Protein AF-0000000079284065 (afdb_homodimer)

Sequence (430 aa):
MDVKPVLFLLLVAVALSQAQKKCCFPDQYEAMDGLITATVQSGQGMAQTLGVQFAFDYTNRRVGEFFQLSGSMYQYVLDYNKGIMYVINLTMKSCQKSPLPIKQMQHCVPSNATYGGSFYAGDHKLTADTFSYPVNEGQVAGNVTLSVTKDNCIPFSLSFIGSMGGNSMLSVSGYVNYSPGIQDPSKYFTIPNYCPTFFTPEPKEGHAFIMPFLLMDVKPVLFLLLVAVALSQAQKKCCFPDQYEAMDGLITATVQSGQGMAQTLGVQFAFDYTNRRVGEFFQLSGSMYQYVLDYNKGIMYVINLTMKSCQKSPLPIKQMQHCVPSNATYGGSFYAGDHKLTADTFSYPVNEGQVAGNVTLSVTKDNCIPFSLSFIGSMGGNSMLSVSGYVNYSPGIQDPSKYFTIPNYCPTFFTPEPKEGHAFIMPFLL

Secondary structure (DSSP, 8-state):
-----------------------B--SEEEEEEEEEEEEEETTEEEEEEEEEEEEEETTTTEEEEEEEETTEEEEEEEETTTTEEEEEETTTTEEEEEE-SS-SPP-B--TTPEEEEEEEETTTTEEEEEEEEEEEETTEEEEEEEEEETTT--EEEEEEEEEETTEEEEEEEEEEEEEES-S-HHHHHPPPTTS-SSPPP--SS-------S--/-----------------------B--SEEEEEEEEEEEEEETTEEEEEEEEEEEEEETTTTEEEEEEEETTEEEEEEEETTTTEEEEEETTTTEEEEEE-SS-SPP-B--TTPEEEEEEEETTTTEEEEEEEEEEEETTEEEEEEEEEETTT--EEEEEEEEEETTEEEEEEEEEEEEEES-S-THHHHPPPTTS-SSPPP--SS-------S--

pLDDT: mean 85.34, std 18.95, range [27.08, 98.44]

Foldseek 3Di:
DPPPPPPPPPPPPPPPPVPLDWDFAAQKKKWKKFKKKWWADPNDIDIDTWIKIKIHHNVQQKIWIWTDDPRWIWIWIAHLVVQKIWIATPRVGDIAIAGHQDNDDGGIDDPQWDWDDKDAPDPNPFIKTKTKDWDDTHQDTFMKIWIATSPRRHTAKMWTFQTGPRITMIMIIGIHDMDGHDPDVCVGHPDDPPYDPDGDDDPPDPPPPSDPPPD/DPPPPPPPPPPPPPPPPVPLDWDFAAQKKKWKKFKKKWWADPNDIDIDTWIKIKIHHNVQQKIWIWTDDPRWIWIWIAHLVVQKIWIATPVVGDIAIAGHQDNDDGGIDDPQWDWDDKDAPDPNPFIKTKTKDWDDGHQDTFMKIWIATSPRRHTAKMWTFQTGPRITMIMIIGIGDMDPHDPDVCVGHPDDPPYDPDGDDDPPDPPPPSDPSVD

Solvent-accessible surface area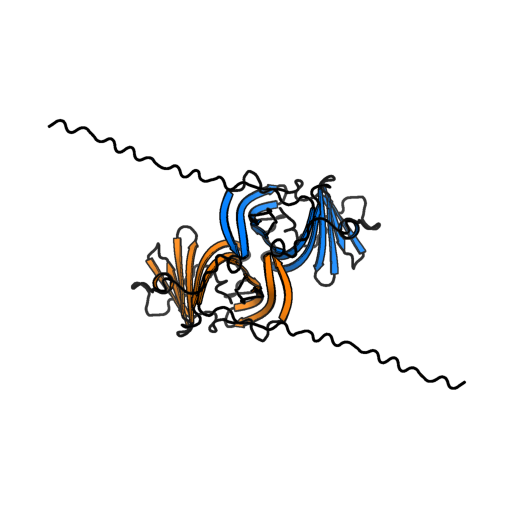 (backbone atoms only — not comparable to full-atom values): 23585 Å² total; per-residue (Å²): 136,85,78,71,79,79,76,78,75,76,75,74,74,71,68,71,70,70,70,79,75,73,48,49,41,69,51,36,25,29,32,31,31,48,32,36,40,34,36,41,55,98,50,40,74,48,71,52,77,38,61,32,42,35,37,45,29,55,86,77,34,33,38,16,36,37,35,64,55,95,91,31,41,35,35,36,34,38,34,47,81,78,36,32,29,36,46,30,34,67,69,77,71,43,49,41,26,38,71,43,70,63,60,67,81,58,55,45,57,58,89,79,41,41,80,71,50,74,50,25,34,59,87,75,47,38,50,31,35,35,32,36,35,76,45,80,44,86,54,35,38,37,40,36,40,39,28,25,28,65,89,64,28,43,68,38,35,36,35,37,49,35,32,47,78,84,26,46,33,36,30,39,34,39,37,26,52,54,40,83,39,67,94,57,59,64,82,40,65,64,74,62,86,78,45,59,93,52,76,46,78,74,66,85,64,75,70,64,76,81,66,74,91,66,104,135,83,78,70,81,78,78,77,76,77,75,73,73,70,70,71,70,69,70,78,76,72,46,52,40,69,52,37,25,28,33,32,32,48,33,37,41,34,37,40,53,98,50,39,74,47,73,51,76,38,61,34,41,35,37,45,30,55,85,76,34,33,39,17,36,36,35,64,53,97,91,33,41,35,36,36,34,37,32,46,82,77,37,34,29,37,46,31,34,66,69,79,71,44,48,41,26,38,71,42,70,62,61,71,81,54,55,45,57,58,88,80,42,41,80,71,48,74,50,26,33,58,87,74,48,38,49,31,36,35,32,36,35,76,46,80,45,87,52,35,39,36,41,35,41,40,27,24,29,66,89,64,28,44,68,39,36,38,36,36,47,35,31,47,78,85,27,45,33,37,30,38,30,39,37,26,53,51,40,85,39,64,94,57,58,64,82,41,64,64,74,63,85,80,44,60,94,53,73,46,77,74,67,84,64,74,72,64,76,84,69,82,80,71,108

Radius of gyration: 25.02 Å; Cα contacts (8 Å, |Δi|>4): 1005; chains: 2; bounding box: 61×96×84 Å

Nearest PDB structures (foldseek):
  6jld-assembly2_C  TM=7.685E-01  e=2.086E-10  Homo sapiens
  6jl9-assembly1_A  TM=7.819E-01  e=7.300E-10  Xenopus tropicalis
  6e7o-assembly1_B  TM=7.850E-01  e=5.985E-09  Homo sapiens
  8i34-assembly4_H  TM=7.493E-01  e=1.802E-08  Haliclona sp.
  8i34-assembly4_G  TM=7.342E-01  e=2.319E-07  Haliclona sp.

InterPro domains:
  IPR001299 Ependymin [PF00811] (73-195)
  IPR001299 Ependymin [PTHR10697] (6-200)

Structure (mmCIF, N/CA/C/O backbone):
data_AF-0000000079284065-model_v1
#
loop_
_entity.id
_entity.type
_entity.pdbx_description
1 polymer Ependymin
#
loop_
_atom_site.group_PDB
_atom_site.id
_atom_site.type_symbol
_atom_site.label_atom_id
_atom_site.label_alt_id
_atom_site.label_comp_id
_atom_site.label_asym_id
_atom_site.label_entity_id
_atom_site.label_seq_id
_atom_site.pdbx_PDB_ins_code
_atom_site.Cartn_x
_atom_site.Cartn_y
_atom_site.Cartn_z
_atom_site.occupancy
_atom_site.B_iso_or_equiv
_atom_site.auth_seq_id
_atom_site.auth_comp_id
_atom_site.auth_asym_id
_atom_site.auth_atom_id
_atom_site.pdbx_PDB_model_num
ATOM 1 N N . MET A 1 1 ? 37.594 -45.281 38 1 27.23 1 MET A N 1
ATOM 2 C CA . MET A 1 1 ? 37.531 -44.344 36.875 1 27.23 1 MET A CA 1
ATOM 3 C C . MET A 1 1 ? 36.5 -43.25 37.156 1 27.23 1 MET A C 1
ATOM 5 O O . MET A 1 1 ? 35.344 -43.531 37.375 1 27.23 1 MET A O 1
ATOM 9 N N . ASP A 1 2 ? 36.938 -42.156 37.781 1 35.03 2 ASP A N 1
ATOM 10 C CA . ASP A 1 2 ? 36.25 -40.938 38.219 1 35.03 2 ASP A CA 1
ATOM 11 C C . ASP A 1 2 ? 35.719 -40.156 37.031 1 35.03 2 ASP A C 1
ATOM 13 O O . ASP A 1 2 ? 36.469 -39.688 36.188 1 35.03 2 ASP A O 1
ATOM 17 N N . VAL A 1 3 ? 34.531 -40.562 36.562 1 39.97 3 VAL A N 1
ATOM 18 C CA . VAL A 1 3 ? 33.875 -39.875 35.438 1 39.97 3 VAL A CA 1
ATOM 19 C C . VAL A 1 3 ? 33.562 -38.438 35.844 1 39.97 3 VAL A C 1
ATOM 21 O O . VAL A 1 3 ? 32.812 -38.188 36.781 1 39.97 3 VAL A O 1
ATOM 24 N N . LYS A 1 4 ? 34.531 -37.531 35.656 1 37.94 4 LYS A N 1
ATOM 25 C CA . LYS A 1 4 ? 34.25 -36.125 35.875 1 37.94 4 LYS A CA 1
ATOM 26 C C . LYS A 1 4 ? 33.094 -35.656 35 1 37.94 4 LYS A C 1
ATOM 28 O O . LYS A 1 4 ? 33.062 -35.906 33.812 1 37.94 4 LYS A O 1
ATOM 33 N N . PRO A 1 5 ? 31.953 -35.344 35.625 1 37.28 5 PRO A N 1
ATOM 34 C CA . PRO A 1 5 ? 30.844 -34.812 34.844 1 37.28 5 PRO A CA 1
ATOM 35 C C . PRO A 1 5 ? 31.203 -33.562 34.062 1 37.28 5 PRO A C 1
ATOM 37 O O . PRO A 1 5 ? 31.781 -32.625 34.625 1 37.28 5 PRO A O 1
ATOM 40 N N . VAL A 1 6 ? 31.609 -33.656 32.781 1 36.16 6 VAL A N 1
ATOM 41 C CA . VAL A 1 6 ? 31.781 -32.5 31.938 1 36.16 6 VAL A CA 1
ATOM 42 C C . VAL A 1 6 ? 30.469 -31.703 31.859 1 36.16 6 VAL A C 1
ATOM 44 O O . VAL A 1 6 ? 29.453 -32.25 31.422 1 36.16 6 VAL A O 1
ATOM 47 N N . LEU A 1 7 ? 30.312 -30.766 32.781 1 31.31 7 LEU A N 1
ATOM 48 C CA . LEU A 1 7 ? 29.25 -29.75 32.688 1 31.31 7 LEU A CA 1
ATOM 49 C C . LEU A 1 7 ? 29.344 -28.984 31.375 1 31.31 7 LEU A C 1
ATOM 51 O O . LEU A 1 7 ? 30.328 -28.297 31.141 1 31.31 7 LEU A O 1
ATOM 55 N N . PHE A 1 8 ? 28.828 -29.547 30.297 1 30.56 8 PHE A N 1
ATOM 56 C CA . PHE A 1 8 ? 28.656 -28.75 29.078 1 30.56 8 PHE A CA 1
ATOM 57 C C . PHE A 1 8 ? 27.844 -27.5 29.359 1 30.56 8 PHE A C 1
ATOM 59 O O . PHE A 1 8 ? 26.656 -27.594 29.672 1 30.56 8 PHE A O 1
ATOM 66 N N . LEU A 1 9 ? 28.484 -26.422 29.844 1 31.17 9 LEU A N 1
ATOM 67 C CA . LEU A 1 9 ? 27.859 -25.109 29.875 1 31.17 9 LEU A CA 1
ATOM 68 C C . LEU A 1 9 ? 27.375 -24.719 28.484 1 31.17 9 LEU A C 1
ATOM 70 O O . LEU A 1 9 ? 28.172 -24.516 27.578 1 31.17 9 LEU A O 1
ATOM 74 N N . LEU A 1 10 ? 26.188 -25.156 28.141 1 31.3 10 LEU A N 1
ATOM 75 C CA . LEU A 1 10 ? 25.516 -24.562 26.984 1 31.3 10 LEU A CA 1
ATOM 76 C C . LEU A 1 10 ? 25.5 -23.047 27.094 1 31.3 10 LEU A C 1
ATOM 78 O O . LEU A 1 10 ? 24.828 -22.484 27.969 1 31.3 10 LEU A O 1
ATOM 82 N N . LEU A 1 11 ? 26.578 -22.375 26.734 1 34.53 11 LEU A N 1
ATOM 83 C CA . LEU A 1 11 ? 26.531 -20.922 26.516 1 34.53 11 LEU A CA 1
ATOM 84 C C . LEU A 1 11 ? 25.406 -20.562 25.547 1 34.53 11 LEU A C 1
ATOM 86 O O . LEU A 1 11 ? 25.484 -20.891 24.359 1 34.53 11 LEU A O 1
ATOM 90 N N . VAL A 1 12 ? 24.172 -20.516 26.047 1 35.84 12 VAL A N 1
ATOM 91 C CA . VAL A 1 12 ? 23.141 -19.812 25.297 1 35.84 12 VAL A CA 1
ATOM 92 C C . VAL A 1 12 ? 23.656 -18.438 24.859 1 35.84 12 VAL A C 1
ATOM 94 O O . VAL A 1 12 ? 23.859 -17.562 25.688 1 35.84 12 VAL A O 1
ATOM 97 N N . ALA A 1 13 ? 24.375 -18.359 23.812 1 37.19 13 ALA A N 1
ATOM 98 C CA . ALA A 1 13 ? 24.516 -17.047 23.188 1 37.19 13 ALA A CA 1
ATOM 99 C C . ALA A 1 13 ? 23.172 -16.312 23.125 1 37.19 13 ALA A C 1
ATOM 101 O O . ALA A 1 13 ? 22.266 -16.734 22.422 1 37.19 13 ALA A O 1
ATOM 102 N N . VAL A 1 14 ? 22.75 -15.727 24.219 1 36.44 14 VAL A N 1
ATOM 103 C CA . VAL A 1 14 ? 21.766 -14.664 24.047 1 36.44 14 VAL A CA 1
ATOM 104 C C . VAL A 1 14 ? 22.172 -13.766 22.891 1 36.44 14 VAL A C 1
ATOM 106 O O . VAL A 1 14 ? 23.109 -12.969 23.016 1 36.44 14 VAL A O 1
ATOM 109 N N . ALA A 1 15 ? 22.094 -14.195 21.656 1 39.69 15 ALA A N 1
ATOM 110 C CA . ALA A 1 15 ? 22.094 -13.133 20.672 1 39.69 15 ALA A CA 1
ATOM 111 C C . ALA A 1 15 ? 21.375 -11.891 21.188 1 39.69 15 ALA A C 1
ATOM 113 O O . ALA A 1 15 ? 20.203 -11.961 21.594 1 39.69 15 ALA A O 1
ATOM 114 N N . LEU A 1 16 ? 21.938 -10.961 21.844 1 37.94 16 LEU A N 1
ATOM 115 C CA . LEU A 1 16 ? 21.406 -9.609 22 1 37.94 16 LEU A CA 1
ATOM 116 C C . LEU A 1 16 ? 20.531 -9.227 20.812 1 37.94 16 LEU A C 1
ATOM 118 O O . LEU A 1 16 ? 21 -9.18 19.672 1 37.94 16 LEU A O 1
ATOM 122 N N . SER A 1 17 ? 19.344 -9.711 20.75 1 43 17 SER A N 1
ATOM 123 C CA . SER A 1 17 ? 18.406 -9.008 19.875 1 43 17 SER A CA 1
ATOM 124 C C . SER A 1 17 ? 18.766 -7.535 19.75 1 43 17 SER A C 1
ATOM 126 O O . SER A 1 17 ? 18.734 -6.797 20.75 1 43 17 SER A O 1
ATOM 128 N N . GLN A 1 18 ? 19.875 -7.113 19.297 1 44.84 18 GLN A N 1
ATOM 129 C CA . GLN A 1 18 ? 19.984 -5.684 19.031 1 44.84 18 GLN A CA 1
ATOM 130 C C . GLN A 1 18 ? 18.625 -5.035 18.859 1 44.84 18 GLN A C 1
ATOM 132 O O . GLN A 1 18 ? 17.859 -5.398 17.953 1 44.84 18 GLN A O 1
ATOM 137 N N . ALA A 1 19 ? 17.891 -4.727 19.859 1 49.75 19 ALA A N 1
ATOM 138 C CA . ALA A 1 19 ? 16.688 -3.891 19.875 1 49.75 19 ALA A CA 1
ATOM 139 C C . ALA A 1 19 ? 16.703 -2.881 18.734 1 49.75 19 ALA A C 1
ATOM 141 O O . ALA A 1 19 ? 17.562 -1.988 18.688 1 49.75 19 ALA A O 1
ATOM 142 N N . GLN A 1 20 ? 16.531 -3.338 17.5 1 61.5 20 GLN A N 1
ATOM 143 C CA . GLN A 1 20 ? 16.516 -2.387 16.391 1 61.5 20 GLN A CA 1
ATOM 144 C C . GLN A 1 20 ? 15.938 -1.045 16.828 1 61.5 20 GLN A C 1
ATOM 146 O O . GLN A 1 20 ? 14.883 -0.997 17.469 1 61.5 20 GLN A O 1
ATOM 151 N N . LYS A 1 21 ? 16.828 0.005 16.969 1 70.81 21 LYS A N 1
ATOM 152 C CA . LYS A 1 21 ? 16.688 1.354 17.516 1 70.81 21 LYS A CA 1
ATOM 153 C C . LYS A 1 21 ? 15.555 2.107 16.812 1 70.81 21 LYS A C 1
ATOM 155 O O . LYS A 1 21 ? 15.578 2.291 15.594 1 70.81 21 LYS A O 1
ATOM 160 N N . LYS A 1 22 ? 14.5 2.23 17.547 1 88.44 22 LYS A N 1
ATOM 161 C CA . LYS A 1 22 ? 13.484 3.215 17.172 1 88.44 22 LYS A CA 1
ATOM 162 C C . LYS A 1 22 ? 14.125 4.574 16.906 1 88.44 22 LYS A C 1
ATOM 164 O O . LYS A 1 22 ? 15.102 4.949 17.547 1 88.44 22 LYS A O 1
ATOM 169 N N . CYS A 1 23 ? 13.75 5.125 15.859 1 95.88 23 CYS A N 1
ATOM 170 C CA . CYS A 1 23 ? 14.344 6.367 15.383 1 95.88 23 CYS A CA 1
ATOM 171 C C . CYS A 1 23 ? 13.273 7.434 15.164 1 95.88 23 CYS A C 1
ATOM 173 O O . CYS A 1 23 ? 12.086 7.164 15.312 1 95.88 23 CYS A O 1
ATOM 175 N N . CYS A 1 24 ? 13.758 8.688 14.953 1 96.38 24 CYS A N 1
ATOM 176 C CA . CYS A 1 24 ? 12.852 9.789 14.641 1 96.38 24 CYS A CA 1
ATOM 177 C C . CYS A 1 24 ? 13.008 10.227 13.188 1 96.38 24 CYS A C 1
ATOM 179 O O . CYS A 1 24 ? 14.109 10.18 12.641 1 96.38 24 CYS A O 1
ATOM 181 N N . PHE A 1 25 ? 11.93 10.648 12.617 1 96.44 25 PHE A N 1
ATOM 182 C CA . PHE A 1 25 ? 11.938 11.195 11.258 1 96.44 25 PHE A CA 1
ATOM 183 C C . PHE A 1 25 ? 12.75 12.484 11.203 1 96.44 25 PHE A C 1
ATOM 185 O O . PHE A 1 25 ? 12.984 13.125 12.234 1 96.44 25 PHE A O 1
ATOM 192 N N . PRO A 1 26 ? 13.148 12.891 10.016 1 97.19 26 PRO A N 1
ATOM 193 C CA . PRO A 1 26 ? 13.68 14.25 9.914 1 97.19 26 PRO A CA 1
ATOM 194 C C . PRO A 1 26 ? 12.68 15.312 10.375 1 97.19 26 PRO A C 1
ATOM 196 O O . PRO A 1 26 ? 11.477 15.172 10.141 1 97.19 26 PRO A O 1
ATOM 199 N N . ASP A 1 27 ? 13.109 16.375 10.961 1 97.75 27 ASP A N 1
ATOM 200 C CA . ASP A 1 27 ? 12.25 17.359 11.602 1 97.75 27 ASP A CA 1
ATOM 201 C C . ASP A 1 27 ? 11.398 18.094 10.57 1 97.75 27 ASP A C 1
ATOM 203 O O . ASP A 1 27 ? 10.273 18.516 10.867 1 97.75 27 ASP A O 1
ATOM 207 N N . GLN A 1 28 ? 12.016 18.359 9.406 1 98.12 28 GLN A N 1
ATOM 208 C CA . GLN A 1 28 ? 11.32 19.062 8.328 1 98.12 28 GLN A CA 1
ATOM 209 C C . GLN A 1 28 ? 11.625 18.438 6.973 1 98.12 28 GLN A C 1
ATOM 211 O O . GLN A 1 28 ? 12.781 18.219 6.621 1 98.12 28 GLN A O 1
ATOM 216 N N . TYR A 1 29 ? 10.57 18.188 6.223 1 97.94 29 TYR A N 1
ATOM 217 C CA . TYR A 1 29 ? 10.758 17.656 4.875 1 97.94 29 TYR A CA 1
ATOM 218 C C . TYR A 1 29 ? 9.484 17.797 4.051 1 97.94 29 TYR A C 1
ATOM 220 O O . TYR A 1 29 ? 8.414 18.047 4.598 1 97.94 29 TYR A O 1
ATOM 228 N N . GLU A 1 30 ? 9.594 17.734 2.764 1 97.75 30 GLU A N 1
ATOM 229 C CA . GLU A 1 30 ? 8.508 17.578 1.803 1 97.75 30 GLU A CA 1
ATOM 230 C C . GLU A 1 30 ? 8.523 16.203 1.153 1 97.75 30 GLU A C 1
ATOM 232 O O . GLU A 1 30 ? 9.586 15.594 1.009 1 97.75 30 GLU A O 1
ATOM 237 N N . ALA A 1 31 ? 7.352 15.719 0.793 1 97.12 31 ALA A N 1
ATOM 238 C CA . ALA A 1 31 ? 7.246 14.438 0.096 1 97.12 31 ALA A CA 1
ATOM 239 C C . ALA A 1 31 ? 5.895 14.305 -0.597 1 97.12 31 ALA A C 1
ATOM 241 O O . ALA A 1 31 ? 5.082 15.227 -0.575 1 97.12 31 ALA A O 1
ATOM 242 N N . MET A 1 32 ? 5.812 13.305 -1.339 1 96.56 32 MET A N 1
ATOM 243 C CA . MET A 1 32 ? 4.543 12.898 -1.938 1 96.56 32 MET A CA 1
ATOM 244 C C . MET A 1 32 ? 4.043 11.602 -1.319 1 96.56 32 MET A C 1
ATOM 246 O O . MET A 1 32 ? 4.828 10.688 -1.06 1 96.56 32 MET A O 1
ATOM 250 N N . ASP A 1 33 ? 2.799 11.594 -1.062 1 95.44 33 ASP A N 1
ATOM 251 C CA . ASP A 1 33 ? 2.145 10.406 -0.523 1 95.44 33 ASP A CA 1
ATOM 252 C C . ASP A 1 33 ? 1.209 9.773 -1.554 1 95.44 33 ASP A C 1
ATOM 254 O O . ASP A 1 33 ? 0.209 10.383 -1.943 1 95.44 33 ASP A O 1
ATOM 258 N N . GLY A 1 34 ? 1.625 8.586 -2.096 1 95.06 34 GLY A N 1
ATOM 259 C CA . GLY A 1 34 ? 0.614 7.773 -2.758 1 95.06 34 GLY A CA 1
ATOM 260 C C . GLY A 1 34 ? -0.329 7.086 -1.791 1 95.06 34 GLY A C 1
ATOM 261 O O . GLY A 1 34 ? 0.055 6.125 -1.12 1 95.06 34 GLY A O 1
ATOM 262 N N . LEU A 1 35 ? -1.542 7.57 -1.765 1 94.69 35 LEU A N 1
ATOM 263 C CA . LEU A 1 35 ? -2.477 7.176 -0.714 1 94.69 35 LEU A CA 1
ATOM 264 C C . LEU A 1 35 ? -3.643 6.383 -1.292 1 94.69 35 LEU A C 1
ATOM 266 O O . LEU A 1 35 ? -4.211 6.766 -2.316 1 94.69 35 LEU A O 1
ATOM 270 N N . ILE A 1 36 ? -3.865 5.273 -0.685 1 94.38 36 ILE A N 1
ATOM 271 C CA . ILE A 1 36 ? -5.094 4.523 -0.933 1 94.38 36 ILE A CA 1
ATOM 272 C C . ILE A 1 36 ? -5.949 4.5 0.331 1 94.38 36 ILE A C 1
ATOM 274 O O . ILE A 1 36 ? -5.461 4.168 1.413 1 94.38 36 ILE A O 1
ATOM 278 N N . THR A 1 37 ? -7.16 4.895 0.219 1 91.81 37 THR A N 1
ATOM 279 C CA . THR A 1 37 ? -8.094 4.852 1.343 1 91.81 37 THR A CA 1
ATOM 280 C C . THR A 1 37 ? -9.336 4.047 0.981 1 91.81 37 THR A C 1
ATOM 282 O O . THR A 1 37 ? -9.805 4.09 -0.159 1 91.81 37 THR A O 1
ATOM 285 N N . ALA A 1 38 ? -9.797 3.328 1.945 1 91.75 38 ALA A N 1
ATOM 286 C CA . ALA A 1 38 ? -11.039 2.58 1.806 1 91.75 38 ALA A CA 1
ATOM 287 C C . ALA A 1 38 ? -11.891 2.688 3.07 1 91.75 38 ALA A C 1
ATOM 289 O O . ALA A 1 38 ? -11.359 2.666 4.184 1 91.75 38 ALA A O 1
ATOM 290 N N . THR A 1 39 ? -13.172 2.877 2.854 1 89.81 39 THR A N 1
ATOM 291 C CA . THR A 1 39 ? -14.109 2.971 3.967 1 89.81 39 THR A CA 1
ATOM 292 C C . THR A 1 39 ? -15.352 2.119 3.703 1 89.81 39 THR A C 1
ATOM 294 O O . THR A 1 39 ? -15.68 1.833 2.551 1 89.81 39 THR A O 1
ATOM 297 N N . VAL A 1 40 ? -15.867 1.596 4.703 1 89.81 40 VAL A N 1
ATOM 298 C CA . VAL A 1 40 ? -17.172 0.957 4.637 1 89.81 40 VAL A CA 1
ATOM 299 C C . VAL A 1 40 ? -18.203 1.794 5.398 1 89.81 40 VAL A C 1
ATOM 301 O O . VAL A 1 40 ? -18.062 2.01 6.605 1 89.81 40 VAL A O 1
ATOM 304 N N . GLN A 1 41 ? -19.109 2.275 4.617 1 82.31 41 GLN A N 1
ATOM 305 C CA . GLN A 1 41 ? -20.219 3.051 5.18 1 82.31 41 GLN A CA 1
ATOM 306 C C . GLN A 1 41 ? -21.562 2.496 4.73 1 82.31 41 GLN A C 1
ATOM 308 O O . GLN A 1 41 ? -21.797 2.295 3.537 1 82.31 41 GLN A O 1
ATOM 313 N N . SER A 1 42 ? -22.484 2.277 5.676 1 83.12 42 SER A N 1
ATOM 314 C CA . SER A 1 42 ? -23.812 1.738 5.398 1 83.12 42 SER A CA 1
ATOM 315 C C . SER A 1 42 ? -23.719 0.486 4.531 1 83.12 42 SER A C 1
ATOM 317 O O . SER A 1 42 ? -24.469 0.345 3.564 1 83.12 42 SER A O 1
ATOM 319 N N . GLY A 1 43 ? -22.719 -0.259 4.703 1 82.12 43 GLY A N 1
ATOM 320 C CA . GLY A 1 43 ? -22.547 -1.538 4.031 1 82.12 43 GLY A CA 1
ATOM 321 C C . GLY A 1 43 ? -21.906 -1.414 2.662 1 82.12 43 GLY A C 1
ATOM 322 O O . GLY A 1 43 ? -21.766 -2.406 1.947 1 82.12 43 GLY A O 1
ATOM 323 N N . GLN A 1 44 ? -21.594 -0.193 2.332 1 85.12 44 GLN A N 1
ATOM 324 C CA . GLN A 1 44 ? -20.984 0.033 1.026 1 85.12 44 GLN A CA 1
ATOM 325 C C . GLN A 1 44 ? -19.5 0.383 1.167 1 85.12 44 GLN A C 1
ATOM 327 O O . GLN A 1 44 ? -19.141 1.249 1.965 1 85.12 44 GLN A O 1
ATOM 332 N N . GLY A 1 45 ? -18.734 -0.369 0.447 1 86.62 45 GLY A N 1
ATOM 333 C CA . GLY A 1 45 ? -17.312 -0.073 0.424 1 86.62 45 GLY A CA 1
ATOM 334 C C . GLY A 1 45 ? -16.938 0.951 -0.629 1 86.62 45 GLY A C 1
ATOM 335 O O . GLY A 1 45 ? -17.484 0.94 -1.736 1 86.62 45 GLY A O 1
ATOM 336 N N . MET A 1 46 ? -16.109 1.925 -0.219 1 88 46 MET A N 1
ATOM 337 C CA . MET A 1 46 ? -15.547 2.906 -1.145 1 88 46 MET A CA 1
ATOM 338 C C . MET A 1 46 ? -14.023 2.969 -1.017 1 88 46 MET A C 1
ATOM 340 O O . MET A 1 46 ? -13.492 2.891 0.089 1 88 46 MET A O 1
ATOM 344 N N . ALA A 1 47 ? -13.43 2.99 -2.186 1 90.44 47 ALA A N 1
ATOM 345 C CA . ALA A 1 47 ? -11.977 3.107 -2.18 1 90.44 47 ALA A CA 1
ATOM 346 C C . ALA A 1 47 ? -11.5 4.141 -3.197 1 90.44 47 ALA A C 1
ATOM 348 O O . ALA A 1 47 ? -12.148 4.352 -4.227 1 90.44 47 ALA A O 1
ATOM 349 N N . GLN A 1 48 ? -10.406 4.84 -2.877 1 87.75 48 GLN A N 1
ATOM 350 C CA . GLN A 1 48 ? -9.859 5.816 -3.814 1 87.75 48 GLN A CA 1
ATOM 351 C C . GLN A 1 48 ? -8.344 5.914 -3.689 1 87.75 48 GLN A C 1
ATOM 353 O O . GLN A 1 48 ? -7.777 5.562 -2.652 1 87.75 48 GLN A O 1
ATOM 358 N N . THR A 1 49 ? -7.734 6.293 -4.707 1 90.94 49 THR A N 1
ATOM 359 C CA . THR A 1 49 ? -6.305 6.578 -4.762 1 90.94 49 THR A CA 1
ATOM 360 C C . THR A 1 49 ? -6.055 8.078 -4.875 1 90.94 49 THR A C 1
ATOM 362 O O . THR A 1 49 ? -6.703 8.766 -5.672 1 90.94 49 THR A O 1
ATOM 365 N N . LEU A 1 50 ? -5.141 8.555 -4.086 1 91.44 50 LEU A N 1
ATOM 366 C CA . LEU A 1 50 ? -4.812 9.977 -4.094 1 91.44 50 LEU A CA 1
ATOM 367 C C . LEU A 1 50 ? -3.305 10.188 -4.141 1 91.44 50 LEU A C 1
ATOM 369 O O . LEU A 1 50 ? -2.547 9.414 -3.547 1 91.44 50 LEU A O 1
ATOM 373 N N . GLY A 1 51 ? -2.902 11.18 -4.914 1 93.75 51 GLY A N 1
ATOM 374 C CA . GLY A 1 51 ? -1.577 11.758 -4.742 1 93.75 51 GLY A CA 1
ATOM 375 C C . GLY A 1 51 ? -1.571 12.992 -3.869 1 93.75 51 GLY A C 1
ATOM 376 O O . GLY A 1 51 ? -2.234 13.984 -4.184 1 93.75 51 GLY A O 1
ATOM 377 N N . VAL A 1 52 ? -0.866 12.922 -2.764 1 94.88 52 VAL A N 1
ATOM 378 C CA . VAL A 1 52 ? -0.876 14.016 -1.799 1 94.88 52 VAL A CA 1
ATOM 379 C C . VAL A 1 52 ? 0.525 14.609 -1.675 1 94.88 52 VAL A C 1
ATOM 381 O O . VAL A 1 52 ? 1.473 13.914 -1.312 1 94.88 52 VAL A O 1
ATOM 384 N N . GLN A 1 53 ? 0.686 15.836 -2.029 1 95.75 53 GLN A N 1
ATOM 385 C CA . GLN A 1 53 ? 1.911 16.562 -1.699 1 95.75 53 GLN A CA 1
ATOM 386 C C . GLN A 1 53 ? 1.854 17.125 -0.282 1 95.75 53 GLN A C 1
ATOM 388 O O . GLN A 1 53 ? 0.856 17.734 0.108 1 95.75 53 GLN A O 1
ATOM 393 N N . PHE A 1 54 ? 2.949 16.875 0.439 1 96 54 PHE A N 1
ATOM 394 C CA . PHE A 1 54 ? 2.822 17.375 1.802 1 96 54 PHE A CA 1
ATOM 395 C C . PHE A 1 54 ? 4.168 17.859 2.324 1 96 54 PHE A C 1
ATOM 397 O O . PHE A 1 54 ? 5.215 17.547 1.757 1 96 54 PHE A O 1
ATOM 404 N N . ALA A 1 55 ? 4.098 18.703 3.342 1 97.25 55 ALA A N 1
ATOM 405 C CA . ALA A 1 55 ? 5.227 19.172 4.141 1 97.25 55 ALA A CA 1
ATOM 406 C C . ALA A 1 55 ? 5.062 18.781 5.605 1 97.25 55 ALA A C 1
ATOM 408 O O . ALA A 1 55 ? 4.008 19.016 6.203 1 97.25 55 ALA A O 1
ATOM 409 N N . PHE A 1 56 ? 6.02 18.094 6.098 1 97.12 56 PHE A N 1
ATOM 410 C CA . PHE A 1 56 ? 6.109 17.734 7.508 1 97.12 56 PHE A CA 1
ATOM 411 C C . PHE A 1 56 ? 7.023 18.688 8.258 1 97.12 56 PHE A C 1
ATOM 413 O O . PHE A 1 56 ? 8.219 18.781 7.965 1 97.12 56 PHE A O 1
ATOM 420 N N . ASP A 1 57 ? 6.48 19.375 9.242 1 97.5 57 ASP A N 1
ATOM 421 C CA . ASP A 1 57 ? 7.207 20.406 9.984 1 97.5 57 ASP A CA 1
ATOM 422 C C . ASP A 1 57 ? 7.098 20.188 11.484 1 97.5 57 ASP A C 1
ATOM 424 O O . ASP A 1 57 ? 6.336 20.875 12.172 1 97.5 57 ASP A O 1
ATOM 428 N N . TYR A 1 58 ? 7.977 19.344 11.961 1 97 58 TYR A N 1
ATOM 429 C CA . TYR A 1 58 ? 7.945 19.047 13.391 1 97 58 TYR A CA 1
ATOM 430 C C . TYR A 1 58 ? 8.461 20.219 14.203 1 97 58 TYR A C 1
ATOM 432 O O . TYR A 1 58 ? 8.008 20.453 15.328 1 97 58 TYR A O 1
ATOM 440 N N . THR A 1 59 ? 9.406 20.938 13.695 1 97.94 59 THR A N 1
ATOM 441 C CA . THR A 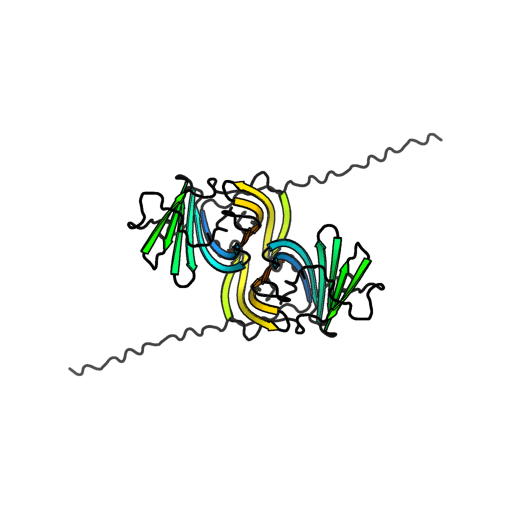1 59 ? 9.945 22.094 14.383 1 97.94 59 THR A CA 1
ATOM 442 C C . THR A 1 59 ? 8.82 23.047 14.805 1 97.94 59 THR A C 1
ATOM 444 O O . THR A 1 59 ? 8.828 23.562 15.922 1 97.94 59 THR A O 1
ATOM 447 N N . ASN A 1 60 ? 7.902 23.266 13.945 1 97.81 60 ASN A N 1
ATOM 448 C CA . ASN A 1 60 ? 6.781 24.156 14.234 1 97.81 60 ASN A CA 1
ATOM 449 C C . ASN A 1 60 ? 5.504 23.375 14.508 1 97.81 60 ASN A C 1
ATOM 451 O O . ASN A 1 60 ? 4.418 23.953 14.578 1 97.81 60 ASN A O 1
ATOM 455 N N . ARG A 1 61 ? 5.566 22.078 14.555 1 96.81 61 ARG A N 1
ATOM 456 C CA . ARG A 1 61 ? 4.508 21.141 14.906 1 96.81 61 ARG A CA 1
ATOM 457 C C . ARG A 1 61 ? 3.287 21.328 14.008 1 96.81 61 ARG A C 1
ATOM 459 O O . ARG A 1 61 ? 2.172 21.516 14.5 1 96.81 61 ARG A O 1
ATOM 466 N N . ARG A 1 62 ? 3.473 21.188 12.688 1 96.75 62 ARG A N 1
ATOM 467 C CA . ARG A 1 62 ? 2.391 21.344 11.727 1 96.75 62 ARG A CA 1
ATOM 468 C C . ARG A 1 62 ? 2.633 20.484 10.484 1 96.75 62 ARG A C 1
ATOM 470 O O . ARG A 1 62 ? 3.766 20.078 10.211 1 96.75 62 ARG A O 1
ATOM 477 N N . VAL A 1 63 ? 1.606 20.203 9.789 1 96.44 63 VAL A N 1
ATOM 478 C CA . VAL A 1 63 ? 1.626 19.453 8.531 1 96.44 63 VAL A CA 1
ATOM 479 C C . VAL A 1 63 ? 0.723 20.141 7.512 1 96.44 63 VAL A C 1
ATOM 481 O O . VAL A 1 63 ? -0.376 20.594 7.848 1 96.44 63 VAL A O 1
ATOM 484 N N . GLY A 1 64 ? 1.214 20.391 6.34 1 95.81 64 GLY A N 1
ATOM 485 C CA . GLY A 1 64 ? 0.434 20.922 5.23 1 95.81 64 GLY A CA 1
ATOM 486 C C . GLY A 1 64 ? 0.354 19.969 4.051 1 95.81 64 GLY A C 1
ATOM 487 O O . GLY A 1 64 ? 1.353 19.344 3.68 1 95.81 64 GLY A O 1
ATOM 488 N N . GLU A 1 65 ? -0.827 19.812 3.422 1 94.69 65 GLU A N 1
ATOM 489 C CA . GLU A 1 65 ? -1.051 18.859 2.33 1 94.69 65 GLU A CA 1
ATOM 490 C C . GLU A 1 65 ? -1.835 19.516 1.192 1 94.69 65 GLU A C 1
ATOM 492 O O . GLU A 1 65 ? -2.691 20.375 1.43 1 94.69 65 GLU A O 1
ATOM 497 N N . PHE A 1 66 ? -1.524 19 0.008 1 93.5 66 PHE A N 1
ATOM 498 C CA . PHE A 1 66 ? -2.264 19.359 -1.198 1 93.5 66 PHE A CA 1
ATOM 499 C C . PHE A 1 66 ? -2.652 18.109 -1.982 1 93.5 66 PHE A C 1
ATOM 501 O O . PHE A 1 66 ? -1.852 17.188 -2.125 1 93.5 66 PHE A O 1
ATOM 508 N N . PHE A 1 67 ? -3.881 18.141 -2.449 1 91.69 67 PHE A N 1
ATOM 509 C CA . PHE A 1 67 ? -4.281 17.031 -3.307 1 91.69 67 PHE A CA 1
ATOM 510 C C . PHE A 1 67 ? -5.516 17.391 -4.117 1 91.69 67 PHE A C 1
ATOM 512 O O . PHE A 1 67 ? -6.203 18.375 -3.814 1 91.69 67 PHE A O 1
ATOM 519 N N . GLN A 1 68 ? -5.656 16.719 -5.133 1 92 68 GLN A N 1
ATOM 520 C CA . GLN A 1 68 ? -6.844 16.859 -5.969 1 92 68 GLN A CA 1
ATOM 521 C C . GLN A 1 68 ? -7.805 15.695 -5.762 1 92 68 GLN A C 1
ATOM 523 O O . GLN A 1 68 ? -7.375 14.547 -5.656 1 92 68 GLN A O 1
ATOM 528 N N . LEU A 1 69 ? -9.031 16.031 -5.605 1 89 69 LEU A N 1
ATOM 529 C CA . LEU A 1 69 ? -10.07 15.023 -5.445 1 89 69 LEU A CA 1
ATOM 530 C C . LEU A 1 69 ? -11.344 15.43 -6.172 1 89 69 LEU A C 1
ATOM 532 O O . LEU A 1 69 ? -11.867 16.531 -5.941 1 89 69 LEU A O 1
ATOM 536 N N . SER A 1 70 ? -11.742 14.531 -7 1 88.19 70 SER A N 1
ATOM 537 C CA . SER A 1 70 ? -12.992 14.719 -7.73 1 88.19 70 SER A CA 1
ATOM 538 C C . SER A 1 70 ? -13.031 16.094 -8.406 1 88.19 70 SER A C 1
ATOM 540 O O . SER A 1 70 ? -14.016 16.812 -8.281 1 88.19 70 SER A O 1
ATOM 542 N N . GLY A 1 71 ? -11.953 16.531 -8.961 1 90 71 GLY A N 1
ATOM 543 C CA . GLY A 1 71 ? -11.883 17.75 -9.758 1 90 71 GLY A CA 1
ATOM 544 C C . GLY A 1 71 ? -11.609 18.984 -8.93 1 90 71 GLY A C 1
ATOM 545 O O . GLY A 1 71 ? -11.438 20.078 -9.477 1 90 71 GLY A O 1
ATOM 546 N N . SER A 1 72 ? -11.531 18.844 -7.648 1 93.25 72 SER A N 1
ATOM 547 C CA . SER A 1 72 ? -11.258 19.984 -6.777 1 93.25 72 SER A CA 1
ATOM 548 C C . SER A 1 72 ? -9.875 19.891 -6.156 1 93.25 72 SER A C 1
ATOM 550 O O . SER A 1 72 ? -9.383 18.781 -5.902 1 93.25 72 SER A O 1
ATOM 552 N N . MET A 1 73 ? -9.289 21.047 -5.973 1 94.75 73 MET A N 1
ATOM 553 C CA . MET A 1 73 ? -8.031 21.125 -5.242 1 94.75 73 MET A CA 1
ATOM 554 C C . MET A 1 73 ? -8.273 21.375 -3.76 1 94.75 73 MET A C 1
ATOM 556 O O . MET A 1 73 ? -9.008 22.297 -3.398 1 94.75 73 MET A O 1
ATOM 560 N N . TYR A 1 74 ? -7.59 20.578 -2.945 1 93.06 74 TYR A N 1
ATOM 561 C CA . TYR A 1 74 ? -7.758 20.703 -1.502 1 93.06 74 TYR A CA 1
ATOM 562 C C . TYR A 1 74 ? -6.422 20.984 -0.821 1 93.06 74 TYR A C 1
ATOM 564 O O . TYR A 1 74 ? -5.371 20.547 -1.301 1 93.06 74 TYR A O 1
ATOM 572 N N . GLN A 1 75 ? -6.594 21.688 0.243 1 94.75 75 GLN A N 1
ATOM 573 C CA . GLN A 1 75 ? -5.469 21.859 1.151 1 94.75 75 GLN A CA 1
ATOM 574 C C . GLN A 1 75 ? -5.871 21.578 2.596 1 94.75 75 GLN A C 1
ATOM 576 O O . GLN A 1 75 ? -6.906 22.062 3.062 1 94.75 75 GLN A O 1
ATOM 581 N N . TYR A 1 76 ? -5.078 20.797 3.236 1 94.06 76 TYR A N 1
ATOM 582 C CA . TYR A 1 76 ? -5.215 20.594 4.672 1 94.06 76 TYR A CA 1
ATOM 583 C C . TYR A 1 76 ? -4.047 21.219 5.426 1 94.06 76 TYR A C 1
ATOM 585 O O . TYR A 1 76 ? -2.898 21.125 4.988 1 94.06 76 TYR A O 1
ATOM 593 N N . VAL A 1 77 ? -4.395 21.891 6.43 1 95.31 77 VAL A N 1
ATOM 594 C CA . VAL A 1 77 ? -3.379 22.422 7.328 1 95.31 77 VAL A CA 1
ATOM 595 C C . VAL A 1 77 ? -3.643 21.938 8.758 1 95.31 77 VAL A C 1
ATOM 597 O O . VAL A 1 77 ? -4.672 22.266 9.344 1 95.31 77 VAL A O 1
ATOM 600 N N . LEU A 1 78 ? -2.715 21.188 9.297 1 94.56 78 LEU A N 1
ATOM 601 C CA . LEU A 1 78 ? -2.791 20.688 10.664 1 94.56 78 LEU A CA 1
ATOM 602 C C . LEU A 1 78 ? -1.837 21.453 11.578 1 94.56 78 LEU A C 1
ATOM 604 O O . LEU A 1 78 ? -0.626 21.469 11.344 1 94.56 78 LEU A O 1
ATOM 608 N N . ASP A 1 79 ? -2.371 22.062 12.539 1 95.38 79 ASP A N 1
ATOM 609 C CA . ASP A 1 79 ? -1.605 22.797 13.539 1 95.38 79 ASP A CA 1
ATOM 610 C C . ASP A 1 79 ? -1.68 22.109 14.898 1 95.38 79 ASP A C 1
ATOM 612 O O . ASP A 1 79 ? -2.664 22.266 15.625 1 95.38 79 ASP A O 1
ATOM 616 N N . TYR A 1 80 ? -0.643 21.5 15.312 1 94.56 80 TYR A N 1
ATOM 617 C CA . TYR A 1 80 ? -0.648 20.688 16.516 1 94.56 80 TYR A CA 1
ATOM 618 C C . TYR A 1 80 ? -0.441 21.547 17.766 1 94.56 80 TYR A C 1
ATOM 620 O O . TYR A 1 80 ? -0.746 21.125 18.875 1 94.56 80 TYR A O 1
ATOM 628 N N . ASN A 1 81 ? 0.132 22.672 17.562 1 96.31 81 ASN A N 1
ATOM 629 C CA . ASN A 1 81 ? 0.236 23.578 18.688 1 96.31 81 ASN A CA 1
ATOM 630 C C . ASN A 1 81 ? -1.138 24.062 19.156 1 96.31 81 ASN A C 1
ATOM 632 O O . ASN A 1 81 ? -1.404 24.125 20.359 1 96.31 81 ASN A O 1
ATOM 636 N N . LYS A 1 82 ? -2.002 24.281 18.219 1 94.62 82 LYS A N 1
ATOM 637 C CA . LYS A 1 82 ? -3.328 24.812 18.531 1 94.62 82 LYS A CA 1
ATOM 638 C C . LYS A 1 82 ? -4.359 23.688 18.594 1 94.62 82 LYS A C 1
ATOM 640 O O . LYS A 1 82 ? -5.496 23.906 19.031 1 94.62 82 LYS A O 1
ATOM 645 N N . GLY A 1 83 ? -3.992 22.531 18.078 1 92.38 83 GLY A N 1
ATOM 646 C CA . GLY A 1 83 ? -4.926 21.422 18.031 1 92.38 83 GLY A CA 1
ATOM 647 C C . GLY A 1 83 ? -6.035 21.609 17.016 1 92.38 83 GLY A C 1
ATOM 648 O O . GLY A 1 83 ? -7.188 21.25 17.266 1 92.38 83 GLY A O 1
ATOM 649 N N . ILE A 1 84 ? -5.656 22.281 15.914 1 92.38 84 ILE A N 1
ATOM 650 C CA . ILE A 1 84 ? -6.672 22.672 14.938 1 92.38 84 ILE A CA 1
ATOM 651 C C . ILE A 1 84 ? -6.293 22.125 13.562 1 92.38 84 ILE A C 1
ATOM 653 O O . ILE A 1 84 ? -5.109 22.062 13.211 1 92.38 84 ILE A O 1
ATOM 657 N N . MET A 1 85 ? -7.297 21.828 12.805 1 92.75 85 MET A N 1
ATOM 658 C CA . MET A 1 85 ? -7.129 21.469 11.398 1 92.75 85 MET A CA 1
ATOM 659 C C . MET A 1 85 ? -8.008 22.328 10.5 1 92.75 85 MET A C 1
ATOM 661 O O . MET A 1 85 ? -9.148 22.641 10.852 1 92.75 85 MET A O 1
ATOM 665 N N . TYR A 1 86 ? -7.477 22.75 9.406 1 93.25 86 TYR A N 1
ATOM 666 C CA . TYR A 1 86 ? -8.219 23.422 8.352 1 93.25 86 TYR A CA 1
ATOM 667 C C . TYR A 1 86 ? -8.383 22.516 7.133 1 93.25 86 TYR A C 1
ATOM 669 O O . TYR A 1 86 ? -7.406 21.938 6.652 1 93.25 86 TYR A O 1
ATOM 677 N N . VAL A 1 87 ? -9.555 22.391 6.684 1 92.44 87 VAL A N 1
ATOM 678 C CA . VAL A 1 87 ? -9.859 21.734 5.418 1 92.44 87 VAL A CA 1
ATOM 679 C C . VAL A 1 87 ? -10.32 22.766 4.398 1 92.44 87 VAL A C 1
ATOM 681 O O . VAL A 1 87 ? -11.43 23.312 4.508 1 92.44 87 VAL A O 1
ATOM 684 N N . ILE A 1 88 ? -9.508 22.953 3.436 1 93.75 88 ILE A N 1
ATOM 685 C CA . ILE A 1 88 ? -9.727 24.062 2.508 1 93.75 88 ILE A CA 1
ATOM 686 C C . ILE A 1 88 ? -9.984 23.516 1.106 1 93.75 88 ILE A C 1
ATOM 688 O O . ILE A 1 88 ? -9.188 22.734 0.583 1 93.75 88 ILE A O 1
ATOM 692 N N . ASN A 1 89 ? -11.094 23.844 0.555 1 93.69 89 ASN A N 1
ATOM 693 C CA . ASN A 1 89 ? -11.328 23.656 -0.873 1 93.69 89 ASN A CA 1
ATOM 694 C C . ASN A 1 89 ? -10.906 24.891 -1.675 1 93.69 89 ASN A C 1
ATOM 696 O O . ASN A 1 89 ? -11.625 25.891 -1.707 1 93.69 89 ASN A O 1
ATOM 700 N N . LEU A 1 90 ? -9.797 24.781 -2.291 1 95.31 90 LEU A N 1
ATOM 701 C CA . LEU A 1 90 ? -9.211 25.922 -2.98 1 95.31 90 LEU A CA 1
ATOM 702 C C . LEU A 1 90 ? -10.023 26.281 -4.223 1 95.31 90 LEU A C 1
ATOM 704 O O . LEU A 1 90 ? -10.078 27.453 -4.621 1 95.31 90 LEU A O 1
ATOM 708 N N . THR A 1 91 ? -10.633 25.281 -4.777 1 95.75 91 THR A N 1
ATOM 709 C CA . THR A 1 91 ? -11.43 25.5 -5.984 1 95.75 91 THR A CA 1
ATOM 710 C C . THR A 1 91 ? -12.727 26.234 -5.656 1 95.75 91 THR A C 1
ATOM 712 O O . THR A 1 91 ? -13.07 27.219 -6.316 1 95.75 91 THR A O 1
ATOM 715 N N . MET A 1 92 ? -13.414 25.75 -4.648 1 95.31 92 MET A N 1
ATOM 716 C CA . MET A 1 92 ? -14.711 26.312 -4.289 1 95.31 92 MET A CA 1
ATOM 717 C C . MET A 1 92 ? -14.547 27.453 -3.295 1 95.31 92 MET A C 1
ATOM 719 O O . MET A 1 92 ? -15.531 28.078 -2.896 1 95.31 92 MET A O 1
ATOM 723 N N . LYS A 1 93 ? -13.359 27.734 -2.863 1 95.75 93 LYS A N 1
ATOM 724 C CA . LYS A 1 93 ? -13.047 28.766 -1.882 1 95.75 93 LYS A CA 1
ATOM 725 C C . LYS A 1 93 ? -13.867 28.594 -0.61 1 95.75 93 LYS A C 1
ATOM 727 O O . LYS A 1 93 ? -14.508 29.531 -0.138 1 95.75 93 LYS A O 1
ATOM 732 N N . SER A 1 94 ? -13.883 27.359 -0.09 1 93.81 94 SER A N 1
ATOM 733 C CA . SER A 1 94 ? -14.5 27.047 1.195 1 93.81 94 SER A CA 1
ATOM 734 C C . SER A 1 94 ? -13.477 26.516 2.186 1 93.81 94 SER A C 1
ATOM 736 O O . SER A 1 94 ? -12.414 26.031 1.787 1 93.81 94 SER A O 1
ATOM 738 N N . CYS A 1 95 ? -13.82 26.719 3.447 1 94.19 95 CYS A N 1
ATOM 739 C CA . CYS A 1 95 ? -12.867 26.375 4.496 1 94.19 95 CYS A CA 1
ATOM 740 C C . CYS A 1 95 ? -13.586 25.891 5.746 1 94.19 95 CYS A C 1
ATOM 742 O O . CYS A 1 95 ? -14.547 26.516 6.203 1 94.19 95 CYS A O 1
ATOM 744 N N . GLN A 1 96 ? -13.109 24.766 6.215 1 92.75 96 GLN A N 1
ATOM 745 C CA . GLN A 1 96 ? -13.602 24.234 7.48 1 92.75 96 GLN A CA 1
ATOM 746 C C . GLN A 1 96 ? -12.508 24.234 8.539 1 92.75 96 GLN A C 1
ATOM 748 O O . GLN A 1 96 ? -11.352 23.922 8.25 1 92.75 96 GLN A O 1
ATOM 753 N N . LYS A 1 97 ? -12.93 24.625 9.664 1 92.94 97 LYS A N 1
ATOM 754 C CA . LYS A 1 97 ? -12.055 24.609 10.836 1 92.94 97 LYS A CA 1
ATOM 755 C C . LYS A 1 97 ? -12.57 23.641 11.898 1 92.94 97 LYS A C 1
ATOM 757 O O . LYS A 1 97 ? -13.727 23.734 12.312 1 92.94 97 LYS A O 1
ATOM 762 N N . SER A 1 98 ? -11.711 22.703 12.359 1 89.69 98 SER A N 1
ATOM 763 C CA . SER A 1 98 ? -12.141 21.719 13.352 1 89.69 98 SER A CA 1
ATOM 764 C C . SER A 1 98 ? -10.977 21.297 14.242 1 89.69 98 SER A C 1
ATOM 766 O O . SER A 1 98 ? -9.812 21.578 13.938 1 89.69 98 SER A O 1
ATOM 768 N N . PRO A 1 99 ? -11.312 20.672 15.406 1 88.94 99 PRO A N 1
ATOM 769 C CA . PRO A 1 99 ? -10.234 20.094 16.219 1 88.94 99 PRO A CA 1
ATOM 770 C C . PRO A 1 99 ? -9.516 18.953 15.508 1 88.94 99 PRO A C 1
ATOM 772 O O . PRO A 1 99 ? -10.125 18.234 14.703 1 88.94 99 PRO A O 1
ATOM 775 N N . LEU A 1 100 ? -8.211 18.781 15.867 1 87.56 100 LEU A N 1
ATOM 776 C CA . LEU A 1 100 ? -7.48 17.641 15.336 1 87.56 100 LEU A CA 1
ATOM 777 C C . LEU A 1 100 ? -8.039 16.328 15.898 1 87.56 100 LEU A C 1
ATOM 779 O O . LEU A 1 100 ? -8.289 16.219 17.094 1 87.56 100 LEU A O 1
ATOM 783 N N . PRO A 1 101 ? -8.172 15.398 15.039 1 81.5 101 PRO A N 1
ATOM 784 C CA . PRO A 1 101 ? -8.617 14.102 15.562 1 81.5 101 PRO A CA 1
ATOM 785 C C . PRO A 1 101 ? -7.559 13.43 16.438 1 81.5 101 PRO A C 1
ATOM 787 O O . PRO A 1 101 ? -7.902 12.727 17.391 1 81.5 101 PRO A O 1
ATOM 790 N N . ILE A 1 102 ? -6.34 13.609 16.125 1 83.12 102 ILE A N 1
ATOM 791 C CA . ILE A 1 102 ? -5.199 13.141 16.906 1 83.12 102 ILE A CA 1
ATOM 792 C C . ILE A 1 102 ? -4.34 14.336 17.328 1 83.12 102 ILE A C 1
ATOM 794 O O . ILE A 1 102 ? -3.785 15.039 16.484 1 83.12 102 ILE A O 1
ATOM 798 N N . LYS A 1 103 ? -4.133 14.43 18.578 1 84.75 103 LYS A N 1
ATOM 799 C CA . LYS A 1 103 ? -3.52 15.648 19.094 1 84.75 103 LYS A CA 1
ATOM 800 C C . LYS A 1 103 ? -1.997 15.562 19.062 1 84.75 103 LYS A C 1
ATOM 802 O O . LYS A 1 103 ? -1.316 16.578 18.922 1 84.75 103 LYS A O 1
ATOM 807 N N . GLN A 1 104 ? -1.543 14.445 19.188 1 87.25 104 GLN A N 1
ATOM 808 C CA . GLN A 1 104 ? -0.093 14.281 19.219 1 87.25 104 GLN A CA 1
ATOM 809 C C . GLN A 1 104 ? 0.477 14.109 17.812 1 87.25 104 GLN A C 1
ATOM 811 O O . GLN A 1 104 ? -0.047 13.328 17.016 1 87.25 104 GLN A O 1
ATOM 816 N N . MET A 1 105 ? 1.477 14.914 17.516 1 90.88 105 MET A N 1
ATOM 817 C CA . MET A 1 105 ? 2.178 14.781 16.234 1 90.88 105 MET A CA 1
ATOM 818 C C . MET A 1 105 ? 3.242 13.695 16.312 1 90.88 105 MET A C 1
ATOM 820 O O . MET A 1 105 ? 4.172 13.781 17.125 1 90.88 105 MET A O 1
ATOM 824 N N . GLN A 1 106 ? 3.123 12.734 15.461 1 89.62 106 GLN A N 1
ATOM 825 C CA . GLN A 1 106 ? 4.086 11.641 15.461 1 89.62 106 GLN A CA 1
ATOM 826 C C . GLN A 1 106 ? 5.371 12.039 14.742 1 89.62 106 GLN A C 1
ATOM 828 O O . GLN A 1 106 ? 5.34 12.422 13.57 1 89.62 106 GLN A O 1
ATOM 833 N N . HIS A 1 107 ? 6.434 11.953 15.445 1 93.56 107 HIS A N 1
ATOM 834 C CA . HIS A 1 107 ? 7.73 12.344 14.898 1 93.56 107 HIS A CA 1
ATOM 835 C C . HIS A 1 107 ? 8.695 11.164 14.859 1 93.56 107 HIS A C 1
ATOM 837 O O . HIS A 1 107 ? 9.641 11.156 14.062 1 93.56 107 HIS A O 1
ATOM 843 N N . CYS A 1 108 ? 8.422 10.227 15.781 1 95.19 108 CYS A N 1
ATOM 844 C CA . CYS A 1 108 ? 9.305 9.078 15.922 1 95.19 108 CYS A CA 1
ATOM 845 C C . CYS A 1 108 ? 8.516 7.773 15.859 1 95.19 108 CYS A C 1
ATOM 847 O O . CYS A 1 108 ? 7.297 7.77 16.031 1 95.19 108 CYS A O 1
ATOM 849 N N . VAL A 1 109 ? 9.242 6.738 15.539 1 95.75 109 VAL A N 1
ATOM 850 C CA . VAL A 1 109 ? 8.656 5.43 15.805 1 95.75 109 VAL A CA 1
ATOM 851 C C . VAL A 1 109 ? 8.242 5.34 17.281 1 95.75 109 VAL A C 1
ATOM 853 O O . VAL A 1 109 ? 9.07 5.531 18.172 1 95.75 109 VAL A O 1
ATOM 856 N N . PRO A 1 110 ? 6.984 5.125 17.469 1 93.31 110 PRO A N 1
ATOM 857 C CA . PRO A 1 110 ? 6.516 5.148 18.844 1 93.31 110 PRO A CA 1
ATOM 858 C C . PRO A 1 110 ? 7.238 4.129 19.734 1 93.31 110 PRO A C 1
ATOM 860 O O . PRO A 1 110 ? 7.676 3.086 19.25 1 93.31 110 PRO A O 1
ATOM 863 N N . SER A 1 111 ? 7.273 4.426 21.031 1 91.88 111 SER A N 1
ATOM 864 C CA . SER A 1 111 ? 7.984 3.576 21.984 1 91.88 111 SER A CA 1
ATOM 865 C C . SER A 1 111 ? 7.312 2.215 22.109 1 91.88 111 SER A C 1
ATOM 867 O O . SER A 1 111 ? 7.98 1.213 22.391 1 91.88 111 SER A O 1
ATOM 869 N N . ASN A 1 112 ? 6.016 2.156 21.891 1 92.06 112 ASN A N 1
ATOM 870 C CA . ASN A 1 112 ? 5.289 0.903 22.062 1 92.06 112 ASN A CA 1
ATOM 871 C C . ASN A 1 112 ? 5.207 0.12 20.766 1 92.06 112 ASN A C 1
ATOM 873 O O . ASN A 1 112 ? 4.504 -0.889 20.672 1 92.06 112 ASN A O 1
ATOM 877 N N . ALA A 1 113 ? 5.891 0.583 19.797 1 95.5 113 ALA A N 1
ATOM 878 C CA . ALA A 1 113 ? 5.852 -0.098 18.5 1 95.5 113 ALA A CA 1
ATOM 879 C C . ALA A 1 113 ? 6.613 -1.419 18.562 1 95.5 113 ALA A C 1
ATOM 881 O O . ALA A 1 113 ? 7.668 -1.51 19.203 1 95.5 113 ALA A O 1
ATOM 882 N N . THR A 1 114 ? 6.117 -2.443 17.906 1 96.38 114 THR A N 1
ATOM 883 C CA . THR A 1 114 ? 6.754 -3.75 17.781 1 96.38 114 THR A CA 1
ATOM 884 C C . THR A 1 114 ? 7.543 -3.844 16.484 1 96.38 114 THR A C 1
ATOM 886 O O . THR A 1 114 ? 7.012 -3.557 15.406 1 96.38 114 THR A O 1
ATOM 889 N N . TYR A 1 115 ? 8.727 -4.219 16.672 1 96.38 115 TYR A N 1
ATOM 890 C CA . TYR A 1 115 ? 9.586 -4.387 15.516 1 96.38 115 TYR A CA 1
ATOM 891 C C . TYR A 1 115 ? 9.164 -5.598 14.695 1 96.38 115 TYR A C 1
ATOM 893 O O . TYR A 1 115 ? 9 -6.695 15.234 1 96.38 115 TYR A O 1
ATOM 901 N N . GLY A 1 116 ? 9.016 -5.422 13.391 1 94.94 116 GLY A N 1
ATOM 902 C CA . GLY A 1 116 ? 8.547 -6.488 12.523 1 94.94 116 GLY A CA 1
ATOM 903 C C . GLY A 1 116 ? 9.641 -7.086 11.664 1 94.94 116 GLY A C 1
ATOM 904 O O . GLY A 1 116 ? 9.453 -8.141 11.055 1 94.94 116 GLY A O 1
ATOM 905 N N . GLY A 1 117 ? 10.742 -6.387 11.492 1 94.81 117 GLY A N 1
ATOM 906 C CA . GLY A 1 117 ? 11.844 -6.883 10.68 1 94.81 117 GLY A CA 1
ATOM 907 C C . GLY A 1 117 ? 12.375 -5.852 9.703 1 94.81 117 GLY A C 1
ATOM 908 O O . GLY A 1 117 ? 11.898 -4.715 9.672 1 94.81 117 GLY A O 1
ATOM 909 N N . SER A 1 118 ? 13.422 -6.305 9.008 1 96 118 SER A N 1
ATOM 910 C CA . SER A 1 118 ? 14.031 -5.465 7.984 1 96 118 SER A CA 1
ATOM 911 C C . SER A 1 118 ? 13.789 -6.031 6.59 1 96 118 SER A C 1
ATOM 913 O O . SER A 1 118 ? 13.555 -7.23 6.434 1 96 118 SER A O 1
ATOM 915 N N . PHE A 1 119 ? 13.773 -5.09 5.66 1 97.12 119 PHE A N 1
ATOM 916 C CA . PHE A 1 119 ? 13.68 -5.504 4.266 1 97.12 119 PHE A CA 1
ATOM 917 C C . PHE A 1 119 ? 14.438 -4.539 3.361 1 97.12 119 PHE A C 1
ATOM 919 O O . PHE A 1 119 ? 14.922 -3.5 3.82 1 97.12 119 PHE A O 1
ATOM 926 N N . TYR A 1 120 ? 14.602 -4.949 2.123 1 97 120 TYR A N 1
ATOM 927 C CA . TYR A 1 120 ? 15.125 -4.023 1.122 1 97 120 TYR A CA 1
ATOM 928 C C . TYR A 1 120 ? 14.234 -3.998 -0.114 1 97 120 TYR A C 1
ATOM 930 O O . TYR A 1 120 ? 13.562 -4.984 -0.42 1 97 120 TYR A O 1
ATOM 938 N N . ALA A 1 121 ? 14.148 -2.891 -0.703 1 95.81 121 ALA A N 1
ATOM 939 C CA . ALA A 1 121 ? 13.398 -2.701 -1.941 1 95.81 121 ALA A CA 1
ATOM 940 C C . ALA A 1 121 ? 14.336 -2.543 -3.133 1 95.81 121 ALA A C 1
ATOM 942 O O . ALA A 1 121 ? 15.461 -2.062 -2.986 1 95.81 121 ALA A O 1
ATOM 943 N N . GLY A 1 122 ? 13.781 -2.949 -4.266 1 92.5 122 GLY A N 1
ATOM 944 C CA . GLY A 1 122 ? 14.641 -2.988 -5.434 1 92.5 122 GLY A CA 1
ATOM 945 C C . GLY A 1 122 ? 15.727 -4.043 -5.336 1 92.5 122 GLY A C 1
ATOM 946 O O . GLY A 1 122 ? 15.539 -5.082 -4.707 1 92.5 122 GLY A O 1
ATOM 947 N N . ASP A 1 123 ? 16.75 -3.998 -6.098 1 92.62 123 ASP A N 1
ATOM 948 C CA . ASP A 1 123 ? 17.906 -4.883 -6.016 1 92.62 123 ASP A CA 1
ATOM 949 C C . ASP A 1 123 ? 18.938 -4.348 -5.027 1 92.62 123 ASP A C 1
ATOM 951 O O . ASP A 1 123 ? 20.031 -3.926 -5.422 1 92.62 123 ASP A O 1
ATOM 955 N N . HIS A 1 124 ? 18.484 -4.332 -3.777 1 92.06 124 HIS A N 1
ATOM 956 C CA . HIS A 1 124 ? 19.297 -3.887 -2.646 1 92.06 124 HIS A CA 1
ATOM 957 C C . HIS A 1 124 ? 19.547 -2.383 -2.707 1 92.06 124 HIS A C 1
ATOM 959 O O . HIS A 1 124 ? 20.609 -1.909 -2.301 1 92.06 124 HIS A O 1
ATOM 965 N N . LYS A 1 125 ? 18.594 -1.613 -3.152 1 92.69 125 LYS A N 1
ATOM 966 C CA . LYS A 1 125 ? 18.797 -0.178 -3.338 1 92.69 125 LYS A CA 1
ATOM 967 C C . LYS A 1 125 ? 18.406 0.597 -2.082 1 92.69 125 LYS A C 1
ATOM 969 O O . LYS A 1 125 ? 19.031 1.604 -1.748 1 92.69 125 LYS A O 1
ATOM 974 N N . LEU A 1 126 ? 17.391 0.166 -1.418 1 95.56 126 LEU A N 1
ATOM 975 C CA . LEU A 1 126 ? 16.859 0.842 -0.244 1 95.56 126 LEU A CA 1
ATOM 976 C C . LEU A 1 126 ? 16.562 -0.156 0.869 1 95.56 126 LEU A C 1
ATOM 978 O O . LEU A 1 126 ? 15.883 -1.165 0.639 1 95.56 126 LEU A O 1
ATOM 982 N N . THR A 1 127 ? 17.062 0.075 2.051 1 96.69 127 THR A N 1
ATOM 983 C CA . THR A 1 127 ? 16.797 -0.775 3.205 1 96.69 127 THR A CA 1
ATOM 984 C C . THR A 1 127 ? 15.883 -0.061 4.199 1 96.69 127 THR A C 1
ATOM 986 O O . THR A 1 127 ? 16.031 1.14 4.434 1 96.69 127 THR A O 1
ATOM 989 N N . ALA A 1 128 ? 14.953 -0.84 4.738 1 96.81 128 ALA A N 1
ATOM 990 C CA . ALA A 1 128 ? 13.977 -0.251 5.652 1 96.81 128 ALA A CA 1
ATOM 991 C C . ALA A 1 128 ? 13.633 -1.218 6.781 1 96.81 128 ALA A C 1
ATOM 993 O O . ALA A 1 128 ? 13.852 -2.426 6.66 1 96.81 128 ALA A O 1
ATOM 994 N N . ASP A 1 129 ? 13.195 -0.638 7.891 1 97.12 129 ASP A N 1
ATOM 995 C CA . ASP A 1 129 ? 12.633 -1.376 9.016 1 97.12 129 ASP A CA 1
ATOM 996 C C . ASP A 1 129 ? 11.125 -1.161 9.109 1 97.12 129 ASP A C 1
ATOM 998 O O . ASP A 1 129 ? 10.617 -0.094 8.75 1 97.12 129 ASP A O 1
ATOM 1002 N N . THR A 1 130 ? 10.461 -2.17 9.57 1 96.88 130 THR A N 1
ATOM 1003 C CA . THR A 1 130 ? 9.016 -2.062 9.734 1 96.88 130 THR A CA 1
ATOM 1004 C C . THR A 1 130 ? 8.625 -2.227 11.195 1 96.88 130 THR A C 1
ATOM 1006 O O . THR A 1 130 ? 9.25 -3 11.93 1 96.88 130 THR A O 1
ATOM 1009 N N . PHE A 1 131 ? 7.602 -1.447 11.617 1 96.44 131 PHE A N 1
ATOM 1010 C CA . PHE A 1 131 ? 7.066 -1.448 12.977 1 96.44 131 PHE A CA 1
ATOM 1011 C C . PHE A 1 131 ? 5.543 -1.495 12.953 1 96.44 131 PHE A C 1
ATOM 1013 O O . PHE A 1 131 ? 4.914 -0.993 12.023 1 96.44 131 PHE A O 1
ATOM 1020 N N . SER A 1 132 ? 4.984 -2.104 13.945 1 96.06 132 SER A N 1
ATOM 1021 C CA . SER A 1 132 ? 3.539 -2.109 14.133 1 96.06 132 SER A CA 1
ATOM 1022 C C . SER A 1 132 ? 3.158 -1.636 15.531 1 96.06 132 SER A C 1
ATOM 1024 O O . SER A 1 132 ? 3.834 -1.964 16.5 1 96.06 132 SER A O 1
ATOM 1026 N N . TYR A 1 133 ? 2.062 -0.861 15.609 1 94.88 133 TYR A N 1
ATOM 1027 C CA . TYR A 1 133 ? 1.602 -0.37 16.906 1 94.88 133 TYR A CA 1
ATOM 1028 C C . TYR A 1 133 ? 0.119 -0.021 16.859 1 94.88 133 TYR A C 1
ATOM 1030 O O . TYR A 1 133 ? -0.404 0.355 15.805 1 94.88 133 TYR A O 1
ATOM 1038 N N . PRO A 1 134 ? -0.573 -0.139 17.953 1 94.81 134 PRO A N 1
ATOM 1039 C CA . PRO A 1 134 ? -1.982 0.253 18.031 1 94.81 134 PRO A CA 1
ATOM 1040 C C . PRO A 1 134 ? -2.168 1.759 18.203 1 94.81 134 PRO A C 1
ATOM 1042 O O . PRO A 1 134 ? -1.282 2.438 18.719 1 94.81 134 PRO A O 1
ATOM 1045 N N . VAL A 1 135 ? -3.201 2.242 17.672 1 91.56 135 VAL A N 1
ATOM 1046 C CA . VAL A 1 135 ? -3.648 3.605 17.938 1 91.56 135 VAL A CA 1
ATOM 1047 C C . VAL A 1 135 ? -5.055 3.584 18.531 1 91.56 135 VAL A C 1
ATOM 1049 O O . VAL A 1 135 ? -5.906 2.805 18.094 1 91.56 135 VAL A O 1
ATOM 1052 N N . ASN A 1 136 ? -5.273 4.293 19.578 1 91.25 136 ASN A N 1
ATOM 1053 C CA . ASN A 1 136 ? -6.566 4.469 20.234 1 91.25 136 ASN A CA 1
ATOM 1054 C C . ASN A 1 136 ? -6.707 5.859 20.844 1 91.25 136 ASN A C 1
ATOM 1056 O O . ASN A 1 136 ? -6.473 6.047 22.031 1 91.25 136 ASN A O 1
ATOM 1060 N N . GLU A 1 137 ? -7.07 6.773 20 1 86.19 137 GLU A N 1
ATOM 1061 C CA . GLU A 1 137 ? -7.227 8.172 20.406 1 86.19 137 GLU A CA 1
ATOM 1062 C C . GLU A 1 137 ? -8.445 8.797 19.734 1 86.19 137 GLU A C 1
ATOM 1064 O O . GLU A 1 137 ? -8.586 8.75 18.516 1 86.19 137 GLU A O 1
ATOM 1069 N N . GLY A 1 138 ? -9.328 9.344 20.609 1 81.62 138 GLY A N 1
ATOM 1070 C CA . GLY A 1 138 ? -10.547 9.93 20.078 1 81.62 138 GLY A CA 1
ATOM 1071 C C . GLY A 1 138 ? -11.43 8.93 19.359 1 81.62 138 GLY A C 1
ATOM 1072 O O . GLY A 1 138 ? -11.781 7.887 19.906 1 81.62 138 GLY A O 1
ATOM 1073 N N . GLN A 1 139 ? -11.641 9.344 18.031 1 83.31 139 GLN A N 1
ATOM 1074 C CA . GLN A 1 139 ? -12.508 8.477 17.25 1 83.31 139 GLN A CA 1
ATOM 1075 C C . GLN A 1 139 ? -11.703 7.617 16.281 1 83.31 139 GLN A C 1
ATOM 1077 O O . GLN A 1 139 ? -12.242 7.117 15.289 1 83.31 139 GLN A O 1
ATOM 1082 N N . VAL A 1 140 ? -10.398 7.535 16.625 1 87.56 140 VAL A N 1
ATOM 1083 C CA . VAL A 1 140 ? -9.516 6.73 15.789 1 87.56 140 VAL A CA 1
ATOM 1084 C C . VAL A 1 140 ? -9.008 5.527 16.578 1 87.56 140 VAL A C 1
ATOM 1086 O O . VAL A 1 140 ? -8.469 5.676 17.672 1 87.56 140 VAL A O 1
ATOM 1089 N N . ALA A 1 141 ? -9.305 4.352 16.094 1 92 141 ALA A N 1
ATOM 1090 C CA . ALA A 1 141 ? -8.82 3.119 16.703 1 92 141 ALA A CA 1
ATOM 1091 C C . ALA A 1 141 ? -8.422 2.094 15.648 1 92 141 ALA A C 1
ATOM 1093 O O . ALA A 1 141 ? -9.125 1.91 14.656 1 92 141 ALA A O 1
ATOM 1094 N N . GLY A 1 142 ? -7.27 1.511 15.898 1 93.12 142 GLY A N 1
ATOM 1095 C CA . GLY A 1 142 ? -6.805 0.513 14.953 1 93.12 142 GLY A CA 1
ATOM 1096 C C . GLY A 1 142 ? -5.332 0.184 15.102 1 93.12 142 GLY A C 1
ATOM 1097 O O . GLY A 1 142 ? -4.766 0.332 16.188 1 93.12 142 GLY A O 1
ATOM 1098 N N . ASN A 1 143 ? -4.797 -0.4 14.031 1 94.94 143 ASN A N 1
ATOM 1099 C CA . ASN A 1 143 ? -3.387 -0.772 14 1 94.94 143 ASN A CA 1
ATOM 1100 C C . ASN A 1 143 ? -2.648 -0.083 12.859 1 94.94 143 ASN A C 1
ATOM 1102 O O . ASN A 1 143 ? -3.174 0.023 11.75 1 94.94 143 ASN A O 1
ATOM 1106 N N . VAL A 1 144 ? -1.446 0.378 13.203 1 94.81 144 VAL A N 1
ATOM 1107 C CA . VAL A 1 144 ? -0.599 1.048 12.219 1 94.81 144 VAL A CA 1
ATOM 1108 C C . VAL A 1 144 ? 0.616 0.178 11.906 1 94.81 144 VAL A C 1
ATOM 1110 O O . VAL A 1 144 ? 1.192 -0.441 12.805 1 94.81 144 VAL A O 1
ATOM 1113 N N . THR A 1 145 ? 0.963 0.017 10.719 1 96.38 145 THR A N 1
ATOM 1114 C CA . THR A 1 145 ? 2.25 -0.514 10.281 1 96.38 145 THR A CA 1
ATOM 1115 C C . THR A 1 145 ? 3.068 0.563 9.578 1 96.38 145 THR A C 1
ATOM 1117 O O . THR A 1 145 ? 2.611 1.152 8.594 1 96.38 145 THR A O 1
ATOM 1120 N N . LEU A 1 146 ? 4.203 0.828 10.125 1 96.31 146 LEU A N 1
ATOM 1121 C CA . LEU A 1 146 ? 5.074 1.894 9.641 1 96.31 146 LEU A CA 1
ATOM 1122 C C . LEU A 1 146 ? 6.43 1.338 9.219 1 96.31 146 LEU A C 1
ATOM 1124 O O . LEU A 1 146 ? 7.027 0.534 9.938 1 96.31 146 LEU A O 1
ATOM 1128 N N . SER A 1 147 ? 6.887 1.762 8.031 1 96.81 147 SER A N 1
ATOM 1129 C CA . SER A 1 147 ? 8.25 1.449 7.621 1 96.81 147 SER A CA 1
ATOM 1130 C C . SER A 1 147 ? 9.078 2.719 7.441 1 96.81 147 SER A C 1
ATOM 1132 O O . SER A 1 147 ? 8.586 3.719 6.918 1 96.81 147 SER A O 1
ATOM 1134 N N . VAL A 1 148 ? 10.266 2.625 7.91 1 97 148 VAL A N 1
ATOM 1135 C CA . VAL A 1 148 ? 11.195 3.746 7.801 1 97 148 VAL A CA 1
ATOM 1136 C C . VAL A 1 148 ? 12.531 3.26 7.25 1 97 148 VAL A C 1
ATOM 1138 O O . VAL A 1 148 ? 12.945 2.125 7.508 1 97 148 VAL A O 1
ATOM 1141 N N . THR A 1 149 ? 13.172 4.121 6.48 1 97 149 THR A N 1
ATOM 1142 C CA . THR A 1 149 ? 14.484 3.75 5.961 1 97 149 THR A CA 1
ATOM 1143 C C . THR A 1 149 ? 15.477 3.551 7.102 1 97 149 THR A C 1
ATOM 1145 O O . THR A 1 149 ? 15.445 4.277 8.094 1 97 149 THR A O 1
ATOM 1148 N N . LYS A 1 150 ? 16.406 2.65 6.934 1 93.69 150 LYS A N 1
ATOM 1149 C CA . LYS A 1 150 ? 17.375 2.322 7.973 1 93.69 150 LYS A CA 1
ATOM 1150 C C . LYS A 1 150 ? 18.391 3.453 8.156 1 93.69 150 LYS A C 1
ATOM 1152 O O . LYS A 1 150 ? 18.812 3.729 9.281 1 93.69 150 LYS A O 1
ATOM 1157 N N . ASP A 1 151 ? 18.781 4.078 7.199 1 90.81 151 ASP A N 1
ATOM 1158 C CA . ASP A 1 151 ? 19.891 5.02 7.258 1 90.81 151 ASP A CA 1
ATOM 1159 C C . ASP A 1 151 ? 19.453 6.352 7.863 1 90.81 151 ASP A C 1
ATOM 1161 O O . ASP A 1 151 ? 20.156 6.93 8.688 1 90.81 151 ASP A O 1
ATOM 1165 N N . ASN A 1 152 ? 18.25 6.879 7.5 1 93.62 152 ASN A N 1
ATOM 1166 C CA . ASN A 1 152 ? 17.891 8.234 7.891 1 93.62 152 ASN A CA 1
ATOM 1167 C C . ASN A 1 152 ? 16.484 8.297 8.469 1 93.62 152 ASN A C 1
ATOM 1169 O O . ASN A 1 152 ? 15.945 9.383 8.703 1 93.62 152 ASN A O 1
ATOM 1173 N N . CYS A 1 153 ? 15.906 7.23 8.641 1 96.38 153 CYS A N 1
ATOM 1174 C CA . CYS A 1 153 ? 14.586 7.117 9.258 1 96.38 153 CYS A CA 1
ATOM 1175 C C . CYS A 1 153 ? 13.555 7.922 8.484 1 96.38 153 CYS A C 1
ATOM 1177 O O . CYS A 1 153 ? 12.695 8.578 9.086 1 96.38 153 CYS A O 1
ATOM 1179 N N . ILE A 1 154 ? 13.672 7.969 7.203 1 96.75 154 ILE A N 1
ATOM 1180 C CA . ILE A 1 154 ? 12.68 8.578 6.324 1 96.75 154 ILE A CA 1
ATOM 1181 C C . ILE A 1 154 ? 11.477 7.656 6.191 1 96.75 154 ILE A C 1
ATOM 1183 O O . ILE A 1 154 ? 11.625 6.469 5.898 1 96.75 154 ILE A O 1
ATOM 1187 N N . PRO A 1 155 ? 10.289 8.18 6.488 1 96.12 155 PRO A N 1
ATOM 1188 C CA . PRO A 1 155 ? 9.125 7.32 6.297 1 96.12 155 PRO A CA 1
ATOM 1189 C C . PRO A 1 155 ? 9.039 6.746 4.883 1 96.12 155 PRO A C 1
ATOM 1191 O O . PRO A 1 155 ? 9.289 7.461 3.908 1 96.12 155 PRO A O 1
ATOM 1194 N N . PHE A 1 156 ? 8.758 5.535 4.867 1 96.31 156 PHE A N 1
ATOM 1195 C CA . PHE A 1 156 ? 8.719 4.805 3.604 1 96.31 156 PHE A CA 1
ATOM 1196 C C . PHE A 1 156 ? 7.293 4.371 3.275 1 96.31 156 PHE A C 1
ATOM 1198 O O . PHE A 1 156 ? 6.82 4.574 2.154 1 96.31 156 PHE A O 1
ATOM 1205 N N . SER A 1 157 ? 6.617 3.816 4.191 1 96.88 157 SER A N 1
ATOM 1206 C CA . SER A 1 157 ? 5.234 3.383 4.02 1 96.88 157 SER A CA 1
ATOM 1207 C C . SER A 1 157 ? 4.488 3.369 5.352 1 96.88 157 SER A C 1
ATOM 1209 O O . SER A 1 157 ? 5.109 3.293 6.414 1 96.88 157 SER A O 1
ATOM 1211 N N . LEU A 1 158 ? 3.207 3.49 5.258 1 96.56 158 LEU A N 1
ATOM 1212 C CA . LEU A 1 158 ? 2.328 3.43 6.422 1 96.56 158 LEU A CA 1
ATOM 1213 C C . LEU A 1 158 ? 0.973 2.84 6.047 1 96.56 158 LEU A C 1
ATOM 1215 O O . LEU A 1 158 ? 0.418 3.164 4.996 1 96.56 158 LEU A O 1
ATOM 1219 N N . SER A 1 159 ? 0.483 1.932 6.852 1 96.06 159 SER A N 1
ATOM 1220 C CA . SER A 1 159 ? -0.885 1.445 6.703 1 96.06 159 SER A CA 1
ATOM 1221 C C . SER A 1 159 ? -1.649 1.531 8.023 1 96.06 159 SER A C 1
ATOM 1223 O O . SER A 1 159 ? -1.059 1.412 9.094 1 96.06 159 SER A O 1
ATOM 1225 N N . PHE A 1 160 ? -2.873 1.772 7.879 1 94.19 160 PHE A N 1
ATOM 1226 C CA . PHE A 1 160 ? -3.807 1.812 9 1 94.19 160 PHE A CA 1
ATOM 1227 C C . PHE A 1 160 ? -5.035 0.957 8.711 1 94.19 160 PHE A C 1
ATOM 1229 O O . PHE A 1 160 ? -5.664 1.096 7.664 1 94.19 160 PHE A O 1
ATOM 1236 N N . ILE A 1 161 ? -5.301 0.071 9.555 1 94.5 161 ILE A N 1
ATOM 1237 C CA . ILE A 1 161 ? -6.523 -0.726 9.523 1 94.5 161 ILE A CA 1
ATOM 1238 C C . ILE A 1 161 ? -7.301 -0.529 10.828 1 94.5 161 ILE A C 1
ATOM 1240 O O . ILE A 1 161 ? -6.805 -0.855 11.906 1 94.5 161 ILE A O 1
ATOM 1244 N N . GLY A 1 162 ? -8.508 -0.028 10.688 1 92.19 162 GLY A N 1
ATOM 1245 C CA . GLY A 1 162 ? -9.305 0.225 11.883 1 92.19 162 GLY A CA 1
ATOM 1246 C C . GLY A 1 162 ? -10.547 1.048 11.602 1 92.19 162 GLY A C 1
ATOM 1247 O O . GLY A 1 162 ? -11.266 0.792 10.641 1 92.19 162 GLY A O 1
ATOM 1248 N N . SER A 1 163 ? -10.773 1.976 12.57 1 89.19 163 SER A N 1
ATOM 1249 C CA . SER A 1 163 ? -11.969 2.807 12.453 1 89.19 163 SER A CA 1
ATOM 1250 C C . SER A 1 163 ? -11.648 4.273 12.711 1 89.19 163 SER A C 1
ATOM 1252 O O . SER A 1 163 ? -10.742 4.59 13.484 1 89.19 163 SER A O 1
ATOM 1254 N N . MET A 1 164 ? -12.281 5.059 12.047 1 84.31 164 MET A N 1
ATOM 1255 C CA . MET A 1 164 ? -12.25 6.508 12.242 1 84.31 164 MET A CA 1
ATOM 1256 C C . MET A 1 164 ? -13.656 7.098 12.148 1 84.31 164 MET A C 1
ATOM 1258 O O . MET A 1 164 ? -14.359 6.879 11.164 1 84.31 164 MET A O 1
ATOM 1262 N N . GLY A 1 165 ? -14.07 7.793 13.148 1 79.94 165 GLY A N 1
ATOM 1263 C CA . GLY A 1 165 ? -15.398 8.383 13.164 1 79.94 165 GLY A CA 1
ATOM 1264 C C . GLY A 1 165 ? -16.516 7.355 13.078 1 79.94 165 GLY A C 1
ATOM 1265 O O . GLY A 1 165 ? -17.516 7.57 12.398 1 79.94 165 GLY A O 1
ATOM 1266 N N . GLY A 1 166 ? -16.266 6.223 13.531 1 81.12 166 GLY A N 1
ATOM 1267 C CA . GLY A 1 166 ? -17.281 5.188 13.57 1 81.12 166 GLY A CA 1
ATOM 1268 C C . GLY A 1 166 ? -17.297 4.328 12.32 1 81.12 166 GLY A C 1
ATOM 1269 O O . GLY A 1 166 ? -18.031 3.338 12.258 1 81.12 166 GLY A O 1
ATOM 1270 N N . ASN A 1 167 ? -16.516 4.664 11.375 1 83.75 167 ASN A N 1
ATOM 1271 C CA . ASN A 1 167 ? -16.5 3.889 10.141 1 83.75 167 ASN A CA 1
ATOM 1272 C C . ASN A 1 167 ? -15.227 3.053 10.023 1 83.75 167 ASN A C 1
ATOM 1274 O O . ASN A 1 167 ? -14.156 3.48 10.461 1 83.75 167 ASN A O 1
ATOM 1278 N N . SER A 1 168 ? -15.422 1.797 9.438 1 89.19 168 SER A N 1
ATOM 1279 C CA . SER A 1 168 ? -14.234 1.019 9.125 1 89.19 168 SER A CA 1
ATOM 1280 C C . SER A 1 168 ? -13.383 1.713 8.062 1 89.19 168 SER A C 1
ATOM 1282 O O . SER A 1 168 ? -13.914 2.262 7.098 1 89.19 168 SER A O 1
ATOM 1284 N N . MET A 1 169 ? -12.078 1.676 8.375 1 90.06 169 MET A N 1
ATOM 1285 C CA . MET A 1 169 ? -11.211 2.416 7.465 1 90.06 169 MET A CA 1
ATOM 1286 C C . MET A 1 169 ? -9.898 1.678 7.246 1 90.06 169 MET A C 1
ATOM 1288 O O . MET A 1 169 ? -9.352 1.089 8.18 1 90.06 169 MET A O 1
ATOM 1292 N N . LEU A 1 170 ? -9.461 1.657 6.035 1 93.69 170 LEU A N 1
ATOM 1293 C CA . LEU A 1 170 ? -8.125 1.235 5.641 1 93.69 170 LEU A CA 1
ATOM 1294 C C . LEU A 1 170 ? -7.41 2.346 4.875 1 93.69 170 LEU A C 1
ATOM 1296 O O . LEU A 1 170 ? -7.996 2.973 3.99 1 93.69 170 LEU A O 1
ATOM 1300 N N . SER A 1 171 ? -6.254 2.668 5.277 1 94.25 171 SER A N 1
ATOM 1301 C CA . SER A 1 171 ? -5.414 3.613 4.547 1 94.25 171 SER A CA 1
ATOM 1302 C C . SER A 1 171 ? -4.012 3.051 4.328 1 94.25 171 SER A C 1
ATOM 1304 O O . SER A 1 171 ? -3.426 2.461 5.238 1 94.25 171 SER A O 1
ATOM 1306 N N . VAL A 1 172 ? -3.549 3.182 3.176 1 95.94 172 VAL A N 1
ATOM 1307 C CA . VAL A 1 172 ? -2.195 2.76 2.83 1 95.94 172 VAL A CA 1
ATOM 1308 C C . VAL A 1 172 ? -1.449 3.914 2.164 1 95.94 172 VAL A C 1
ATOM 1310 O O . VAL A 1 172 ? -1.922 4.48 1.177 1 95.94 172 VAL A O 1
ATOM 1313 N N . SER A 1 173 ? -0.295 4.238 2.699 1 96.06 173 SER A N 1
ATOM 1314 C CA . SER A 1 173 ? 0.528 5.332 2.197 1 96.06 173 SER A CA 1
ATOM 1315 C C . SER A 1 173 ? 1.887 4.828 1.721 1 96.06 173 SER A C 1
ATOM 1317 O O . SER A 1 173 ? 2.512 3.994 2.379 1 96.06 173 SER A O 1
ATOM 1319 N N . GLY A 1 174 ? 2.283 5.207 0.568 1 96.44 174 GLY A N 1
ATOM 1320 C CA . GLY A 1 174 ? 3.664 5.16 0.116 1 96.44 174 GLY A CA 1
ATOM 1321 C C . GLY A 1 174 ? 4.297 6.531 -0.014 1 96.44 174 GLY A C 1
ATOM 1322 O O . GLY A 1 174 ? 3.82 7.371 -0.781 1 96.44 174 GLY A O 1
ATOM 1323 N N . TYR A 1 175 ? 5.383 6.758 0.71 1 97 175 TYR A N 1
ATOM 1324 C CA . TYR A 1 175 ? 6.008 8.078 0.72 1 97 175 TYR A CA 1
ATOM 1325 C C . TYR A 1 175 ? 7.184 8.125 -0.249 1 97 175 TYR A C 1
ATOM 1327 O O . TYR A 1 175 ? 8.141 7.355 -0.118 1 97 175 TYR A O 1
ATOM 1335 N N . VAL A 1 176 ? 7.113 9.086 -1.14 1 97.75 176 VAL A N 1
ATOM 1336 C CA . VAL A 1 176 ? 8.125 9.172 -2.189 1 97.75 176 VAL A CA 1
ATOM 1337 C C . VAL A 1 176 ? 8.516 10.633 -2.418 1 97.75 176 VAL A C 1
ATOM 1339 O O . VAL A 1 176 ? 7.93 11.539 -1.814 1 97.75 176 VAL A O 1
ATOM 1342 N N . ASN A 1 177 ? 9.539 10.812 -3.158 1 98 177 ASN A N 1
ATOM 1343 C CA . ASN A 1 177 ? 10.039 12.133 -3.539 1 98 177 ASN A CA 1
ATOM 1344 C C . ASN A 1 177 ? 10.359 12.984 -2.314 1 98 177 ASN A C 1
ATOM 1346 O O . ASN A 1 177 ? 9.961 14.148 -2.244 1 98 177 ASN A O 1
ATOM 1350 N N . TYR A 1 178 ? 11.008 12.367 -1.416 1 98 178 TYR A N 1
ATOM 1351 C CA . TYR A 1 178 ? 11.484 13.031 -0.21 1 98 178 TYR A CA 1
ATOM 1352 C C . TYR A 1 178 ? 12.438 14.164 -0.559 1 98 178 TYR A C 1
ATOM 1354 O O . TYR A 1 178 ? 13.328 14.008 -1.397 1 98 178 TYR A O 1
ATOM 1362 N N . SER A 1 179 ? 12.273 15.305 0.094 1 97.75 179 SER A N 1
ATOM 1363 C CA . SER A 1 179 ? 13.18 16.453 0.036 1 97.75 179 SER A CA 1
ATOM 1364 C C . SER A 1 179 ? 13.367 17.062 1.415 1 97.75 179 SER A C 1
ATOM 1366 O O . SER A 1 179 ? 12.398 17.453 2.074 1 97.75 179 SER A O 1
ATOM 1368 N N . PRO A 1 180 ? 14.648 17.141 1.829 1 97.69 180 PRO A N 1
ATOM 1369 C CA . PRO A 1 180 ? 14.883 17.719 3.158 1 97.69 180 PRO A CA 1
ATOM 1370 C C . PRO A 1 180 ? 14.461 19.172 3.254 1 97.69 180 PRO A C 1
ATOM 1372 O O . PRO A 1 180 ? 14.641 19.938 2.297 1 97.69 180 PRO A O 1
ATOM 1375 N N . GLY A 1 181 ? 13.961 19.547 4.391 1 98.06 181 GLY A N 1
ATOM 1376 C CA . GLY A 1 181 ? 13.516 20.906 4.621 1 98.06 181 GLY A CA 1
ATOM 1377 C C . GLY A 1 181 ? 12.211 21.234 3.912 1 98.06 181 GLY A C 1
ATOM 1378 O O . GLY A 1 181 ? 11.578 20.359 3.328 1 98.06 181 GLY A O 1
ATOM 1379 N N . ILE A 1 182 ? 11.773 22.406 4.094 1 98.44 182 ILE A N 1
ATOM 1380 C CA . ILE A 1 182 ? 10.602 22.953 3.434 1 98.44 182 ILE A CA 1
ATOM 1381 C C . ILE A 1 182 ? 10.977 24.25 2.705 1 98.44 182 ILE A C 1
ATOM 1383 O O . ILE A 1 182 ? 11.258 25.266 3.338 1 98.44 182 ILE A O 1
ATOM 1387 N N . GLN A 1 183 ? 10.992 24.219 1.434 1 97.31 183 GLN A N 1
ATOM 1388 C CA . GLN A 1 183 ? 11.523 25.312 0.619 1 97.31 183 GLN A CA 1
ATOM 1389 C C . GLN A 1 183 ? 10.68 26.562 0.765 1 97.31 183 GLN A C 1
ATOM 1391 O O . GLN A 1 183 ? 11.219 27.672 0.931 1 97.31 183 GLN A O 1
ATOM 1396 N N . ASP A 1 184 ? 9.383 26.438 0.634 1 97.44 184 ASP A N 1
ATOM 1397 C CA . ASP A 1 184 ? 8.445 27.547 0.755 1 97.44 184 ASP A CA 1
ATOM 1398 C C . ASP A 1 184 ? 7.289 27.203 1.689 1 97.44 184 ASP A C 1
ATOM 1400 O O . ASP A 1 184 ? 6.23 26.75 1.237 1 97.44 184 ASP A O 1
ATOM 1404 N N . PRO A 1 185 ? 7.457 27.484 2.951 1 97.56 185 PRO A N 1
ATOM 1405 C CA . PRO A 1 185 ? 6.426 27.125 3.926 1 97.56 185 PRO A CA 1
ATOM 1406 C C . PRO A 1 185 ? 5.066 27.75 3.598 1 97.56 185 PRO A C 1
ATOM 1408 O O . PRO A 1 185 ? 4.027 27.172 3.93 1 97.56 185 PRO A O 1
ATOM 1411 N N . SER A 1 186 ? 5.039 28.891 2.975 1 96.38 186 SER A N 1
ATOM 1412 C CA . SER A 1 186 ? 3.777 29.578 2.691 1 96.38 186 SER A CA 1
ATOM 1413 C C . SER A 1 186 ? 2.908 28.75 1.751 1 96.38 186 SER A C 1
ATOM 1415 O O . SER A 1 186 ? 1.679 28.828 1.803 1 96.38 186 SER A O 1
ATOM 1417 N N . LYS A 1 187 ? 3.529 27.938 0.939 1 95.88 187 LYS A N 1
ATOM 1418 C CA . LYS A 1 187 ? 2.816 27.062 0.024 1 95.88 187 LYS A CA 1
ATOM 1419 C C . LYS A 1 187 ? 1.928 26.078 0.788 1 95.88 187 LYS A C 1
ATOM 1421 O O . LYS A 1 187 ? 0.864 25.688 0.301 1 95.88 187 LYS A O 1
ATOM 1426 N N . TYR A 1 188 ? 2.348 25.75 2.02 1 96.62 188 TYR A N 1
ATOM 1427 C CA . TYR A 1 188 ? 1.693 24.656 2.725 1 96.62 188 TYR A CA 1
ATOM 1428 C C . TYR A 1 188 ? 0.875 25.172 3.9 1 96.62 188 TYR A C 1
ATOM 1430 O O . TYR A 1 188 ? -0.07 24.516 4.344 1 96.62 188 TYR A O 1
ATOM 1438 N N . PHE A 1 189 ? 1.237 26.344 4.387 1 97.62 189 PHE A N 1
ATOM 1439 C CA . PHE A 1 189 ? 0.732 26.625 5.723 1 97.62 189 PHE A CA 1
ATOM 1440 C C . PHE A 1 189 ? -0.027 27.938 5.746 1 97.62 189 PHE A C 1
ATOM 1442 O O . PHE A 1 189 ? -0.473 28.391 6.805 1 97.62 189 PHE A O 1
ATOM 1449 N N . THR A 1 190 ? -0.184 28.562 4.598 1 96.19 190 THR A N 1
ATOM 1450 C CA . THR A 1 190 ? -0.953 29.797 4.551 1 96.19 190 THR A CA 1
ATOM 1451 C C . THR A 1 190 ? -2.447 29.5 4.652 1 96.19 190 THR A C 1
ATOM 1453 O O . THR A 1 190 ? -2.992 28.734 3.861 1 96.19 190 THR A O 1
ATOM 1456 N N . ILE A 1 191 ? -3.082 30.141 5.625 1 96.81 191 ILE A N 1
ATOM 1457 C CA . ILE A 1 191 ? -4.523 30.016 5.801 1 96.81 191 ILE A CA 1
ATOM 1458 C C . ILE A 1 191 ? -5.23 31.141 5.062 1 96.81 191 ILE A C 1
ATOM 1460 O O . ILE A 1 191 ? -4.973 32.312 5.324 1 96.81 191 ILE A O 1
ATOM 1464 N N . PRO A 1 192 ? -6.105 30.797 4.23 1 96.88 192 PRO A N 1
ATOM 1465 C CA . PRO A 1 192 ? -6.824 31.859 3.527 1 96.88 192 PRO A CA 1
ATOM 1466 C C . PRO A 1 192 ? -7.656 32.719 4.465 1 96.88 192 PRO A C 1
ATOM 1468 O O . PRO A 1 192 ? -8.07 32.281 5.535 1 96.88 192 PRO A O 1
ATOM 1471 N N . ASN A 1 193 ? -7.969 33.875 3.926 1 95.94 193 ASN A N 1
ATOM 1472 C CA . ASN A 1 193 ? -8.68 34.844 4.75 1 95.94 193 ASN A CA 1
ATOM 1473 C C . ASN A 1 193 ? -10.156 34.469 4.902 1 95.94 193 ASN A C 1
ATOM 1475 O O . ASN A 1 193 ? -10.828 34.969 5.812 1 95.94 193 ASN A O 1
ATOM 1479 N N . TYR A 1 194 ? -10.641 33.562 4.031 1 96.25 194 TYR A N 1
ATOM 1480 C CA . TYR A 1 194 ? -12.055 33.219 4.102 1 96.25 194 TYR A CA 1
ATOM 1481 C C . TYR A 1 194 ? -12.281 32.062 5.074 1 96.25 194 TYR A C 1
ATOM 1483 O O . TYR A 1 194 ? -13.414 31.594 5.246 1 96.25 194 TYR A O 1
ATOM 1491 N N . CYS A 1 195 ? -11.219 31.609 5.691 1 96.19 195 CYS A N 1
ATOM 1492 C CA . CYS A 1 195 ? -11.406 30.578 6.707 1 96.19 195 CYS A CA 1
ATOM 1493 C C . CYS A 1 195 ? -12.047 31.156 7.961 1 96.19 195 CYS A C 1
ATOM 1495 O O . CYS A 1 195 ? -11.711 32.281 8.375 1 96.19 195 CYS A O 1
ATOM 1497 N N . PRO A 1 196 ? -12.938 30.375 8.562 1 92.75 196 PRO A N 1
ATOM 1498 C CA . PRO A 1 196 ? -13.625 30.875 9.758 1 92.75 196 PRO A CA 1
ATOM 1499 C C . PRO A 1 196 ? -12.703 30.938 10.977 1 92.75 196 PRO A C 1
ATOM 1501 O O . PRO A 1 196 ? -11.703 30.219 11.039 1 92.75 196 PRO A O 1
ATOM 1504 N N . THR A 1 197 ? -13.125 31.688 11.898 1 88.62 197 THR A N 1
ATOM 1505 C CA . THR A 1 197 ? -12.375 31.781 13.148 1 88.62 197 THR A CA 1
ATOM 1506 C C . THR A 1 197 ? -12.93 30.828 14.195 1 88.62 197 THR A C 1
ATOM 1508 O O . THR A 1 197 ? -12.281 30.562 15.211 1 88.62 197 THR A O 1
ATOM 1511 N N . PHE A 1 198 ? -14.133 30.281 13.883 1 88.12 198 PHE A N 1
ATOM 1512 C CA . PHE A 1 198 ? -14.773 29.344 14.805 1 88.12 198 PHE A CA 1
ATOM 1513 C C . PHE A 1 198 ? -14.836 27.938 14.211 1 88.12 198 PHE A C 1
ATOM 1515 O O . PHE A 1 198 ? -14.68 27.766 13 1 88.12 198 PHE A O 1
ATOM 1522 N N . PHE A 1 199 ? -14.992 27.047 15.125 1 87.81 199 PHE A N 1
ATOM 1523 C CA . PHE A 1 199 ? -15.125 25.672 14.664 1 87.81 199 PHE A CA 1
ATOM 1524 C C . PHE A 1 199 ? -16.406 25.5 13.867 1 87.81 199 PHE A C 1
ATOM 1526 O O . PHE A 1 199 ? -17.453 26.031 14.242 1 87.81 199 PHE A O 1
ATOM 1533 N N . THR A 1 200 ? -16.25 24.891 12.75 1 84.69 200 THR A N 1
ATOM 1534 C CA . THR A 1 200 ? -17.422 24.625 11.906 1 84.69 200 THR A CA 1
ATOM 1535 C C . THR A 1 200 ? -17.984 23.234 12.188 1 84.69 200 THR A C 1
ATOM 1537 O O . THR A 1 200 ? -17.234 22.312 12.508 1 84.69 200 THR A O 1
ATOM 1540 N N . PRO A 1 201 ? -19.328 23.172 12.125 1 75.38 201 PRO A N 1
ATOM 1541 C CA . PRO A 1 201 ? -19.906 21.844 12.297 1 75.38 201 PRO A CA 1
ATOM 1542 C C . PRO A 1 201 ? -19.438 20.844 11.242 1 75.38 201 PRO A C 1
ATOM 1544 O O . PRO A 1 201 ? -19.094 21.25 10.125 1 75.38 201 PRO A O 1
ATOM 1547 N N . GLU A 1 202 ? -19.062 19.672 11.648 1 63.31 202 GLU A N 1
ATOM 1548 C CA . GLU A 1 202 ? -18.656 18.625 10.711 1 63.31 202 GLU A CA 1
ATOM 1549 C C . GLU A 1 202 ? -19.609 18.531 9.531 1 63.31 202 GLU A C 1
ATOM 1551 O O . GLU A 1 202 ? -20.828 18.516 9.727 1 63.31 202 GLU A O 1
ATOM 1556 N N . PRO A 1 203 ? -19.094 18.875 8.383 1 56.72 203 PRO A N 1
ATOM 1557 C CA . PRO A 1 203 ? -20.047 18.672 7.297 1 56.72 203 PRO A CA 1
ATOM 1558 C C . PRO A 1 203 ? -20.703 17.297 7.344 1 56.72 203 PRO A C 1
ATOM 1560 O O . PRO A 1 203 ? -20.078 16.328 7.746 1 56.72 203 PRO A O 1
ATOM 1563 N N . LYS A 1 204 ? -22.016 17.375 7.312 1 47.38 204 LYS A N 1
ATOM 1564 C CA . LYS A 1 204 ? -22.766 16.125 7.258 1 47.38 204 LYS A CA 1
ATOM 1565 C C . LYS A 1 204 ? -22.188 15.18 6.207 1 47.38 204 LYS A C 1
ATOM 1567 O O . LYS A 1 204 ? -22.422 13.977 6.254 1 47.38 204 LYS A O 1
ATOM 1572 N N . GLU A 1 205 ? -21.906 15.734 5.09 1 44.34 205 GLU A N 1
ATOM 1573 C CA . GLU A 1 205 ? -21.516 14.844 4.008 1 44.34 205 GLU A CA 1
ATOM 1574 C C . GLU A 1 205 ? -20.109 14.281 4.242 1 44.34 205 GLU A C 1
ATOM 1576 O O . GLU A 1 205 ? -19.312 14.875 4.969 1 44.34 205 GLU A O 1
ATOM 1581 N N . GLY A 1 206 ? -19.859 13.078 3.957 1 46.16 206 GLY A N 1
ATOM 1582 C CA . GLY A 1 206 ? -18.875 12.016 4.027 1 46.16 206 GLY A CA 1
ATOM 1583 C C . GLY A 1 206 ? -17.484 12.469 3.639 1 46.16 206 GLY A C 1
ATOM 1584 O O . GLY A 1 206 ? -16.859 11.891 2.748 1 46.16 206 GLY A O 1
ATOM 1585 N N . HIS A 1 207 ? -17.281 13.859 3.73 1 47.28 207 HIS A N 1
ATOM 1586 C CA . HIS A 1 207 ? -15.914 13.938 3.24 1 47.28 207 HIS A CA 1
ATOM 1587 C C . HIS A 1 207 ? -15 13 4.023 1 47.28 207 HIS A C 1
ATOM 1589 O O . HIS A 1 207 ? -14.961 13.055 5.254 1 47.28 207 HIS A O 1
ATOM 1595 N N . ALA A 1 208 ? -14.938 11.891 3.398 1 48.44 208 ALA A N 1
ATOM 1596 C CA . ALA A 1 208 ? -14.008 10.867 3.867 1 48.44 208 ALA A CA 1
ATOM 1597 C C . ALA A 1 208 ? -12.656 11.484 4.234 1 48.44 208 ALA A C 1
ATOM 1599 O O . ALA A 1 208 ? -12.023 12.133 3.408 1 48.44 208 ALA A O 1
ATOM 1600 N N . PHE A 1 209 ? -12.68 12.039 5.445 1 52.53 209 PHE A N 1
ATOM 1601 C CA . PHE A 1 209 ? -11.367 12.414 5.953 1 52.53 209 PHE A CA 1
ATOM 1602 C C . PHE A 1 209 ? -10.266 11.57 5.312 1 52.53 209 PHE A C 1
ATOM 1604 O O . PHE A 1 209 ? -10.375 10.344 5.27 1 52.53 209 PHE A O 1
ATOM 1611 N N . ILE A 1 210 ? -9.664 12.203 4.137 1 55.12 210 ILE A N 1
ATOM 1612 C CA . ILE A 1 210 ? -8.477 11.547 3.592 1 55.12 210 ILE A CA 1
ATOM 1613 C C . ILE A 1 210 ? -7.402 11.445 4.668 1 55.12 210 ILE A C 1
ATOM 1615 O O . ILE A 1 210 ? -6.719 12.43 4.965 1 55.12 210 ILE A O 1
ATOM 1619 N N . MET A 1 211 ? -7.262 10.977 5.691 1 55 211 MET A N 1
ATOM 1620 C CA . MET A 1 211 ? -6.188 11.18 6.656 1 55 211 MET A CA 1
ATOM 1621 C C . MET A 1 211 ? -5.016 10.242 6.375 1 55 211 MET A C 1
ATOM 1623 O O . MET A 1 211 ? -5.098 9.039 6.648 1 55 211 MET A O 1
ATOM 1627 N N . PRO A 1 212 ? -4.043 9.242 5.438 1 47.19 212 PRO A N 1
ATOM 1628 C CA . PRO A 1 212 ? -2.895 8.75 6.199 1 47.19 212 PRO A CA 1
ATOM 1629 C C . PRO A 1 212 ? -1.896 9.852 6.547 1 47.19 212 PRO A C 1
ATOM 1631 O O . PRO A 1 212 ? -0.766 9.562 6.945 1 47.19 212 PRO A O 1
ATOM 1634 N N . PHE A 1 213 ? -1.536 11.32 6.648 1 50.06 213 PHE A N 1
ATOM 1635 C CA . PHE A 1 213 ? -0.337 12.133 6.824 1 50.06 213 PHE A CA 1
ATOM 1636 C C . PHE A 1 213 ? 0.38 11.766 8.117 1 50.06 213 PHE A C 1
ATOM 1638 O O . PHE A 1 213 ? -0.036 12.18 9.203 1 50.06 213 PHE A O 1
ATOM 1645 N N . LEU A 1 214 ? 1.312 11.172 8.914 1 58.88 214 LEU A N 1
ATOM 1646 C CA . LEU A 1 214 ? 2.102 10.219 9.68 1 58.88 214 LEU A CA 1
ATOM 1647 C C . LEU A 1 214 ? 1.416 9.883 11.008 1 58.88 214 LEU A C 1
ATOM 1649 O O . LEU A 1 214 ? 1.68 10.531 12.023 1 58.88 214 LEU A O 1
ATOM 1653 N N . LEU A 1 215 ? 0.099 9.047 11.18 1 51.56 215 LEU A N 1
ATOM 1654 C CA . LEU A 1 215 ? -0.544 8.656 12.43 1 51.56 215 LEU A CA 1
ATOM 1655 C C . LEU A 1 215 ? -0.454 9.766 13.461 1 51.56 215 LEU A C 1
ATOM 1657 O O . LEU A 1 215 ? 0.604 10.375 13.641 1 51.56 215 LEU A O 1
ATOM 1661 N N . MET B 1 1 ? 8.094 52.438 -45.75 1 27.08 1 MET B N 1
ATOM 1662 C CA . MET B 1 1 ? 8.555 51.594 -44.656 1 27.08 1 MET B CA 1
ATOM 1663 C C . MET B 1 1 ? 7.84 50.25 -44.656 1 27.08 1 MET B C 1
ATOM 1665 O O . MET B 1 1 ? 6.617 50.188 -44.531 1 27.08 1 MET B O 1
ATOM 1669 N N . ASP B 1 2 ? 8.336 49.281 -45.438 1 35.44 2 ASP B N 1
ATOM 1670 C CA . ASP B 1 2 ? 7.895 47.906 -45.688 1 35.44 2 ASP B CA 1
ATOM 1671 C C . ASP B 1 2 ? 7.973 47.062 -44.438 1 35.44 2 ASP B C 1
ATOM 1673 O O . ASP B 1 2 ? 9.055 46.906 -43.875 1 35.44 2 ASP B O 1
ATOM 1677 N N . VAL B 1 3 ? 6.902 47.094 -43.656 1 40.78 3 VAL B N 1
ATOM 1678 C CA . VAL B 1 3 ? 6.789 46.312 -42.406 1 40.78 3 VAL B CA 1
ATOM 1679 C C . VAL B 1 3 ? 6.832 44.844 -42.75 1 40.78 3 VAL B C 1
ATOM 1681 O O . VAL B 1 3 ? 5.953 44.312 -43.469 1 40.78 3 VAL B O 1
ATOM 1684 N N . LYS B 1 4 ? 8.023 44.281 -42.875 1 38.41 4 LYS B N 1
ATOM 1685 C CA . LYS B 1 4 ? 8.117 42.844 -43.062 1 38.41 4 LYS B CA 1
ATOM 1686 C C . LYS B 1 4 ? 7.441 42.094 -41.906 1 38.41 4 LYS B C 1
ATOM 1688 O O . LYS B 1 4 ? 7.703 42.375 -40.75 1 38.41 4 LYS B O 1
ATOM 1693 N N . PRO B 1 5 ? 6.328 41.406 -42.188 1 37.56 5 PRO B N 1
ATOM 1694 C CA . PRO B 1 5 ? 5.691 40.594 -41.125 1 37.56 5 PRO B CA 1
ATOM 1695 C C . PRO B 1 5 ? 6.617 39.531 -40.562 1 37.56 5 PRO B C 1
ATOM 1697 O O . PRO B 1 5 ? 7.242 38.781 -41.312 1 37.56 5 PRO B O 1
ATOM 1700 N N . VAL B 1 6 ? 7.328 39.781 -3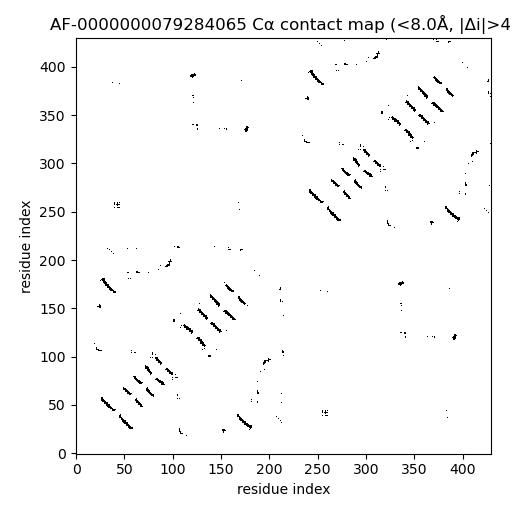9.438 1 36 6 VAL B N 1
ATOM 1701 C CA . VAL B 1 6 ? 8.078 38.75 -38.75 1 36 6 VAL B CA 1
ATOM 1702 C C . VAL B 1 6 ? 7.133 37.625 -38.344 1 36 6 VAL B C 1
ATOM 1704 O O . VAL B 1 6 ? 6.172 37.844 -37.594 1 36 6 VAL B O 1
ATOM 1707 N N . LEU B 1 7 ? 6.992 36.625 -39.219 1 31.31 7 LEU B N 1
ATOM 1708 C CA . LEU B 1 7 ? 6.367 35.344 -38.875 1 31.31 7 LEU B CA 1
ATOM 1709 C C . LEU B 1 7 ? 7.055 34.719 -37.688 1 31.31 7 LEU B C 1
ATOM 1711 O O . LEU B 1 7 ? 8.234 34.344 -37.75 1 31.31 7 LEU B O 1
ATOM 1715 N N . PHE B 1 8 ? 6.668 35.125 -36.438 1 29.73 8 PHE B N 1
ATOM 1716 C CA . PHE B 1 8 ? 7.094 34.344 -35.281 1 29.73 8 PHE B CA 1
ATOM 1717 C C . PHE B 1 8 ? 6.672 32.906 -35.406 1 29.73 8 PHE B C 1
ATOM 1719 O O . PHE B 1 8 ? 5.477 32.594 -35.375 1 29.73 8 PHE B O 1
ATOM 1726 N N . LEU B 1 9 ? 7.457 32.062 -36.062 1 31.66 9 LEU B N 1
ATOM 1727 C CA . LEU B 1 9 ? 7.305 30.609 -35.969 1 31.66 9 LEU B CA 1
ATOM 1728 C C . LEU B 1 9 ? 7.371 30.125 -34.531 1 31.66 9 LEU B C 1
ATOM 1730 O O . LEU B 1 9 ? 8.414 30.234 -33.875 1 31.66 9 LEU B O 1
ATOM 1734 N N . LEU B 1 10 ? 6.242 30.172 -33.844 1 31.2 10 LEU B N 1
ATOM 1735 C CA . LEU B 1 10 ? 6.129 29.422 -32.594 1 31.2 10 LEU B CA 1
ATOM 1736 C C . LEU B 1 10 ? 6.578 27.984 -32.75 1 31.2 10 LEU B C 1
ATOM 1738 O O . LEU B 1 10 ? 5.91 27.203 -33.438 1 31.2 10 LEU B O 1
ATOM 1742 N N . LEU B 1 11 ? 7.859 27.703 -32.75 1 34.62 11 LEU B N 1
ATOM 1743 C CA . LEU B 1 11 ? 8.328 26.328 -32.594 1 34.62 11 LEU B CA 1
ATOM 1744 C C . LEU B 1 11 ? 7.695 25.672 -31.359 1 34.62 11 LEU B C 1
ATOM 1746 O O . LEU B 1 11 ? 7.988 26.047 -30.234 1 34.62 11 LEU B O 1
ATOM 1750 N N . VAL B 1 12 ? 6.449 25.188 -31.516 1 35.75 12 VAL B N 1
ATOM 1751 C CA . VAL B 1 12 ? 5.93 24.234 -30.547 1 35.75 12 VAL B CA 1
ATOM 1752 C C . VAL B 1 12 ? 6.941 23.109 -30.344 1 35.75 12 VAL B C 1
ATOM 1754 O O . VAL B 1 12 ? 7.18 22.297 -31.25 1 35.75 12 VAL B O 1
ATOM 1757 N N . ALA B 1 13 ? 7.918 23.266 -29.547 1 36.88 13 ALA B N 1
ATOM 1758 C CA . ALA B 1 13 ? 8.633 22.094 -29.062 1 36.88 13 ALA B CA 1
ATOM 1759 C C . ALA B 1 13 ? 7.66 20.984 -28.672 1 36.88 13 ALA B C 1
ATOM 1761 O O . ALA B 1 13 ? 6.895 21.125 -27.719 1 36.88 13 ALA B O 1
ATOM 1762 N N . VAL B 1 14 ? 7.137 20.266 -29.609 1 36.5 14 VAL B N 1
ATOM 1763 C CA . VAL B 1 14 ? 6.609 18.953 -29.234 1 36.5 14 VAL B CA 1
ATOM 1764 C C . VAL B 1 14 ? 7.586 18.25 -28.297 1 36.5 14 VAL B C 1
ATOM 1766 O O . VAL B 1 14 ? 8.641 17.781 -28.734 1 36.5 14 VAL B O 1
ATOM 1769 N N . ALA B 1 15 ? 7.73 18.672 -27.078 1 39.81 15 ALA B N 1
ATOM 1770 C CA . ALA B 1 15 ? 8.344 17.688 -26.188 1 39.81 15 ALA B CA 1
ATOM 1771 C C . ALA B 1 15 ? 7.922 16.281 -26.562 1 39.81 15 ALA B C 1
ATOM 1773 O O . ALA B 1 15 ? 6.727 15.961 -26.578 1 39.81 15 ALA B O 1
ATOM 1774 N N . LEU B 1 16 ? 8.516 15.555 -27.406 1 38.47 16 LEU B N 1
ATOM 1775 C CA . LEU B 1 16 ? 8.406 14.102 -27.484 1 38.47 16 LEU B CA 1
ATOM 1776 C C . LEU B 1 16 ? 8.102 13.5 -26.125 1 38.47 16 LEU B C 1
ATOM 1778 O O . LEU B 1 16 ? 8.898 13.633 -25.188 1 38.47 16 LEU B O 1
ATOM 1782 N N . SER B 1 17 ? 6.906 13.602 -25.656 1 43.84 17 SER B N 1
ATOM 1783 C CA . SER B 1 17 ? 6.527 12.68 -24.594 1 43.84 17 SER B CA 1
ATOM 1784 C C . SER B 1 17 ? 7.312 11.375 -24.672 1 43.84 17 SER B C 1
ATOM 1786 O O . SER B 1 17 ? 7.152 10.609 -25.625 1 43.84 17 SER B O 1
ATOM 1788 N N . GLN B 1 18 ? 8.586 11.312 -24.641 1 44.69 18 GLN B N 1
ATOM 1789 C CA . GLN B 1 18 ? 9.203 10 -24.516 1 44.69 18 GLN B CA 1
ATOM 1790 C C . GLN B 1 18 ? 8.234 8.984 -23.906 1 44.69 18 GLN B C 1
ATOM 1792 O O . GLN B 1 18 ? 7.781 9.156 -22.766 1 44.69 18 GLN B O 1
ATOM 1797 N N . ALA B 1 19 ? 7.328 8.445 -24.609 1 50.22 19 ALA B N 1
ATOM 1798 C CA . ALA B 1 19 ? 6.52 7.281 -24.25 1 50.22 19 ALA B CA 1
ATOM 1799 C C . ALA B 1 19 ? 7.266 6.379 -23.266 1 50.22 19 ALA B C 1
ATOM 1801 O O . ALA B 1 19 ? 8.289 5.781 -23.609 1 50.22 19 ALA B O 1
ATOM 1802 N N . GLN B 1 20 ? 7.43 6.828 -22.016 1 61.81 20 GLN B N 1
ATOM 1803 C CA . GLN B 1 20 ? 8.141 5.988 -21.062 1 61.81 20 GLN B CA 1
ATOM 1804 C C . GLN B 1 20 ? 7.883 4.508 -21.328 1 61.81 20 GLN B C 1
ATOM 1806 O O . GLN B 1 20 ? 6.738 4.098 -21.547 1 61.81 20 GLN B O 1
ATOM 1811 N N . LYS B 1 21 ? 8.93 3.773 -21.844 1 70.81 21 LYS B N 1
ATOM 1812 C CA . LYS B 1 21 ? 9.023 2.406 -22.344 1 70.81 21 LYS B CA 1
ATOM 1813 C C . LYS B 1 21 ? 8.484 1.406 -21.328 1 70.81 21 LYS B C 1
ATOM 1815 O O . LYS B 1 21 ? 8.992 1.317 -20.203 1 70.81 21 LYS B O 1
ATOM 1820 N N . LYS B 1 22 ? 7.305 0.937 -21.625 1 89 22 LYS B N 1
ATOM 1821 C CA . LYS B 1 22 ? 6.816 -0.264 -20.953 1 89 22 LYS B CA 1
ATOM 1822 C C . LYS B 1 22 ? 7.855 -1.382 -21 1 89 22 LYS B C 1
ATOM 1824 O O . LYS B 1 22 ? 8.578 -1.518 -22 1 89 22 LYS B O 1
ATOM 1829 N N . CYS B 1 23 ? 8.062 -1.951 -19.922 1 95.88 23 CYS B N 1
ATOM 1830 C CA . CYS B 1 23 ? 9.109 -2.949 -19.766 1 95.88 23 CYS B CA 1
ATOM 1831 C C . CYS B 1 23 ? 8.547 -4.262 -19.234 1 95.88 23 CYS B C 1
ATOM 1833 O O . CYS B 1 23 ? 7.355 -4.348 -18.938 1 95.88 23 CYS B O 1
ATOM 1835 N N . CYS B 1 24 ? 9.406 -5.309 -19.297 1 96.38 24 CYS B N 1
ATOM 1836 C CA . CYS B 1 24 ? 9.023 -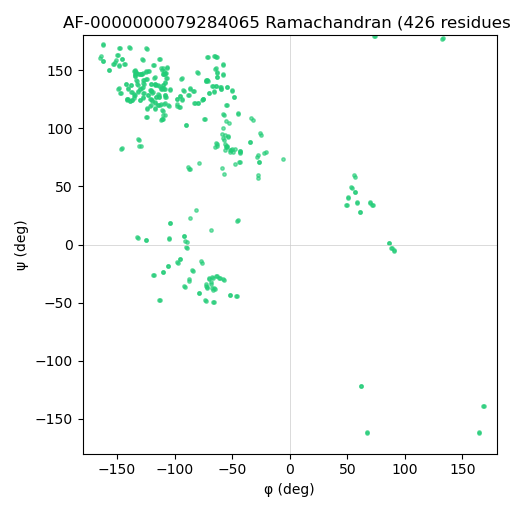6.605 -18.75 1 96.38 24 CYS B CA 1
ATOM 1837 C C . CYS B 1 24 ? 9.805 -6.906 -17.469 1 96.38 24 CYS B C 1
ATOM 1839 O O . CYS B 1 24 ? 10.969 -6.52 -17.344 1 96.38 24 CYS B O 1
ATOM 1841 N N . PHE B 1 25 ? 9.164 -7.59 -16.578 1 96.5 25 PHE B N 1
ATOM 1842 C CA . PHE B 1 25 ? 9.805 -8.031 -15.336 1 96.5 25 PHE B CA 1
ATOM 1843 C C . PHE B 1 25 ? 10.914 -9.039 -15.633 1 96.5 25 PHE B C 1
ATOM 1845 O O . PHE B 1 25 ? 10.93 -9.648 -16.703 1 96.5 25 PHE B O 1
ATOM 1852 N N . PRO B 1 26 ? 11.805 -9.25 -14.688 1 97.19 26 PRO B N 1
ATOM 1853 C CA . PRO B 1 26 ? 12.703 -10.398 -14.844 1 97.19 26 PRO B CA 1
ATOM 1854 C C . PRO B 1 26 ? 11.945 -11.719 -14.977 1 97.19 26 PRO B C 1
ATOM 1856 O O . PRO B 1 26 ? 10.914 -11.914 -14.328 1 97.19 26 PRO B O 1
ATOM 1859 N N . ASP B 1 27 ? 12.438 -12.641 -15.727 1 97.75 27 ASP B N 1
ATOM 1860 C CA . ASP B 1 27 ? 11.734 -13.875 -16.078 1 97.75 27 ASP B CA 1
ATOM 1861 C C . ASP B 1 27 ? 11.539 -14.758 -14.844 1 97.75 27 ASP B C 1
ATOM 1863 O O . ASP B 1 27 ? 10.555 -15.492 -14.742 1 97.75 27 ASP B O 1
ATOM 1867 N N . GLN B 1 28 ? 12.586 -14.781 -13.984 1 98.12 28 GLN B N 1
ATOM 1868 C CA . GLN B 1 28 ? 12.547 -15.594 -12.773 1 98.12 28 GLN B CA 1
ATOM 1869 C C . GLN B 1 28 ? 13.109 -14.828 -11.586 1 98.12 28 GLN B C 1
ATOM 1871 O O . GLN B 1 28 ? 14.219 -14.281 -11.656 1 98.12 28 GLN B O 1
ATOM 1876 N N . TYR B 1 29 ? 12.367 -14.844 -10.492 1 97.94 29 TYR B N 1
ATOM 1877 C CA . TYR B 1 29 ? 12.875 -14.219 -9.273 1 97.94 29 TYR B CA 1
ATOM 1878 C C . TYR B 1 29 ? 12.07 -14.672 -8.062 1 97.94 29 TYR B C 1
ATOM 1880 O O . TYR B 1 29 ? 10.984 -15.242 -8.203 1 97.94 29 TYR B O 1
ATOM 1888 N N . GLU B 1 30 ? 12.602 -14.5 -6.891 1 97.69 30 GLU B N 1
ATOM 1889 C CA . GLU B 1 30 ? 11.93 -14.617 -5.598 1 97.69 30 GLU B CA 1
ATOM 1890 C C . GLU B 1 30 ? 11.789 -13.258 -4.918 1 97.69 30 GLU B C 1
ATOM 1892 O O . GLU B 1 30 ? 12.617 -12.367 -5.125 1 97.69 30 GLU B O 1
ATOM 1897 N N . ALA B 1 31 ? 10.75 -13.109 -4.137 1 97 31 ALA B N 1
ATOM 1898 C CA . ALA B 1 31 ? 10.539 -11.875 -3.385 1 97 31 ALA B CA 1
ATOM 1899 C C . ALA B 1 31 ? 9.547 -12.086 -2.25 1 97 31 ALA B C 1
ATOM 1901 O O . ALA B 1 31 ? 9.078 -13.203 -2.027 1 97 31 ALA B O 1
ATOM 1902 N N . MET B 1 32 ? 9.438 -11.117 -1.475 1 96.56 32 MET B N 1
ATOM 1903 C CA . MET B 1 32 ? 8.406 -11.047 -0.44 1 96.56 32 MET B CA 1
ATOM 1904 C C . MET B 1 32 ? 7.371 -9.984 -0.772 1 96.56 32 MET B C 1
ATOM 1906 O O . MET B 1 32 ? 7.719 -8.898 -1.247 1 96.56 32 MET B O 1
ATOM 1910 N N . ASP B 1 33 ? 6.168 -10.344 -0.555 1 95.44 33 ASP B N 1
ATOM 1911 C CA . ASP B 1 33 ? 5.051 -9.422 -0.764 1 95.44 33 ASP B CA 1
ATOM 1912 C C . ASP B 1 33 ? 4.406 -9.031 0.562 1 95.44 33 ASP B C 1
ATOM 1914 O O . ASP B 1 33 ? 3.822 -9.875 1.247 1 95.44 33 ASP B O 1
ATOM 1918 N N . GLY B 1 34 ? 4.641 -7.734 0.978 1 95.06 34 GLY B N 1
ATOM 1919 C CA . GLY B 1 34 ? 3.752 -7.215 2.002 1 95.06 34 GLY B CA 1
ATOM 1920 C C . GLY B 1 34 ? 2.371 -6.875 1.476 1 95.06 34 GLY B C 1
ATOM 1921 O O . GLY B 1 34 ? 2.193 -5.867 0.79 1 95.06 34 GLY B O 1
ATOM 1922 N N . LEU B 1 35 ? 1.416 -7.695 1.848 1 94.69 35 LEU B N 1
ATOM 1923 C CA . LEU B 1 35 ? 0.1 -7.641 1.22 1 94.69 35 LEU B CA 1
ATOM 1924 C C . LEU B 1 35 ? -0.959 -7.18 2.217 1 94.69 35 LEU B C 1
ATOM 1926 O O . LEU B 1 35 ? -0.998 -7.656 3.352 1 94.69 35 LEU B O 1
ATOM 1930 N N . ILE B 1 36 ? -1.683 -6.199 1.778 1 94.44 36 ILE B N 1
ATOM 1931 C CA . ILE B 1 36 ? -2.896 -5.812 2.49 1 94.44 36 ILE B CA 1
ATOM 1932 C C . ILE B 1 36 ? -4.117 -6.102 1.619 1 94.44 36 ILE B C 1
ATOM 1934 O O . ILE B 1 36 ? -4.164 -5.699 0.454 1 94.44 36 ILE B O 1
ATOM 1938 N N . THR B 1 37 ? -5.055 -6.805 2.143 1 91.81 37 THR B N 1
ATOM 1939 C CA . THR B 1 37 ? -6.297 -7.082 1.43 1 91.81 37 THR B CA 1
ATOM 1940 C C . THR B 1 37 ? -7.504 -6.645 2.254 1 91.81 37 THR B C 1
ATOM 1942 O O . THR B 1 37 ? -7.5 -6.758 3.482 1 91.81 37 THR B O 1
ATOM 1945 N N . ALA B 1 38 ? -8.461 -6.141 1.559 1 91.69 38 ALA B N 1
ATOM 1946 C CA . ALA B 1 38 ? -9.727 -5.77 2.174 1 91.69 38 ALA B CA 1
ATOM 1947 C C . ALA B 1 38 ? -10.906 -6.184 1.292 1 91.69 38 ALA B C 1
ATOM 1949 O O . ALA B 1 38 ? -10.836 -6.07 0.065 1 91.69 38 ALA B O 1
ATOM 1950 N N . THR B 1 39 ? -11.914 -6.727 1.935 1 89.75 39 THR B N 1
ATOM 1951 C CA . THR B 1 39 ? -13.117 -7.137 1.225 1 89.75 39 THR B CA 1
ATOM 1952 C C . THR B 1 39 ? -14.367 -6.656 1.955 1 89.75 39 THR B C 1
ATOM 1954 O O . THR B 1 39 ? -14.336 -6.414 3.164 1 89.75 39 THR B O 1
ATOM 1957 N N . VAL B 1 40 ? -15.336 -6.367 1.236 1 89.81 40 VAL B N 1
ATOM 1958 C CA . VAL B 1 40 ? -16.656 -6.117 1.8 1 89.81 40 VAL B CA 1
ATOM 1959 C C . VAL B 1 40 ? -17.609 -7.246 1.404 1 89.81 40 VAL B C 1
ATOM 1961 O O . VAL B 1 40 ? -17.844 -7.477 0.217 1 89.81 40 VAL B O 1
ATOM 1964 N N . GLN B 1 41 ? -18.016 -7.922 2.432 1 82.5 41 GLN B N 1
ATOM 1965 C CA . GLN B 1 41 ? -18.969 -9.008 2.256 1 82.5 41 GLN B CA 1
ATOM 1966 C C . GLN B 1 41 ? -20.172 -8.836 3.184 1 82.5 41 GLN B C 1
ATOM 1968 O O . GLN B 1 41 ? -20.016 -8.641 4.391 1 82.5 41 GLN B O 1
ATOM 1973 N N . SER B 1 42 ? -21.375 -8.945 2.629 1 83.06 42 SER B N 1
ATOM 1974 C CA . SER B 1 42 ? -22.625 -8.789 3.387 1 83.06 42 SER B CA 1
ATOM 1975 C C . SER B 1 42 ? -22.594 -7.523 4.238 1 83.06 42 SER B C 1
ATOM 1977 O O . SER B 1 42 ? -22.953 -7.551 5.414 1 83.06 42 SER B O 1
ATOM 1979 N N . GLY B 1 43 ? -21.969 -6.512 3.766 1 82.19 43 GLY B N 1
ATOM 1980 C CA . GLY B 1 43 ? -21.938 -5.207 4.406 1 82.19 43 GLY B CA 1
ATOM 1981 C C . GLY B 1 43 ? -20.844 -5.074 5.449 1 82.19 43 GLY B C 1
ATOM 1982 O O . GLY B 1 43 ? -20.75 -4.043 6.117 1 82.19 43 GLY B O 1
ATOM 1983 N N . GLN B 1 44 ? -20.109 -6.152 5.566 1 85 44 GLN B N 1
ATOM 1984 C CA . GLN B 1 44 ? -19.031 -6.125 6.555 1 85 44 GLN B CA 1
ATOM 1985 C C . GLN B 1 44 ? -17.672 -6.043 5.883 1 85 44 GLN B C 1
ATOM 1987 O O . GLN B 1 44 ? -17.375 -6.805 4.961 1 85 44 GLN B O 1
ATOM 1992 N N . GLY B 1 45 ? -16.953 -5.07 6.328 1 86.31 45 GLY B N 1
ATOM 1993 C CA . GLY B 1 45 ? -15.586 -4.945 5.836 1 86.31 45 GLY B CA 1
ATOM 1994 C C . GLY B 1 45 ? -14.586 -5.758 6.633 1 86.31 45 GLY B C 1
ATOM 1995 O O . GLY B 1 45 ? -14.68 -5.832 7.859 1 86.31 45 GLY B O 1
ATOM 1996 N N . MET B 1 46 ? -13.703 -6.473 5.898 1 87.94 46 MET B N 1
ATOM 1997 C CA . MET B 1 46 ? -12.594 -7.199 6.516 1 87.94 46 MET B CA 1
ATOM 1998 C C . MET B 1 46 ? -11.273 -6.844 5.848 1 87.94 46 MET B C 1
ATOM 2000 O O . MET B 1 46 ? -11.211 -6.688 4.625 1 87.94 46 MET B O 1
ATOM 2004 N N . ALA B 1 47 ? -10.328 -6.617 6.723 1 90.5 47 ALA B N 1
ATOM 2005 C CA . ALA B 1 47 ? -9 -6.32 6.191 1 90.5 47 ALA B CA 1
ATOM 2006 C C . ALA B 1 47 ? -7.93 -7.129 6.914 1 90.5 47 ALA B C 1
ATOM 2008 O O . ALA B 1 47 ? -8.078 -7.457 8.094 1 90.5 47 ALA B O 1
ATOM 2009 N N . GLN B 1 48 ? -6.867 -7.496 6.188 1 87.88 48 GLN B N 1
ATOM 2010 C CA . GLN B 1 48 ? -5.77 -8.234 6.809 1 87.88 48 GLN B CA 1
ATOM 2011 C C . GLN B 1 48 ? -4.438 -7.902 6.145 1 87.88 48 GLN B C 1
ATOM 2013 O O . GLN B 1 48 ? -4.406 -7.461 4.992 1 87.88 48 GLN B O 1
ATOM 2018 N N . THR B 1 49 ? -3.424 -8.055 6.848 1 91 49 THR B N 1
ATOM 2019 C CA . THR B 1 49 ? -2.053 -7.918 6.375 1 91 49 THR B CA 1
ATOM 2020 C C . THR B 1 49 ? -1.363 -9.281 6.316 1 91 49 THR B C 1
ATOM 2022 O O . THR B 1 49 ? -1.461 -10.07 7.258 1 91 49 THR B O 1
ATOM 2025 N N . LEU B 1 50 ? -0.702 -9.508 5.242 1 91.38 50 LEU B N 1
ATOM 2026 C CA . LEU B 1 50 ? -0.005 -10.781 5.059 1 91.38 50 LEU B CA 1
ATOM 2027 C C . LEU B 1 50 ? 1.416 -10.547 4.555 1 91.38 50 LEU B C 1
ATOM 2029 O O . LEU B 1 50 ? 1.659 -9.633 3.768 1 91.38 50 LEU B O 1
ATOM 2033 N N . GLY B 1 51 ? 2.338 -11.367 5.078 1 93.75 51 GLY B N 1
ATOM 2034 C CA . GLY B 1 51 ? 3.623 -11.547 4.422 1 93.75 51 GLY B CA 1
ATOM 2035 C C . GLY B 1 51 ? 3.672 -12.773 3.535 1 93.75 51 GLY B C 1
ATOM 2036 O O . GLY B 1 51 ? 3.48 -13.898 4.012 1 93.75 51 GLY B O 1
ATOM 2037 N N . VAL B 1 52 ? 3.893 -12.57 2.262 1 94.81 52 VAL B N 1
ATOM 2038 C CA . VAL B 1 52 ? 3.852 -13.672 1.304 1 94.81 52 VAL B CA 1
ATOM 2039 C C . VAL B 1 52 ? 5.223 -13.844 0.66 1 94.81 52 VAL B C 1
ATOM 2041 O O . VAL B 1 52 ? 5.746 -12.922 0.032 1 94.81 52 VAL B O 1
ATOM 2044 N N . GLN B 1 53 ? 5.84 -14.953 0.85 1 95.69 53 GLN B N 1
ATOM 2045 C CA . GLN B 1 53 ? 7.02 -15.312 0.067 1 95.69 53 GLN B CA 1
ATOM 2046 C C . GLN B 1 53 ? 6.621 -15.945 -1.264 1 95.69 53 GLN B C 1
ATOM 2048 O O . GLN B 1 53 ? 5.77 -16.828 -1.305 1 95.69 53 GLN B O 1
ATOM 2053 N N . PHE B 1 54 ? 7.27 -15.43 -2.312 1 95.94 54 PHE B N 1
ATOM 2054 C CA . PHE B 1 54 ? 6.816 -16.031 -3.564 1 95.94 54 PHE B CA 1
ATOM 2055 C C . PHE B 1 54 ? 7.969 -16.141 -4.555 1 95.94 54 PHE B C 1
ATOM 2057 O O . PHE B 1 54 ? 9.008 -15.508 -4.383 1 95.94 54 PHE B O 1
ATOM 2064 N N . ALA B 1 55 ? 7.785 -17.016 -5.52 1 97.19 55 ALA B N 1
ATOM 2065 C CA . ALA B 1 55 ? 8.641 -17.172 -6.691 1 97.19 55 ALA B CA 1
ATOM 2066 C C . ALA B 1 55 ? 7.855 -16.938 -7.977 1 97.19 55 ALA B C 1
ATOM 2068 O O . ALA B 1 55 ? 6.77 -17.484 -8.172 1 97.19 55 ALA B O 1
ATOM 2069 N N . PHE B 1 56 ? 8.336 -16.047 -8.742 1 97.12 56 PHE B N 1
ATOM 2070 C CA . PHE B 1 56 ? 7.809 -15.75 -10.07 1 97.12 56 PHE B CA 1
ATOM 2071 C C . PHE B 1 56 ? 8.633 -16.453 -11.141 1 97.12 56 PHE B C 1
ATOM 2073 O O . PHE B 1 56 ? 9.82 -16.188 -11.297 1 97.12 56 PHE B O 1
ATOM 2080 N N . ASP B 1 57 ? 7.98 -17.297 -11.914 1 97.44 57 ASP B N 1
ATOM 2081 C CA . ASP B 1 57 ? 8.656 -18.109 -12.914 1 97.44 57 ASP B CA 1
ATOM 2082 C C . ASP B 1 57 ? 7.965 -18.016 -14.266 1 97.44 57 ASP B C 1
ATOM 2084 O O . ASP B 1 57 ? 7.238 -18.922 -14.672 1 97.44 57 ASP B O 1
ATOM 2088 N N . TYR B 1 58 ? 8.336 -17 -14.992 1 96.94 58 TYR B N 1
ATOM 2089 C CA . TYR B 1 58 ? 7.711 -16.797 -16.297 1 96.94 58 TYR B CA 1
ATOM 2090 C C . TYR B 1 58 ? 8.211 -17.828 -17.297 1 96.94 58 TYR B C 1
ATOM 2092 O O . TYR B 1 58 ? 7.473 -18.234 -18.203 1 96.94 58 TYR B O 1
ATOM 2100 N N . THR B 1 59 ? 9.445 -18.203 -17.203 1 97.88 59 THR B N 1
ATOM 2101 C CA . THR B 1 59 ? 10.008 -19.203 -18.109 1 97.88 59 THR B CA 1
ATOM 2102 C C . THR B 1 59 ? 9.125 -20.453 -18.141 1 97.88 59 THR B C 1
ATOM 2104 O O . THR B 1 59 ? 8.875 -21.016 -19.219 1 97.88 59 THR B O 1
ATOM 2107 N N . ASN B 1 60 ? 8.68 -20.875 -17.016 1 97.81 60 ASN B N 1
ATOM 2108 C CA . ASN B 1 60 ? 7.824 -22.047 -16.938 1 97.81 60 ASN B CA 1
ATOM 2109 C C . ASN B 1 60 ? 6.367 -21.672 -16.688 1 97.81 60 ASN B C 1
ATOM 2111 O O . ASN B 1 60 ? 5.539 -22.547 -16.391 1 97.81 60 ASN B O 1
ATOM 2115 N N . ARG B 1 61 ? 6.047 -20.438 -16.688 1 96.75 61 ARG B N 1
ATOM 2116 C CA . ARG B 1 61 ? 4.715 -19.844 -16.578 1 96.75 61 ARG B CA 1
ATOM 2117 C C . ARG B 1 61 ? 4 -20.328 -15.32 1 96.75 61 ARG B C 1
ATOM 2119 O O . ARG B 1 61 ? 2.885 -20.844 -15.391 1 96.75 61 ARG B O 1
ATOM 2126 N N . ARG B 1 62 ? 4.598 -20.062 -14.148 1 96.69 62 ARG B N 1
ATOM 2127 C CA . ARG B 1 62 ? 4.027 -20.484 -12.867 1 96.69 62 ARG B CA 1
ATOM 2128 C C . ARG B 1 62 ? 4.441 -19.531 -11.75 1 96.69 62 ARG B C 1
ATOM 2130 O O . ARG B 1 62 ? 5.434 -18.812 -11.883 1 96.69 62 ARG B O 1
ATOM 2137 N N . VAL B 1 63 ? 3.688 -19.5 -10.727 1 96.44 63 VAL B N 1
ATOM 2138 C CA . VAL B 1 63 ? 3.941 -18.719 -9.516 1 96.44 63 VAL B CA 1
ATOM 2139 C C . VAL B 1 63 ? 3.697 -19.578 -8.281 1 96.44 63 VAL B C 1
ATOM 2141 O O . VAL B 1 63 ? 2.727 -20.344 -8.227 1 96.44 63 VAL B O 1
ATOM 2144 N N . GLY B 1 64 ? 4.621 -19.625 -7.375 1 95.69 64 GLY B N 1
ATOM 2145 C CA . GLY B 1 64 ? 4.473 -20.297 -6.094 1 95.69 64 GLY B CA 1
ATOM 2146 C C . GLY B 1 64 ? 4.555 -19.344 -4.914 1 95.69 64 GLY B C 1
ATOM 2147 O O . GLY B 1 64 ? 5.406 -18.453 -4.887 1 95.69 64 GLY B O 1
ATOM 2148 N N . GLU B 1 65 ? 3.68 -19.484 -3.902 1 94.69 65 GLU B N 1
ATOM 2149 C CA . GLU B 1 65 ? 3.605 -18.594 -2.754 1 94.69 65 GLU B CA 1
ATOM 2150 C C . GLU B 1 65 ? 3.492 -19.375 -1.448 1 94.69 65 GLU B C 1
ATOM 2152 O O . GLU B 1 65 ? 2.883 -20.438 -1.411 1 94.69 65 GLU B O 1
ATOM 2157 N N . PHE B 1 66 ? 4.031 -18.719 -0.417 1 93.44 66 PHE B N 1
ATOM 2158 C CA . PHE B 1 66 ? 3.902 -19.203 0.952 1 93.44 66 PHE B CA 1
ATOM 2159 C C . PHE B 1 66 ? 3.477 -18.078 1.888 1 93.44 66 PHE B C 1
ATOM 2161 O O . PHE B 1 66 ? 3.98 -16.953 1.786 1 93.44 66 PHE B O 1
ATOM 2168 N N . PHE B 1 67 ? 2.574 -18.453 2.746 1 91.62 67 PHE B N 1
ATOM 2169 C CA . PHE B 1 67 ? 2.207 -17.453 3.746 1 91.62 67 PHE B CA 1
ATOM 2170 C C . PHE B 1 67 ? 1.499 -18.109 4.926 1 91.62 67 PHE B C 1
ATOM 2172 O O . PHE B 1 67 ? 1.058 -19.25 4.836 1 91.62 67 PHE B O 1
ATOM 2179 N N . GLN B 1 68 ? 1.539 -17.453 5.965 1 91.94 68 GLN B N 1
ATOM 2180 C CA . GLN B 1 68 ? 0.823 -17.875 7.16 1 91.94 68 GLN B CA 1
ATOM 2181 C C . GLN B 1 68 ? -0.437 -17.047 7.379 1 91.94 68 GLN B C 1
ATOM 2183 O O . GLN B 1 68 ? -0.42 -15.82 7.191 1 91.94 68 GLN B O 1
ATOM 2188 N N . LEU B 1 69 ? -1.493 -17.719 7.645 1 88.81 69 LEU B N 1
ATOM 2189 C CA . LEU B 1 69 ? -2.76 -17.062 7.926 1 88.81 69 LEU B CA 1
ATOM 2190 C C . LEU B 1 69 ? -3.52 -17.781 9.039 1 88.81 69 LEU B C 1
ATOM 2192 O O . LEU B 1 69 ? -3.76 -18.984 8.945 1 88.81 69 LEU B O 1
ATOM 2196 N N . SER B 1 70 ? -3.828 -16.969 10 1 88.19 70 SER B N 1
ATOM 2197 C CA . SER B 1 70 ? -4.617 -17.469 11.125 1 88.19 70 SER B CA 1
ATOM 2198 C C . SER B 1 70 ? -4.023 -18.75 11.688 1 88.19 70 SER B C 1
ATOM 2200 O O . SER B 1 70 ? -4.738 -19.734 11.891 1 88.19 70 SER B O 1
ATOM 2202 N N . GLY B 1 71 ? -2.74 -18.844 11.797 1 89.94 71 GLY B N 1
ATOM 2203 C CA . GLY B 1 71 ? -2.051 -19.938 12.453 1 89.94 71 GLY B CA 1
ATOM 2204 C C . GLY B 1 71 ? -1.751 -21.094 11.516 1 89.94 71 GLY B C 1
ATOM 2205 O O . GLY B 1 71 ? -1.097 -22.062 11.906 1 89.94 71 GLY B O 1
ATOM 2206 N N . SER B 1 72 ? -2.182 -21.016 10.297 1 93.19 72 SER B N 1
ATOM 2207 C CA . SER B 1 72 ? -1.928 -22.078 9.328 1 93.19 72 SER B CA 1
ATOM 2208 C C . SER B 1 72 ? -0.944 -21.609 8.258 1 93.19 72 SER B C 1
ATOM 2210 O O . SER B 1 72 ? -0.905 -20.438 7.906 1 93.19 72 SER B O 1
ATOM 2212 N N . MET B 1 73 ? -0.158 -22.578 7.816 1 94.75 73 MET B N 1
ATOM 2213 C CA . MET B 1 73 ? 0.726 -22.328 6.68 1 94.75 73 MET B CA 1
ATOM 2214 C C . MET B 1 73 ? 0.053 -22.719 5.371 1 94.75 73 MET B C 1
ATOM 2216 O O . MET B 1 73 ? -0.479 -23.828 5.25 1 94.75 73 MET B O 1
ATOM 2220 N N . TYR B 1 74 ? 0.148 -21.812 4.414 1 93 74 TYR B N 1
ATOM 2221 C CA . TYR B 1 74 ? -0.483 -22.047 3.121 1 93 74 TYR B CA 1
ATOM 2222 C C . TYR B 1 74 ? 0.539 -21.969 1.992 1 93 74 TYR B C 1
ATOM 2224 O O . TYR B 1 74 ? 1.525 -21.234 2.09 1 93 74 TYR B O 1
ATOM 2232 N N . GLN B 1 75 ? 0.2 -22.734 1.033 1 94.75 75 GLN B N 1
ATOM 2233 C CA . GLN B 1 75 ? 0.93 -22.641 -0.226 1 94.75 75 GLN B CA 1
ATOM 2234 C C . GLN B 1 75 ? -0.026 -22.562 -1.412 1 94.75 75 GLN B C 1
ATOM 2236 O O . GLN B 1 75 ? -0.98 -23.328 -1.501 1 94.75 75 GLN B O 1
ATOM 2241 N N . TYR B 1 76 ? 0.23 -21.609 -2.26 1 93.94 76 TYR B N 1
ATOM 2242 C CA . TYR B 1 76 ? -0.46 -21.531 -3.541 1 93.94 76 TYR B CA 1
ATOM 2243 C C . TYR B 1 76 ? 0.488 -21.844 -4.691 1 93.94 76 TYR B C 1
ATOM 2245 O O . TYR B 1 76 ? 1.642 -21.406 -4.691 1 93.94 76 TYR B O 1
ATOM 2253 N N . VAL B 1 77 ? 0.016 -22.625 -5.535 1 95.31 77 VAL B N 1
ATOM 2254 C CA . VAL B 1 77 ? 0.75 -22.906 -6.762 1 95.31 77 VAL B CA 1
ATOM 2255 C C . VAL B 1 77 ? -0.13 -22.594 -7.973 1 95.31 77 VAL B C 1
ATOM 2257 O O . VAL B 1 77 ? -1.166 -23.234 -8.172 1 95.31 77 VAL B O 1
ATOM 2260 N N . LEU B 1 78 ? 0.281 -21.641 -8.773 1 94.5 78 LEU B N 1
ATOM 2261 C CA . LEU B 1 78 ? -0.416 -21.25 -9.992 1 94.5 78 LEU B CA 1
ATOM 2262 C C . LEU B 1 78 ? 0.324 -21.766 -11.227 1 94.5 78 LEU B C 1
ATOM 2264 O O . LEU B 1 78 ? 1.49 -21.422 -11.438 1 94.5 78 LEU B O 1
ATOM 2268 N N . ASP B 1 79 ? -0.316 -22.562 -11.961 1 95.31 79 ASP B N 1
ATOM 2269 C CA . ASP B 1 79 ? 0.214 -23.094 -13.211 1 95.31 79 ASP B CA 1
ATOM 2270 C C . ASP B 1 79 ? -0.534 -22.531 -14.414 1 95.31 79 ASP B C 1
ATOM 2272 O O . ASP B 1 79 ? -1.628 -22.984 -14.742 1 95.31 79 ASP B O 1
ATOM 2276 N N . TYR B 1 80 ? 0.075 -21.688 -15.141 1 94.44 80 TYR B N 1
ATOM 2277 C CA . TYR B 1 80 ? -0.592 -20.969 -16.219 1 94.44 80 TYR B CA 1
ATOM 2278 C C . TYR B 1 80 ? -0.605 -21.797 -17.5 1 94.44 80 TYR B C 1
ATOM 2280 O O . TYR B 1 80 ? -1.392 -21.531 -18.406 1 94.44 80 TYR B O 1
ATOM 2288 N N . ASN B 1 81 ? 0.285 -22.703 -17.578 1 96.31 81 ASN B N 1
ATOM 2289 C CA . ASN B 1 81 ? 0.229 -23.609 -18.719 1 96.31 81 ASN B CA 1
ATOM 2290 C C . ASN B 1 81 ? -1.025 -24.469 -18.688 1 96.31 81 ASN B C 1
ATOM 2292 O O . ASN B 1 81 ? -1.672 -24.672 -19.719 1 96.31 81 ASN B O 1
ATOM 2296 N N . LYS B 1 82 ? -1.396 -24.875 -17.516 1 94.56 82 LYS B N 1
ATOM 2297 C CA . LYS B 1 82 ? -2.541 -25.766 -17.359 1 94.56 82 LYS B CA 1
ATOM 2298 C C . LYS B 1 82 ? -3.803 -25 -17 1 94.56 82 LYS B C 1
ATOM 2300 O O . LYS B 1 82 ? -4.902 -25.547 -17 1 94.56 82 LYS B O 1
ATOM 2305 N N . GLY B 1 83 ? -3.609 -23.766 -16.578 1 92.31 83 GLY B N 1
ATOM 2306 C CA . GLY B 1 83 ? -4.738 -22.953 -16.141 1 92.31 83 GLY B CA 1
ATOM 2307 C C . GLY B 1 83 ? -5.312 -23.391 -14.805 1 92.31 83 GLY B C 1
ATOM 2308 O O . GLY B 1 83 ? -6.527 -23.391 -14.609 1 92.31 83 GLY B O 1
ATOM 2309 N N . ILE B 1 84 ? -4.395 -23.875 -13.953 1 92.31 84 ILE B N 1
ATOM 2310 C CA . ILE B 1 84 ? -4.852 -24.469 -12.703 1 92.31 84 ILE B CA 1
ATOM 2311 C C . ILE B 1 84 ? -4.164 -23.781 -11.523 1 92.31 84 ILE B C 1
ATOM 2313 O O . ILE B 1 84 ? -3.004 -23.375 -11.617 1 92.31 84 ILE B O 1
ATOM 2317 N N . MET B 1 85 ? -4.871 -23.75 -10.438 1 92.69 85 MET B N 1
ATOM 2318 C CA . MET B 1 85 ? -4.312 -23.281 -9.172 1 92.69 85 MET B CA 1
ATOM 2319 C C . MET B 1 85 ? -4.531 -24.312 -8.07 1 92.69 85 MET B C 1
ATOM 2321 O O . MET B 1 85 ? -5.59 -24.938 -8.008 1 92.69 85 MET B O 1
ATOM 2325 N N . TYR B 1 86 ? -3.549 -24.5 -7.254 1 93.19 86 TYR B N 1
ATOM 2326 C CA . TYR B 1 86 ? -3.643 -25.297 -6.039 1 93.19 86 TYR B CA 1
ATOM 2327 C C . TYR B 1 86 ? -3.605 -24.422 -4.801 1 93.19 86 TYR B C 1
ATOM 2329 O O . TYR B 1 86 ? -2.729 -23.562 -4.668 1 93.19 86 TYR B O 1
ATOM 2337 N N . VAL B 1 87 ? -4.531 -24.594 -3.955 1 92.31 87 VAL B N 1
ATOM 2338 C CA . VAL B 1 87 ? -4.539 -24 -2.627 1 92.31 87 VAL B CA 1
ATOM 2339 C C . VAL B 1 87 ? -4.293 -25.062 -1.569 1 92.31 87 VAL B C 1
ATOM 2341 O O . VAL B 1 87 ? -5.16 -25.906 -1.311 1 92.31 87 VAL B O 1
ATOM 2344 N N . ILE B 1 88 ? -3.17 -24.953 -0.968 1 93.75 88 ILE B N 1
ATOM 2345 C CA . ILE B 1 88 ? -2.723 -26.031 -0.085 1 93.75 88 ILE B CA 1
ATOM 2346 C C . ILE B 1 88 ? -2.607 -25.5 1.345 1 93.75 88 ILE B C 1
ATOM 2348 O O . ILE B 1 88 ? -1.93 -24.5 1.593 1 93.75 88 ILE B O 1
ATOM 2352 N N . ASN B 1 89 ? -3.312 -26.109 2.236 1 93.69 89 ASN B N 1
ATOM 2353 C CA . ASN B 1 89 ? -3.062 -25.922 3.662 1 93.69 89 ASN B CA 1
ATOM 2354 C C . ASN B 1 89 ? -2.057 -26.938 4.191 1 93.69 89 ASN B C 1
ATOM 2356 O O . ASN B 1 89 ? -2.404 -28.094 4.422 1 93.69 89 ASN B O 1
ATOM 2360 N N . LEU B 1 90 ? -0.869 -26.5 4.371 1 95.25 90 LEU B N 1
ATOM 2361 C CA . LEU B 1 90 ? 0.218 -27.391 4.746 1 95.25 90 LEU B CA 1
ATOM 2362 C C . LEU B 1 90 ? 0.043 -27.891 6.176 1 95.25 90 LEU B C 1
ATOM 2364 O O . LEU B 1 90 ? 0.469 -29 6.504 1 95.25 90 LEU B O 1
ATOM 2368 N N . THR B 1 91 ? -0.591 -27.078 6.965 1 95.69 91 THR B N 1
ATOM 2369 C CA . THR B 1 91 ? -0.805 -27.453 8.359 1 95.69 91 THR B CA 1
ATOM 2370 C C . THR B 1 91 ? -1.868 -28.531 8.477 1 95.69 91 THR B C 1
ATOM 2372 O O . THR B 1 91 ? -1.662 -29.547 9.156 1 95.69 91 THR B O 1
ATOM 2375 N N . MET B 1 92 ? -2.98 -28.328 7.805 1 95.31 92 MET B N 1
ATOM 2376 C CA . MET B 1 92 ? -4.105 -29.25 7.902 1 95.31 92 MET B CA 1
ATOM 2377 C C . MET B 1 92 ? -3.992 -30.344 6.852 1 95.31 92 MET B C 1
ATOM 2379 O O . MET B 1 92 ? -4.832 -31.25 6.797 1 95.31 92 MET B O 1
ATOM 2383 N N . LYS B 1 93 ? -3.002 -30.297 6.02 1 95.69 93 LYS B N 1
ATOM 2384 C CA . LYS B 1 93 ? -2.783 -31.25 4.938 1 95.69 93 LYS B CA 1
ATOM 2385 C C . LYS B 1 93 ? -4.023 -31.375 4.055 1 95.69 93 LYS B C 1
ATOM 2387 O O . LYS B 1 93 ? -4.496 -32.469 3.793 1 95.69 93 LYS B O 1
ATOM 2392 N N . SER B 1 94 ? -4.57 -30.234 3.631 1 93.75 94 SER B N 1
ATOM 2393 C CA . SER B 1 94 ? -5.664 -30.172 2.668 1 93.75 94 SER B CA 1
ATOM 2394 C C . SER B 1 94 ? -5.254 -29.422 1.408 1 93.75 94 SER B C 1
ATOM 2396 O O . SER B 1 94 ? -4.305 -28.641 1.43 1 93.75 94 SER B O 1
ATOM 2398 N N . CYS B 1 95 ? -5.953 -29.781 0.354 1 94.19 95 CYS B N 1
ATOM 2399 C CA . CYS B 1 95 ? -5.578 -29.234 -0.944 1 94.19 95 CYS B CA 1
ATOM 2400 C C . CYS B 1 95 ? -6.801 -29.047 -1.83 1 94.19 95 CYS B C 1
ATOM 2402 O O . CYS B 1 95 ? -7.637 -29.938 -1.946 1 94.19 95 CYS B O 1
ATOM 2404 N N . GLN B 1 96 ? -6.871 -27.859 -2.379 1 92.56 96 GLN B N 1
ATOM 2405 C CA . GLN B 1 96 ? -7.91 -27.547 -3.352 1 92.56 96 GLN B CA 1
ATOM 2406 C C . GLN B 1 96 ? -7.316 -27.297 -4.734 1 92.56 96 GLN B C 1
ATOM 2408 O O . GLN B 1 96 ? -6.273 -26.641 -4.855 1 92.56 96 GLN B O 1
ATOM 2413 N N . LYS B 1 97 ? -7.98 -27.859 -5.652 1 92.81 97 LYS B N 1
ATOM 2414 C CA . LYS B 1 97 ? -7.621 -27.641 -7.051 1 92.81 97 LYS B CA 1
ATOM 2415 C C . LYS B 1 97 ? -8.734 -26.922 -7.805 1 92.81 97 LYS B C 1
ATOM 2417 O O . LYS B 1 97 ? -9.891 -27.344 -7.773 1 92.81 97 LYS B O 1
ATOM 2422 N N . SER B 1 98 ? -8.391 -25.797 -8.484 1 89.56 98 SER B N 1
ATOM 2423 C CA . SER B 1 98 ? -9.406 -25.031 -9.203 1 89.56 98 SER B CA 1
ATOM 2424 C C . SER B 1 98 ? -8.812 -24.344 -10.43 1 89.56 98 SER B C 1
ATOM 2426 O O . SER B 1 98 ? -7.59 -24.266 -10.57 1 89.56 98 SER B O 1
ATOM 2428 N N . PRO B 1 99 ? -9.695 -23.906 -11.359 1 88.81 99 PRO B N 1
ATOM 2429 C CA . PRO B 1 99 ? -9.188 -23.094 -12.469 1 88.81 99 PRO B CA 1
ATOM 2430 C C . PRO B 1 99 ? -8.625 -21.75 -12 1 88.81 99 PRO B C 1
ATOM 2432 O O . PRO B 1 99 ? -9.086 -21.203 -11 1 88.81 99 PRO B O 1
ATOM 2435 N N . LEU B 1 100 ? -7.637 -21.25 -12.789 1 87.5 100 LEU B N 1
ATOM 2436 C CA . LEU B 1 100 ? -7.121 -19.906 -12.5 1 87.5 100 LEU B CA 1
ATOM 2437 C C . LEU B 1 100 ? -8.188 -18.844 -12.75 1 87.5 100 LEU B C 1
ATOM 2439 O O . LEU B 1 100 ? -8.867 -18.875 -13.781 1 87.5 100 LEU B O 1
ATOM 2443 N N . PRO B 1 101 ? -8.273 -17.938 -11.852 1 81.25 101 PRO B N 1
ATOM 2444 C CA . PRO B 1 101 ? -9.219 -16.859 -12.117 1 81.25 101 PRO B CA 1
ATOM 2445 C C . PRO B 1 101 ? -8.789 -15.953 -13.273 1 81.25 101 PRO B C 1
ATOM 2447 O O . PRO B 1 101 ? -9.633 -15.438 -14.008 1 81.25 101 PRO B O 1
ATOM 2450 N N . ILE B 1 102 ? -7.516 -15.781 -13.43 1 83 102 ILE B N 1
ATOM 2451 C CA . ILE B 1 102 ? -6.918 -15.055 -14.539 1 83 102 ILE B CA 1
ATOM 2452 C C . ILE B 1 102 ? -5.969 -15.969 -15.312 1 83 102 ILE B C 1
ATOM 2454 O O . ILE B 1 102 ? -4.973 -16.438 -14.758 1 83 102 ILE B O 1
ATOM 2458 N N . LYS B 1 103 ? -6.195 -16.062 -16.547 1 84.56 103 LYS B N 1
ATOM 2459 C CA . LYS B 1 103 ? -5.492 -17.078 -17.312 1 84.56 103 LYS B CA 1
ATOM 2460 C C . LYS B 1 103 ? -4.145 -16.562 -17.812 1 84.56 103 LYS B C 1
ATOM 2462 O O . LYS B 1 103 ? -3.203 -17.344 -18 1 84.56 103 LYS B O 1
ATOM 2467 N N . GLN B 1 104 ? -4.105 -15.367 -18.047 1 87.25 104 GLN B N 1
ATOM 2468 C CA . GLN B 1 104 ? -2.873 -14.812 -18.594 1 87.25 104 GLN B CA 1
ATOM 2469 C C . GLN B 1 104 ? -1.912 -14.406 -17.469 1 87.25 104 GLN B C 1
ATOM 2471 O O . GLN B 1 104 ? -2.312 -13.758 -16.5 1 87.25 104 GLN B O 1
ATOM 2476 N N . MET B 1 105 ? -0.689 -14.891 -17.594 1 91 105 MET B N 1
ATOM 2477 C CA . MET B 1 105 ? 0.356 -14.5 -16.656 1 91 105 MET B CA 1
ATOM 2478 C C . MET B 1 105 ? 0.968 -13.164 -17.047 1 91 105 MET B C 1
ATOM 2480 O O . MET B 1 105 ? 1.525 -13.023 -18.141 1 91 105 MET B O 1
ATOM 2484 N N . GLN B 1 106 ? 0.905 -12.227 -16.156 1 89.81 106 GLN B N 1
ATOM 2485 C CA . GLN B 1 106 ? 1.453 -10.906 -16.438 1 89.81 106 GLN B CA 1
ATOM 2486 C C . GLN B 1 106 ? 2.969 -10.883 -16.266 1 89.81 106 GLN B C 1
ATOM 2488 O O . GLN B 1 106 ? 3.475 -11.195 -15.188 1 89.81 106 GLN B O 1
ATOM 2493 N N . HIS B 1 107 ? 3.637 -10.539 -17.281 1 93.69 107 HIS B N 1
ATOM 2494 C CA . HIS B 1 107 ? 5.098 -10.523 -17.266 1 93.69 107 HIS B CA 1
ATOM 2495 C C . HIS B 1 107 ? 5.637 -9.117 -17.516 1 93.69 107 HIS B C 1
ATOM 2497 O O . HIS B 1 107 ? 6.746 -8.789 -17.078 1 93.69 107 HIS B O 1
ATOM 2503 N N . CYS B 1 108 ? 4.785 -8.344 -18.219 1 95.19 108 CYS B N 1
ATOM 2504 C CA . CYS B 1 108 ? 5.203 -6.996 -18.609 1 95.19 108 CYS B CA 1
ATOM 2505 C C . CYS B 1 108 ? 4.156 -5.965 -18.188 1 95.19 108 CYS B C 1
ATOM 2507 O O . CYS B 1 108 ? 3.008 -6.312 -17.922 1 95.19 108 CYS B O 1
ATOM 2509 N N . VAL B 1 109 ? 4.625 -4.754 -18.109 1 95.69 109 VAL B N 1
ATOM 2510 C CA . VAL B 1 109 ? 3.637 -3.682 -18.078 1 95.69 109 VAL B CA 1
ATOM 2511 C C . VAL B 1 109 ? 2.719 -3.787 -19.281 1 95.69 109 VAL B C 1
ATOM 2513 O O . VAL B 1 109 ? 3.186 -3.791 -20.422 1 95.69 109 VAL B O 1
ATOM 2516 N N . PRO B 1 110 ? 1.484 -3.947 -19 1 93.31 110 PRO B N 1
ATOM 2517 C CA . PRO B 1 110 ? 0.578 -4.176 -20.125 1 93.31 110 PRO B CA 1
ATOM 2518 C C . PRO B 1 110 ? 0.615 -3.045 -21.141 1 93.31 110 PRO B C 1
ATOM 2520 O O . PRO B 1 110 ? 0.887 -1.895 -20.797 1 93.31 110 PRO B O 1
ATOM 2523 N N . SER B 1 111 ? 0.255 -3.393 -22.375 1 91.81 111 SER B N 1
ATOM 2524 C CA . SER B 1 111 ? 0.308 -2.428 -23.469 1 91.81 111 SER B CA 1
ATOM 2525 C C . SER B 1 111 ? -0.724 -1.32 -23.281 1 91.81 111 SER B C 1
ATOM 2527 O O . SER B 1 111 ? -0.515 -0.187 -23.719 1 91.81 111 SER B O 1
ATOM 2529 N N . ASN B 1 112 ? -1.822 -1.62 -22.609 1 92.06 112 ASN B N 1
ATOM 2530 C CA . ASN B 1 112 ? -2.887 -0.637 -22.438 1 92.06 112 ASN B CA 1
ATOM 2531 C C . ASN B 1 112 ? -2.707 0.16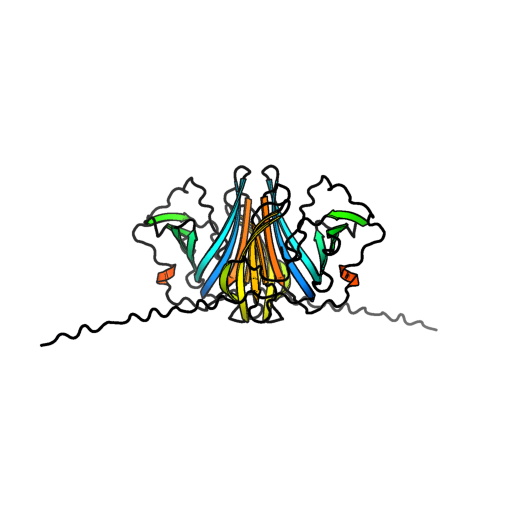1 -21.156 1 92.06 112 ASN B C 1
ATOM 2533 O O . ASN B 1 112 ? -3.588 0.934 -20.766 1 92.06 112 ASN B O 1
ATOM 2537 N N . ALA B 1 113 ? -1.62 -0.037 -20.531 1 95.44 113 ALA B N 1
ATOM 2538 C CA . ALA B 1 113 ? -1.38 0.676 -19.281 1 95.44 113 ALA B CA 1
ATOM 2539 C C . ALA B 1 113 ? -1.091 2.152 -19.547 1 95.44 113 ALA B C 1
ATOM 2541 O O . ALA B 1 113 ? -0.411 2.5 -20.5 1 95.44 113 ALA B O 1
ATOM 2542 N N . THR B 1 114 ? -1.596 3.035 -18.688 1 96.31 114 THR B N 1
ATOM 2543 C CA . THR B 1 114 ? -1.351 4.473 -18.734 1 96.31 114 THR B CA 1
ATOM 2544 C C . THR B 1 114 ? -0.209 4.852 -17.797 1 96.31 114 THR B C 1
ATOM 2546 O O . THR B 1 114 ? -0.212 4.48 -16.625 1 96.31 114 THR B O 1
ATOM 2549 N N . TYR B 1 115 ? 0.666 5.531 -18.375 1 96.44 115 TYR B N 1
ATOM 2550 C CA . TYR B 1 115 ? 1.804 5.996 -17.594 1 96.44 115 TYR B CA 1
ATOM 2551 C C . TYR B 1 115 ? 1.38 7.078 -16.609 1 96.44 115 TYR B C 1
ATOM 2553 O O . TYR B 1 115 ? 0.723 8.055 -16.984 1 96.44 115 TYR B O 1
ATOM 2561 N N . GLY B 1 116 ? 1.761 6.93 -15.336 1 94.94 116 GLY B N 1
ATOM 2562 C CA . GLY B 1 116 ? 1.353 7.859 -14.297 1 94.94 116 GLY B CA 1
ATOM 2563 C C . GLY B 1 116 ? 2.467 8.789 -13.859 1 94.94 116 GLY B C 1
ATOM 2564 O O . GLY B 1 116 ? 2.221 9.773 -13.156 1 94.94 116 GLY B O 1
ATOM 2565 N N . GLY B 1 117 ? 3.711 8.445 -14.148 1 94.81 117 GLY B N 1
ATOM 2566 C CA . GLY B 1 117 ? 4.84 9.281 -13.766 1 94.81 117 GLY B CA 1
ATOM 2567 C C . GLY B 1 117 ? 5.953 8.5 -13.094 1 94.81 117 GLY B C 1
ATOM 2568 O O . GLY B 1 117 ? 5.844 7.289 -12.914 1 94.81 117 GLY B O 1
ATOM 2569 N N . SER B 1 118 ? 7 9.266 -12.82 1 96 118 SER B N 1
ATOM 2570 C CA . SER B 1 118 ? 8.148 8.695 -12.125 1 96 118 SER B CA 1
ATOM 2571 C C . SER B 1 118 ? 8.266 9.234 -10.703 1 96 118 SER B C 1
ATOM 2573 O O . SER B 1 118 ? 7.758 10.32 -10.406 1 96 118 SER B O 1
ATOM 2575 N N . PHE B 1 119 ? 8.859 8.383 -9.875 1 97.19 119 PHE B N 1
ATOM 2576 C CA . PHE B 1 119 ? 9.148 8.828 -8.516 1 97.19 119 PHE B CA 1
ATOM 2577 C C . PHE B 1 119 ? 10.414 8.164 -7.992 1 97.19 119 PHE B C 1
ATOM 2579 O O . PHE B 1 119 ? 10.977 7.277 -8.648 1 97.19 119 PHE B O 1
ATOM 2586 N N . TYR B 1 120 ? 10.875 8.672 -6.875 1 97.19 120 TYR B N 1
ATOM 2587 C CA . TYR B 1 120 ? 11.961 7.984 -6.176 1 97.19 120 TYR B CA 1
ATOM 2588 C C . TYR B 1 120 ? 11.609 7.777 -4.707 1 97.19 120 TYR B C 1
ATOM 2590 O O . TYR B 1 120 ? 10.836 8.547 -4.129 1 97.19 120 TYR B O 1
ATOM 2598 N N . ALA B 1 121 ? 12.07 6.715 -4.18 1 96 121 ALA B N 1
ATOM 2599 C CA . ALA B 1 121 ? 11.891 6.391 -2.768 1 96 121 ALA B CA 1
ATOM 2600 C C . ALA B 1 121 ? 13.195 6.578 -1.996 1 96 121 ALA B C 1
ATOM 2602 O O . ALA B 1 121 ? 14.281 6.434 -2.559 1 96 121 ALA B O 1
ATOM 2603 N N . GLY B 1 122 ? 12.992 6.867 -0.711 1 92.75 122 GLY B N 1
ATOM 2604 C CA . GLY B 1 122 ? 14.164 7.219 0.074 1 92.75 122 GLY B CA 1
ATOM 2605 C C . GLY B 1 122 ? 14.789 8.531 -0.349 1 92.75 122 GLY B C 1
ATOM 2606 O O . GLY B 1 122 ? 14.094 9.438 -0.809 1 92.75 122 GLY B O 1
ATOM 2607 N N . ASP B 1 123 ? 16 8.789 -0.004 1 92.69 123 ASP B N 1
ATOM 2608 C CA . ASP B 1 123 ? 16.75 9.961 -0.449 1 92.69 123 ASP B CA 1
ATOM 2609 C C . ASP B 1 123 ? 17.453 9.688 -1.772 1 92.69 123 ASP B C 1
ATOM 2611 O O . ASP B 1 123 ? 18.688 9.602 -1.816 1 92.69 123 ASP B O 1
ATOM 2615 N N . HIS B 1 124 ? 16.625 9.484 -2.777 1 92 124 HIS B N 1
ATOM 2616 C CA . HIS B 1 124 ? 17.062 9.227 -4.145 1 92 124 HIS B CA 1
ATOM 2617 C C . HIS B 1 124 ? 17.719 7.859 -4.262 1 92 124 HIS B C 1
ATOM 2619 O O . HIS B 1 124 ? 18.656 7.684 -5.051 1 92 124 HIS B O 1
ATOM 2625 N N . LYS B 1 125 ? 17.25 6.883 -3.549 1 92.69 125 LYS B N 1
ATOM 2626 C CA . LYS B 1 125 ? 17.906 5.574 -3.523 1 92.69 125 LYS B CA 1
ATOM 2627 C C . LYS B 1 125 ? 17.312 4.652 -4.594 1 92.69 125 LYS B C 1
ATOM 2629 O O . LYS B 1 125 ? 18.047 3.85 -5.188 1 92.69 125 LYS B O 1
ATOM 2634 N N . LEU B 1 126 ? 16.062 4.746 -4.832 1 95.62 126 LEU B N 1
ATOM 2635 C CA . LEU B 1 126 ? 15.352 3.883 -5.766 1 95.62 126 LEU B CA 1
ATOM 2636 C C . LEU B 1 126 ? 14.406 4.695 -6.648 1 95.62 126 LEU B C 1
ATOM 2638 O O . LEU B 1 126 ? 13.602 5.477 -6.141 1 95.62 126 LEU B O 1
ATOM 2642 N N . THR B 1 127 ? 14.516 4.555 -7.941 1 96.69 127 THR B N 1
ATOM 2643 C CA . THR B 1 127 ? 13.625 5.227 -8.875 1 96.69 127 THR B CA 1
ATOM 2644 C C . THR B 1 127 ? 12.664 4.234 -9.516 1 96.69 127 THR B C 1
ATOM 2646 O O . THR B 1 127 ? 13.047 3.111 -9.852 1 96.69 127 THR B O 1
ATOM 2649 N N . ALA B 1 128 ? 11.422 4.695 -9.656 1 96.81 128 ALA B N 1
ATOM 2650 C CA . ALA B 1 128 ? 10.391 3.807 -10.195 1 96.81 128 ALA B CA 1
ATOM 2651 C C . ALA B 1 128 ? 9.406 4.574 -11.07 1 96.81 128 ALA B C 1
ATOM 2653 O O . ALA B 1 128 ? 9.305 5.801 -10.969 1 96.81 128 ALA B O 1
ATOM 2654 N N . ASP B 1 129 ? 8.789 3.838 -11.984 1 97.12 129 ASP B N 1
ATOM 2655 C CA . ASP B 1 129 ? 7.672 4.328 -12.789 1 97.12 129 ASP B CA 1
ATOM 2656 C C . ASP B 1 129 ? 6.355 3.689 -12.344 1 97.12 129 ASP B C 1
ATOM 2658 O O . ASP B 1 129 ? 6.336 2.543 -11.891 1 97.12 129 ASP B O 1
ATOM 2662 N N . THR B 1 130 ? 5.324 4.441 -12.477 1 96.94 130 THR B N 1
ATOM 2663 C CA . THR B 1 130 ? 4.008 3.92 -12.125 1 96.94 130 THR B CA 1
ATOM 2664 C C . THR B 1 130 ? 3.098 3.879 -13.352 1 96.94 130 THR B C 1
ATOM 2666 O O . THR B 1 130 ? 3.182 4.746 -14.219 1 96.94 130 THR B O 1
ATOM 2669 N N . PHE B 1 131 ? 2.254 2.834 -13.406 1 96.44 131 PHE B N 1
ATOM 2670 C CA . PHE B 1 131 ? 1.292 2.607 -14.484 1 96.44 131 PHE B CA 1
ATOM 2671 C C . PHE B 1 131 ? -0.07 2.227 -13.914 1 96.44 131 PHE B C 1
ATOM 2673 O O . PHE B 1 131 ? -0.155 1.623 -12.844 1 96.44 131 PHE B O 1
ATOM 2680 N N . SER B 1 132 ? -1.09 2.582 -14.609 1 96 132 SER B N 1
ATOM 2681 C CA . SER B 1 132 ? -2.445 2.168 -14.266 1 96 132 SER B CA 1
ATOM 2682 C C . SER B 1 132 ? -3.152 1.534 -15.453 1 96 132 SER B C 1
ATOM 2684 O O . SER B 1 132 ? -2.994 1.989 -16.594 1 96 132 SER B O 1
ATOM 2686 N N . TYR B 1 133 ? -3.938 0.489 -15.188 1 94.88 133 TYR B N 1
ATOM 2687 C CA . TYR B 1 133 ? -4.672 -0.179 -16.266 1 94.88 133 TYR B CA 1
ATOM 2688 C C . TYR B 1 133 ? -5.879 -0.929 -15.703 1 94.88 133 TYR B C 1
ATOM 2690 O O . TYR B 1 133 ? -5.863 -1.385 -14.562 1 94.88 133 TYR B O 1
ATOM 2698 N N . PRO B 1 134 ? -6.918 -1.062 -16.484 1 94.75 134 PRO B N 1
ATOM 2699 C CA . PRO B 1 134 ? -8.086 -1.841 -16.062 1 94.75 134 PRO B CA 1
ATOM 2700 C C . PRO B 1 134 ? -7.887 -3.344 -16.25 1 94.75 134 PRO B C 1
ATOM 2702 O O . PRO B 1 134 ? -7.102 -3.77 -17.094 1 94.75 134 PRO B O 1
ATOM 2705 N N . VAL B 1 135 ? -8.484 -4.074 -15.398 1 91.5 135 VAL B N 1
ATOM 2706 C CA . VAL B 1 135 ? -8.586 -5.523 -15.562 1 91.5 135 VAL B CA 1
ATOM 2707 C C . VAL B 1 135 ? -10.062 -5.93 -15.609 1 91.5 135 VAL B C 1
ATOM 2709 O O . VAL B 1 135 ? -10.883 -5.402 -14.859 1 91.5 135 VAL B O 1
ATOM 2712 N N . ASN B 1 136 ? -10.43 -6.727 -16.562 1 91 136 ASN B N 1
ATOM 2713 C CA . ASN B 1 136 ? -11.766 -7.293 -16.719 1 91 136 ASN B CA 1
ATOM 2714 C C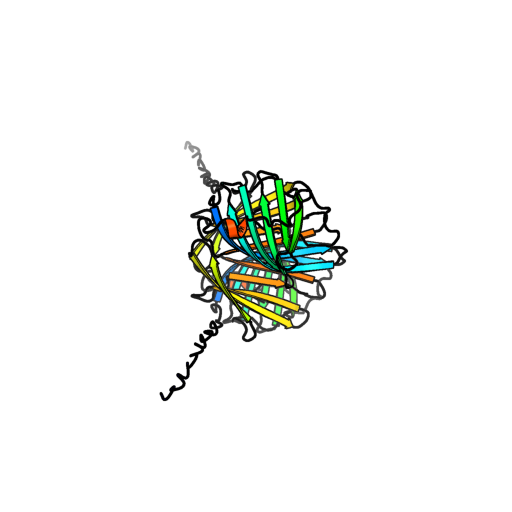 . ASN B 1 136 ? -11.711 -8.695 -17.312 1 91 136 ASN B C 1
ATOM 2716 O O . ASN B 1 136 ? -11.883 -8.875 -18.516 1 91 136 ASN B O 1
ATOM 2720 N N . GLU B 1 137 ? -11.492 -9.625 -16.453 1 86 137 GLU B N 1
ATOM 2721 C CA . GLU B 1 137 ? -11.375 -11.023 -16.844 1 86 137 GLU B CA 1
ATOM 2722 C C . GLU B 1 137 ? -12.047 -11.945 -15.82 1 86 137 GLU B C 1
ATOM 2724 O O . GLU B 1 137 ? -11.75 -11.875 -14.633 1 86 137 GLU B O 1
ATOM 2729 N N . GLY B 1 138 ? -12.992 -12.758 -16.359 1 81.62 138 GLY B N 1
ATOM 2730 C CA . GLY B 1 138 ? -13.719 -13.641 -15.461 1 81.62 138 GLY B CA 1
ATOM 2731 C C . GLY B 1 138 ? -14.531 -12.891 -14.414 1 81.62 138 GLY B C 1
ATOM 2732 O O . GLY B 1 138 ? -15.344 -12.031 -14.758 1 81.62 138 GLY B O 1
ATOM 2733 N N . GLN B 1 139 ? -14.133 -13.273 -13.133 1 83.31 139 GLN B N 1
ATOM 2734 C CA . GLN B 1 139 ? -14.875 -12.648 -12.047 1 83.31 139 GLN B CA 1
ATOM 2735 C C . GLN B 1 139 ? -14.055 -11.547 -11.383 1 83.31 139 GLN B C 1
ATOM 2737 O O . GLN B 1 139 ? -14.32 -11.172 -10.234 1 83.31 139 GLN B O 1
ATOM 2742 N N . VAL B 1 140 ? -13.031 -11.125 -12.164 1 87.5 140 VAL B N 1
ATOM 2743 C CA . VAL B 1 140 ? -12.172 -10.062 -11.641 1 87.5 140 VAL B CA 1
ATOM 2744 C C . VAL B 1 140 ? -12.336 -8.805 -12.492 1 87.5 140 VAL B C 1
ATOM 2746 O O . VAL B 1 140 ? -12.195 -8.852 -13.719 1 87.5 140 VAL B O 1
ATOM 2749 N N . ALA B 1 141 ? -12.766 -7.73 -11.883 1 91.88 141 ALA B N 1
ATOM 2750 C CA . ALA B 1 141 ? -12.906 -6.445 -12.562 1 91.88 141 ALA B CA 1
ATOM 2751 C C . ALA B 1 141 ? -12.461 -5.293 -11.664 1 91.88 141 ALA B C 1
ATOM 2753 O O . ALA B 1 141 ? -12.781 -5.266 -10.477 1 91.88 141 ALA B O 1
ATOM 2754 N N . GLY B 1 142 ? -11.688 -4.438 -12.266 1 93.06 142 GLY B N 1
ATOM 2755 C CA . GLY B 1 142 ? -11.211 -3.301 -11.492 1 93.06 142 GLY B CA 1
ATOM 2756 C C . GLY B 1 142 ? -10.047 -2.576 -12.141 1 93.06 142 GLY B C 1
ATOM 2757 O O . GLY B 1 142 ? -9.883 -2.621 -13.359 1 93.06 142 GLY B O 1
ATOM 2758 N N . ASN B 1 143 ? -9.359 -1.798 -11.312 1 94.94 143 ASN B N 1
ATOM 2759 C CA . ASN B 1 143 ? -8.203 -1.04 -11.766 1 94.94 143 ASN B CA 1
ATOM 2760 C C . ASN B 1 143 ? -6.941 -1.433 -11 1 94.94 143 ASN B C 1
ATOM 2762 O O . ASN B 1 143 ? -6.984 -1.619 -9.781 1 94.94 143 ASN B O 1
ATOM 2766 N N . VAL B 1 144 ? -5.855 -1.55 -11.766 1 94.81 144 VAL B N 1
ATOM 2767 C CA . VAL B 1 144 ? -4.562 -1.902 -11.188 1 94.81 144 VAL B CA 1
ATOM 2768 C C . VAL B 1 144 ? -3.613 -0.71 -11.289 1 94.81 144 VAL B C 1
ATOM 2770 O O . VAL B 1 144 ? -3.592 -0.004 -12.297 1 94.81 144 VAL B O 1
ATOM 2773 N N . THR B 1 145 ? -2.932 -0.391 -10.281 1 96.31 145 THR B N 1
ATOM 2774 C CA . THR B 1 145 ? -1.779 0.503 -10.305 1 96.31 145 THR B CA 1
ATOM 2775 C C . THR B 1 145 ? -0.495 -0.261 -10 1 96.31 145 THR B C 1
ATOM 2777 O O . THR B 1 145 ? -0.386 -0.909 -8.953 1 96.31 145 THR B O 1
ATOM 2780 N N . LEU B 1 146 ? 0.407 -0.22 -10.93 1 96.31 146 LEU B N 1
ATOM 2781 C CA . LEU B 1 146 ? 1.655 -0.971 -10.852 1 96.31 146 LEU B CA 1
ATOM 2782 C C . LEU B 1 146 ? 2.857 -0.035 -10.914 1 96.31 146 LEU B C 1
ATOM 2784 O O . LEU B 1 146 ? 2.904 0.868 -11.75 1 96.31 146 LEU B O 1
ATOM 2788 N N . SER B 1 147 ? 3.803 -0.249 -10 1 96.81 147 SER B N 1
ATOM 2789 C CA . SER B 1 147 ? 5.078 0.454 -10.086 1 96.81 147 SER B CA 1
ATOM 2790 C C . SER B 1 147 ? 6.234 -0.52 -10.281 1 96.81 147 SER B C 1
ATOM 2792 O O . SER B 1 147 ? 6.262 -1.591 -9.672 1 96.81 147 SER B O 1
ATOM 2794 N N . VAL B 1 148 ? 7.105 -0.118 -11.141 1 97 148 VAL B N 1
ATOM 2795 C CA . VAL B 1 148 ? 8.289 -0.925 -11.43 1 97 148 VAL B CA 1
ATOM 2796 C C . VAL B 1 148 ? 9.539 -0.052 -11.367 1 97 148 VAL B C 1
ATOM 2798 O O . VAL B 1 148 ? 9.484 1.138 -11.688 1 97 148 VAL B O 1
ATOM 2801 N N . THR B 1 149 ? 10.617 -0.665 -10.922 1 97 149 THR B N 1
ATOM 2802 C CA . THR B 1 149 ? 11.859 0.089 -10.891 1 97 149 THR B CA 1
ATOM 2803 C C . THR B 1 149 ? 12.281 0.501 -12.297 1 97 149 THR B C 1
ATOM 2805 O O . THR B 1 149 ? 12.102 -0.255 -13.258 1 97 149 THR B O 1
ATOM 2808 N N . LYS B 1 150 ? 12.938 1.638 -12.422 1 93.62 150 LYS B N 1
ATOM 2809 C CA . LYS B 1 150 ? 13.336 2.174 -13.719 1 93.62 150 LYS B CA 1
ATOM 2810 C C . LYS B 1 150 ? 14.477 1.362 -14.32 1 93.62 150 LYS B C 1
ATOM 2812 O O . LYS B 1 150 ? 14.531 1.165 -15.539 1 93.62 150 LYS B O 1
ATOM 2817 N N . ASP B 1 151 ? 15.344 0.923 -13.602 1 91 151 ASP B N 1
ATOM 2818 C CA . ASP B 1 151 ? 16.578 0.331 -14.109 1 91 151 ASP B CA 1
ATOM 2819 C C . ASP B 1 151 ? 16.344 -1.103 -14.586 1 91 151 ASP B C 1
ATOM 2821 O O . ASP B 1 151 ? 16.828 -1.501 -15.641 1 91 151 ASP B O 1
ATOM 2825 N N . ASN B 1 152 ? 15.555 -1.915 -13.836 1 93.62 152 ASN B N 1
ATOM 2826 C CA . ASN B 1 152 ? 15.477 -3.34 -14.141 1 93.62 152 ASN B CA 1
ATOM 2827 C C . ASN B 1 152 ? 14.031 -3.824 -14.188 1 93.62 152 ASN B C 1
ATOM 2829 O O . ASN B 1 152 ? 13.781 -5.027 -14.258 1 93.62 152 ASN B O 1
ATOM 2833 N N . CYS B 1 153 ? 13.156 -2.977 -14.086 1 96.31 153 CYS B N 1
ATOM 2834 C CA . CYS B 1 153 ? 11.727 -3.268 -14.188 1 96.31 153 CYS B CA 1
ATOM 2835 C C . CYS B 1 153 ? 11.305 -4.297 -13.141 1 96.31 153 CYS B C 1
ATOM 2837 O O . CYS B 1 153 ? 10.523 -5.199 -13.438 1 96.31 153 CYS B O 1
ATOM 2839 N N . ILE B 1 154 ? 11.875 -4.23 -11.984 1 96.69 154 ILE B N 1
ATOM 2840 C CA . ILE B 1 154 ? 11.477 -5.051 -10.844 1 96.69 154 ILE B CA 1
ATOM 2841 C C . ILE B 1 154 ? 10.188 -4.504 -10.242 1 96.69 154 ILE B C 1
ATOM 2843 O O . ILE B 1 154 ? 10.102 -3.311 -9.938 1 96.69 154 ILE B O 1
ATOM 2847 N N . PRO B 1 155 ? 9.18 -5.359 -10.141 1 96 155 PRO B N 1
ATOM 2848 C CA . PRO B 1 155 ? 7.965 -4.852 -9.492 1 96 155 PRO B CA 1
ATOM 2849 C C . PRO B 1 155 ? 8.234 -4.27 -8.109 1 96 155 PRO B C 1
ATOM 2851 O O . PRO B 1 155 ? 8.992 -4.848 -7.324 1 96 155 PRO B O 1
ATOM 2854 N N . PHE B 1 156 ? 7.645 -3.182 -7.906 1 96.06 156 PHE B N 1
ATOM 2855 C CA . PHE B 1 156 ? 7.855 -2.434 -6.672 1 96.06 156 PHE B CA 1
ATOM 2856 C C . PHE B 1 156 ? 6.582 -2.396 -5.836 1 96.06 156 PHE B C 1
ATOM 2858 O O . PHE B 1 156 ? 6.613 -2.68 -4.637 1 96.06 156 PHE B O 1
ATOM 2865 N N . SER B 1 157 ? 5.5 -2.092 -6.422 1 96.75 157 SER B N 1
ATOM 2866 C CA . SER B 1 157 ? 4.207 -2.053 -5.746 1 96.75 157 SER B CA 1
ATOM 2867 C C . SER B 1 157 ? 3.064 -2.322 -6.719 1 96.75 157 SER B C 1
ATOM 2869 O O . SER B 1 157 ? 3.213 -2.127 -7.93 1 96.75 157 SER B O 1
ATOM 2871 N N . LEU B 1 158 ? 1.983 -2.789 -6.18 1 96.56 158 LEU B N 1
ATOM 2872 C CA . LEU B 1 158 ? 0.77 -3.043 -6.949 1 96.56 158 LEU B CA 1
ATOM 2873 C C . LEU B 1 158 ? -0.472 -2.844 -6.086 1 96.56 158 LEU B C 1
ATOM 2875 O O . LEU B 1 158 ? -0.498 -3.258 -4.926 1 96.56 158 LEU B O 1
ATOM 2879 N N . SER B 1 159 ? -1.446 -2.156 -6.609 1 96.06 159 SER B N 1
ATOM 2880 C CA . SER B 1 159 ? -2.748 -2.074 -5.957 1 96.06 159 SER B CA 1
ATOM 2881 C C . SER B 1 159 ? -3.873 -2.447 -6.918 1 96.06 159 SER B C 1
ATOM 2883 O O . SER B 1 159 ? -3.764 -2.225 -8.125 1 96.06 159 SER B O 1
ATOM 2885 N N . PHE B 1 160 ? -4.859 -3.014 -6.371 1 94.25 160 PHE B N 1
ATOM 2886 C CA . PHE B 1 160 ? -6.078 -3.375 -7.086 1 94.25 160 PHE B CA 1
ATOM 2887 C C . PHE B 1 160 ? -7.312 -2.889 -6.336 1 94.25 160 PHE B C 1
ATOM 2889 O O . PHE B 1 160 ? -7.461 -3.148 -5.137 1 94.25 160 PHE B O 1
ATOM 2896 N N . ILE B 1 161 ? -8.078 -2.164 -6.969 1 94.44 161 ILE B N 1
ATOM 2897 C CA . ILE B 1 161 ? -9.383 -1.745 -6.465 1 94.44 161 ILE B CA 1
ATOM 2898 C C . ILE B 1 161 ? -10.484 -2.221 -7.41 1 94.44 161 ILE B C 1
ATOM 2900 O O . ILE B 1 161 ? -10.516 -1.822 -8.578 1 94.44 161 ILE B O 1
ATOM 2904 N N . GLY B 1 162 ? -11.375 -3.029 -6.879 1 92.12 162 GLY B N 1
ATOM 2905 C CA . GLY B 1 162 ? -12.438 -3.559 -7.727 1 92.12 162 GLY B CA 1
ATOM 2906 C C . GLY B 1 162 ? -13.219 -4.684 -7.074 1 92.12 162 GLY B C 1
ATOM 2907 O O . GLY B 1 162 ? -13.586 -4.586 -5.902 1 92.12 162 GLY B O 1
ATOM 2908 N N . SER B 1 163 ? -13.5 -5.684 -7.945 1 89.06 163 SER B N 1
ATOM 2909 C CA . SER B 1 163 ? -14.289 -6.809 -7.453 1 89.06 163 SER B CA 1
ATOM 2910 C C . SER B 1 163 ? -13.688 -8.141 -7.891 1 89.06 163 SER B C 1
ATOM 2912 O O . SER B 1 163 ? -13.062 -8.227 -8.945 1 89.06 163 SER B O 1
ATOM 2914 N N . MET B 1 164 ? -13.805 -9.039 -7.086 1 84.38 164 MET B N 1
ATOM 2915 C CA . MET B 1 164 ? -13.445 -10.43 -7.355 1 84.38 164 MET B CA 1
ATOM 2916 C C . MET B 1 164 ? -14.5 -11.383 -6.805 1 84.38 164 MET B C 1
ATOM 2918 O O . MET B 1 164 ? -14.844 -11.32 -5.621 1 84.38 164 MET B O 1
ATOM 2922 N N . GLY B 1 165 ? -15.031 -12.219 -7.625 1 79.88 165 GLY B N 1
ATOM 2923 C CA . GLY B 1 165 ? -16.062 -13.156 -7.203 1 79.88 165 GLY B CA 1
ATOM 2924 C C . GLY B 1 165 ? -17.312 -12.469 -6.676 1 79.88 165 GLY B C 1
ATOM 2925 O O . GLY B 1 165 ? -17.906 -12.922 -5.695 1 79.88 165 GLY B O 1
ATOM 2926 N N . GLY B 1 166 ? -17.562 -11.328 -7.129 1 81.25 166 GLY B N 1
ATOM 2927 C CA . GLY B 1 166 ? -18.766 -10.617 -6.746 1 81.25 166 GLY B CA 1
ATOM 2928 C C . GLY B 1 166 ? -18.578 -9.742 -5.523 1 81.25 166 GLY B C 1
ATOM 2929 O O . GLY B 1 166 ? -19.484 -8.992 -5.148 1 81.25 166 GLY B O 1
ATOM 2930 N N . ASN B 1 167 ? -17.453 -9.812 -4.926 1 83.88 167 ASN B N 1
ATOM 2931 C CA . ASN B 1 167 ? -17.219 -9 -3.738 1 83.88 167 ASN B CA 1
ATOM 2932 C C . ASN B 1 167 ? -16.266 -7.836 -4.035 1 83.88 167 ASN B C 1
ATOM 2934 O O . ASN B 1 167 ? -15.344 -7.973 -4.836 1 83.88 167 ASN B O 1
ATOM 2938 N N . SER B 1 168 ? -16.594 -6.664 -3.354 1 89.19 168 SER B N 1
ATOM 2939 C CA . SER B 1 168 ? -15.625 -5.566 -3.441 1 89.19 168 SER B CA 1
ATOM 2940 C C . SER B 1 168 ? -14.297 -5.941 -2.791 1 89.19 168 SER B C 1
ATOM 2942 O O . SER B 1 168 ? -14.273 -6.57 -1.732 1 89.19 168 SER B O 1
ATOM 2944 N N . MET B 1 169 ? -13.258 -5.551 -3.533 1 90.06 169 MET B N 1
ATOM 2945 C CA . MET B 1 169 ? -11.945 -5.969 -3.033 1 90.06 169 MET B CA 1
ATOM 2946 C C . MET B 1 169 ? -10.906 -4.879 -3.262 1 90.06 169 MET B C 1
ATOM 2948 O O . MET B 1 169 ? -10.914 -4.211 -4.297 1 90.06 169 MET B O 1
ATOM 2952 N N . LEU B 1 170 ? -10.094 -4.676 -2.293 1 93.69 170 LEU B N 1
ATOM 2953 C CA . LEU B 1 170 ? -8.875 -3.875 -2.381 1 93.69 170 LEU B CA 1
ATOM 2954 C C . LEU B 1 170 ? -7.652 -4.699 -1.986 1 93.69 170 LEU B C 1
ATOM 2956 O O . LEU B 1 170 ? -7.684 -5.426 -0.992 1 93.69 170 LEU B O 1
ATOM 2960 N N . SER B 1 171 ? -6.676 -4.695 -2.789 1 94.25 171 SER B N 1
ATOM 2961 C CA . SER B 1 171 ? -5.398 -5.324 -2.461 1 94.25 171 SER B CA 1
ATOM 2962 C C . SER B 1 171 ? -4.234 -4.375 -2.725 1 94.25 171 SER B C 1
ATOM 2964 O O . SER B 1 171 ? -4.203 -3.693 -3.75 1 94.25 171 SER B O 1
ATOM 2966 N N . VAL B 1 172 ? -3.371 -4.309 -1.823 1 95.94 172 VAL B N 1
ATOM 2967 C CA . VAL B 1 172 ? -2.16 -3.506 -1.958 1 95.94 172 VAL B CA 1
ATOM 2968 C C . VAL B 1 172 ? -0.934 -4.367 -1.668 1 95.94 172 VAL B C 1
ATOM 2970 O O . VAL B 1 172 ? -0.843 -4.992 -0.61 1 95.94 172 VAL B O 1
ATOM 2973 N N . SER B 1 173 ? -0 -4.371 -2.582 1 96.06 173 SER B N 1
ATOM 2974 C CA . SER B 1 173 ? 1.221 -5.164 -2.469 1 96.06 173 SER B CA 1
ATOM 2975 C C . SER B 1 173 ? 2.459 -4.273 -2.484 1 96.06 173 SER B C 1
ATOM 2977 O O . SER B 1 173 ? 2.549 -3.34 -3.285 1 96.06 173 SER B O 1
ATOM 2979 N N . GLY B 1 174 ? 3.318 -4.457 -1.562 1 96.38 174 GLY B N 1
ATOM 2980 C CA . GLY B 1 174 ? 4.699 -4 -1.634 1 96.38 174 GLY B CA 1
ATOM 2981 C C . GLY B 1 174 ? 5.691 -5.133 -1.814 1 96.38 174 GLY B C 1
ATOM 2982 O O . GLY B 1 174 ? 5.777 -6.027 -0.974 1 96.38 174 GLY B O 1
ATOM 2983 N N . TYR B 1 175 ? 6.465 -5.086 -2.889 1 96.94 175 TYR B N 1
ATOM 2984 C CA . TYR B 1 175 ? 7.395 -6.168 -3.193 1 96.94 175 TYR B CA 1
ATOM 2985 C C . TYR B 1 175 ? 8.805 -5.828 -2.715 1 96.94 175 TYR B C 1
ATOM 2987 O O . TYR B 1 175 ? 9.383 -4.828 -3.141 1 96.94 175 TYR B O 1
ATOM 2995 N N . VAL B 1 176 ? 9.328 -6.727 -1.913 1 97.75 176 VAL B N 1
ATOM 2996 C CA . VAL B 1 176 ? 10.625 -6.461 -1.303 1 97.75 176 VAL B CA 1
ATOM 2997 C C . VAL B 1 176 ? 11.469 -7.738 -1.303 1 97.75 176 VAL B C 1
ATOM 2999 O O . VAL B 1 176 ? 10.992 -8.805 -1.701 1 97.75 176 VAL B O 1
ATOM 3002 N N . ASN B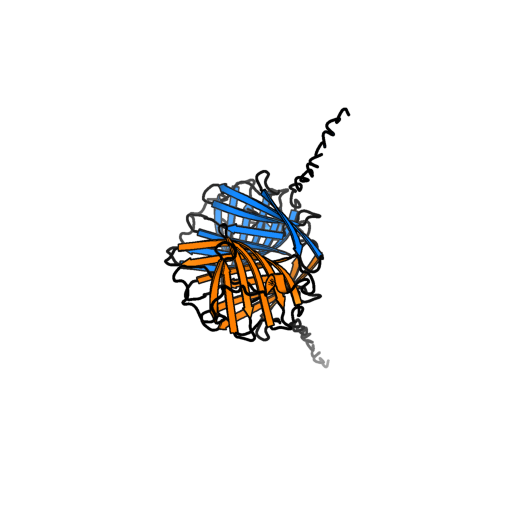 1 177 ? 12.703 -7.574 -0.979 1 98 177 ASN B N 1
ATOM 3003 C CA . ASN B 1 177 ? 13.656 -8.672 -0.871 1 98 177 ASN B CA 1
ATOM 3004 C C . ASN B 1 177 ? 13.75 -9.469 -2.17 1 98 177 ASN B C 1
ATOM 3006 O O . ASN B 1 177 ? 13.703 -10.703 -2.156 1 98 177 ASN B O 1
ATOM 3010 N N . TYR B 1 178 ? 13.828 -8.742 -3.211 1 97.94 178 TYR B N 1
ATOM 3011 C CA . TYR B 1 178 ? 14.016 -9.305 -4.543 1 97.94 178 TYR B CA 1
ATOM 3012 C C . TYR B 1 178 ? 15.312 -10.109 -4.617 1 97.94 178 TYR B C 1
ATOM 3014 O O . TYR B 1 178 ? 16.359 -9.656 -4.145 1 97.94 178 TYR B O 1
ATOM 3022 N N . SER B 1 179 ? 15.258 -11.281 -5.23 1 97.69 179 SER B N 1
ATOM 3023 C CA . SER B 1 179 ? 16.406 -12.117 -5.559 1 97.69 179 SER B CA 1
ATOM 3024 C C . SER B 1 179 ? 16.266 -12.727 -6.949 1 97.69 179 SER B C 1
ATOM 3026 O O . SER B 1 179 ? 15.273 -13.398 -7.238 1 97.69 179 SER B O 1
ATOM 3028 N N . PRO B 1 180 ? 17.281 -12.461 -7.789 1 97.62 180 PRO B N 1
ATOM 3029 C CA . PRO B 1 180 ? 17.188 -13.008 -9.148 1 97.62 180 PRO B CA 1
ATOM 3030 C C . PRO B 1 180 ? 17.188 -14.539 -9.164 1 97.62 180 PRO B C 1
ATOM 3032 O O . PRO B 1 180 ? 17.906 -15.164 -8.375 1 97.62 180 PRO B O 1
ATOM 3035 N N . GLY B 1 181 ? 16.438 -15.086 -10.062 1 98.06 181 GLY B N 1
ATOM 3036 C CA . GLY B 1 181 ? 16.344 -16.531 -10.195 1 98.06 181 GLY B CA 1
ATOM 3037 C C . GLY B 1 181 ? 15.523 -17.172 -9.086 1 98.06 181 GLY B C 1
ATOM 3038 O O . GLY B 1 181 ? 14.906 -16.484 -8.273 1 98.06 181 GLY B O 1
ATOM 3039 N N . ILE B 1 182 ? 15.398 -18.438 -9.156 1 98.44 182 ILE B N 1
ATOM 3040 C CA . ILE B 1 182 ? 14.742 -19.266 -8.156 1 98.44 182 ILE B CA 1
ATOM 3041 C C . ILE B 1 182 ? 15.703 -20.344 -7.672 1 98.44 182 ILE B C 1
ATOM 3043 O O . ILE B 1 182 ? 16 -21.281 -8.414 1 98.44 182 ILE B O 1
ATOM 3047 N N . GLN B 1 183 ? 16.156 -20.25 -6.484 1 97.31 183 GLN B N 1
ATOM 3048 C CA . GLN B 1 183 ? 17.234 -21.094 -5.969 1 97.31 183 GLN B CA 1
ATOM 3049 C C . GLN B 1 183 ? 16.781 -22.547 -5.871 1 97.31 183 GLN B C 1
ATOM 3051 O O . GLN B 1 183 ? 17.516 -23.453 -6.27 1 97.31 183 GLN B O 1
ATOM 3056 N N . ASP B 1 184 ? 15.633 -22.766 -5.277 1 97.44 184 ASP B N 1
ATOM 3057 C CA . ASP B 1 184 ? 15.078 -24.109 -5.117 1 97.44 184 ASP B CA 1
ATOM 3058 C C . ASP B 1 184 ? 13.609 -24.156 -5.555 1 97.44 184 ASP B C 1
ATOM 3060 O O . ASP B 1 184 ? 12.711 -24 -4.734 1 97.44 184 ASP B O 1
ATOM 3064 N N . PRO B 1 185 ? 13.391 -24.453 -6.812 1 97.5 185 PRO B N 1
ATOM 3065 C CA . PRO B 1 185 ? 12.023 -24.469 -7.336 1 97.5 185 PRO B CA 1
ATOM 3066 C C . PRO B 1 185 ? 11.109 -25.422 -6.574 1 97.5 185 PRO B C 1
ATOM 3068 O O . PRO B 1 185 ? 9.906 -25.188 -6.48 1 97.5 185 PRO B O 1
ATOM 3071 N N . SER B 1 186 ? 11.633 -26.484 -6.035 1 96.31 186 SER B N 1
ATOM 3072 C CA . SER B 1 186 ? 10.797 -27.469 -5.355 1 96.31 186 SER B CA 1
ATOM 3073 C C . SER B 1 186 ? 10.125 -26.875 -4.125 1 96.31 186 SER B C 1
ATOM 3075 O O . SER B 1 186 ? 9.039 -27.297 -3.738 1 96.31 186 SER B O 1
ATOM 3077 N N . LYS B 1 187 ? 10.742 -25.891 -3.555 1 95.75 187 LYS B N 1
ATOM 3078 C CA . LYS B 1 187 ? 10.188 -25.188 -2.402 1 95.75 187 LYS B CA 1
ATOM 3079 C C . LYS B 1 187 ? 8.844 -24.547 -2.744 1 95.75 187 LYS B C 1
ATOM 3081 O O . LYS B 1 187 ? 7.965 -24.453 -1.89 1 95.75 187 LYS B O 1
ATOM 3086 N N . TYR B 1 188 ? 8.688 -24.188 -4.023 1 96.62 188 TYR B N 1
ATOM 3087 C CA . TYR B 1 188 ? 7.543 -23.359 -4.387 1 96.62 188 TYR B CA 1
ATOM 3088 C C . TYR B 1 188 ? 6.539 -24.156 -5.219 1 96.62 188 TYR B C 1
ATOM 3090 O O . TYR B 1 188 ? 5.355 -23.812 -5.262 1 96.62 188 TYR B O 1
ATOM 3098 N N . PHE B 1 189 ? 7.016 -25.188 -5.867 1 97.56 189 PHE B N 1
ATOM 3099 C CA . PHE B 1 189 ? 6.168 -25.672 -6.953 1 97.56 189 PHE B CA 1
ATOM 3100 C C . PHE B 1 189 ? 5.859 -27.156 -6.773 1 97.56 189 PHE B C 1
ATOM 3102 O O . PHE B 1 189 ? 5.203 -27.766 -7.621 1 97.56 189 PHE B O 1
ATOM 3109 N N . THR B 1 190 ? 6.301 -27.734 -5.676 1 96.12 190 THR B N 1
ATOM 3110 C CA . THR B 1 190 ? 5.98 -29.125 -5.426 1 96.12 190 THR B CA 1
ATOM 3111 C C . THR B 1 190 ? 4.535 -29.281 -4.969 1 96.12 190 THR B C 1
ATOM 3113 O O . THR B 1 190 ? 4.113 -28.656 -3.998 1 96.12 190 THR B O 1
ATOM 3116 N N . ILE B 1 191 ? 3.797 -30.125 -5.691 1 96.75 191 ILE B N 1
ATOM 3117 C CA . ILE B 1 191 ? 2.414 -30.422 -5.336 1 96.75 191 ILE B CA 1
ATOM 3118 C C . ILE B 1 191 ? 2.369 -31.672 -4.453 1 96.75 191 ILE B C 1
ATOM 3120 O O . ILE B 1 191 ? 2.84 -32.75 -4.855 1 96.75 191 ILE B O 1
ATOM 3124 N N . PRO B 1 192 ? 1.796 -31.531 -3.342 1 96.81 192 PRO B N 1
ATOM 3125 C CA . PRO B 1 192 ? 1.709 -32.719 -2.488 1 96.81 192 PRO B CA 1
ATOM 3126 C C . PRO B 1 192 ? 0.879 -33.844 -3.115 1 96.81 192 PRO B C 1
ATOM 3128 O O . PRO B 1 192 ? -0.003 -33.562 -3.938 1 96.81 192 PRO B O 1
ATOM 3131 N N . ASN B 1 193 ? 1.106 -35 -2.562 1 95.88 193 ASN B N 1
ATOM 3132 C CA . ASN B 1 193 ? 0.453 -36.156 -3.135 1 95.88 193 ASN B CA 1
ATOM 3133 C C . ASN B 1 193 ? -1.018 -36.25 -2.734 1 95.88 193 ASN B C 1
ATOM 3135 O O . ASN B 1 193 ? -1.805 -36.938 -3.373 1 95.88 193 ASN B O 1
ATOM 3139 N N . TYR B 1 194 ? -1.398 -35.438 -1.697 1 96.19 194 TYR B N 1
ATOM 3140 C CA . TYR B 1 194 ? -2.781 -35.531 -1.241 1 96.19 194 TYR B CA 1
ATOM 3141 C C . TYR B 1 194 ? -3.658 -34.531 -2.006 1 96.19 194 TYR B C 1
ATOM 3143 O O . TYR B 1 194 ? -4.859 -34.438 -1.739 1 96.19 194 TYR B O 1
ATOM 3151 N N . CYS B 1 195 ? -3.057 -33.844 -2.926 1 96.06 195 CYS B N 1
ATOM 3152 C CA . CYS B 1 195 ? -3.877 -32.969 -3.752 1 96.06 195 CYS B CA 1
ATOM 3153 C C . CYS B 1 195 ? -4.727 -33.75 -4.727 1 96.06 195 CYS B C 1
ATOM 3155 O O . CYS B 1 195 ? -4.262 -34.75 -5.293 1 96.06 195 CYS B O 1
ATOM 3157 N N . PRO B 1 196 ? -5.961 -33.312 -4.93 1 92.69 196 PRO B N 1
ATOM 3158 C CA . PRO B 1 196 ? -6.852 -34.031 -5.828 1 92.69 196 PRO B CA 1
ATOM 3159 C C . PRO B 1 196 ? -6.461 -33.906 -7.297 1 92.69 196 PRO B C 1
ATOM 3161 O O . PRO B 1 196 ? -5.797 -32.938 -7.672 1 92.69 196 PRO B O 1
ATOM 3164 N N . THR B 1 197 ? -6.953 -34.781 -8.055 1 88.44 197 THR B N 1
ATOM 3165 C CA . THR B 1 197 ? -6.703 -34.75 -9.484 1 88.44 197 THR B CA 1
ATOM 3166 C C . THR B 1 197 ? -7.844 -34.031 -10.211 1 88.44 197 THR B C 1
ATOM 3168 O O . THR B 1 197 ? -7.703 -33.656 -11.375 1 88.44 197 THR B O 1
ATOM 3171 N N . PHE B 1 198 ? -8.961 -33.812 -9.469 1 87.94 198 PHE B N 1
ATOM 3172 C CA . PHE B 1 198 ? -10.125 -33.156 -10.047 1 87.94 198 PHE B CA 1
ATOM 3173 C C . PHE B 1 198 ? -10.352 -31.797 -9.391 1 87.94 198 PHE B C 1
ATOM 3175 O O . PHE B 1 198 ? -9.828 -31.531 -8.312 1 87.94 198 PHE B O 1
ATOM 3182 N N . PHE B 1 199 ? -11.078 -31.031 -10.141 1 87.62 199 PHE B N 1
ATOM 3183 C CA . PHE B 1 199 ? -11.422 -29.734 -9.586 1 87.62 199 PHE B CA 1
ATOM 3184 C C . PHE B 1 199 ? -12.328 -29.875 -8.367 1 87.62 199 PHE B C 1
ATOM 3186 O O . PHE B 1 199 ? -13.25 -30.703 -8.375 1 87.62 199 PHE B O 1
ATOM 3193 N N . THR B 1 200 ? -11.969 -29.203 -7.363 1 84.19 200 THR B N 1
ATOM 3194 C CA . THR B 1 200 ? -12.781 -29.234 -6.148 1 84.19 200 THR B CA 1
ATOM 3195 C C . THR B 1 200 ? -13.758 -28.062 -6.121 1 84.19 200 THR B C 1
ATOM 3197 O O . THR B 1 200 ? -13.461 -26.984 -6.621 1 84.19 200 THR B O 1
ATOM 3200 N N . PRO B 1 201 ? -14.969 -28.375 -5.59 1 74.69 201 PRO B N 1
ATOM 3201 C CA . PRO B 1 201 ? -15.914 -27.266 -5.469 1 74.69 201 PRO B CA 1
ATOM 3202 C C . PRO B 1 201 ? -15.391 -26.141 -4.582 1 74.69 201 PRO B C 1
ATOM 3204 O O . PRO B 1 201 ? -14.586 -26.375 -3.678 1 74.69 201 PRO B O 1
ATOM 3207 N N . GLU B 1 202 ? -15.523 -24.938 -5.043 1 62.75 202 GLU B N 1
ATOM 3208 C CA . GLU B 1 202 ? -15.117 -23.781 -4.246 1 62.75 202 GLU B CA 1
ATOM 3209 C C . GLU B 1 202 ? -15.594 -23.906 -2.803 1 62.75 202 GLU B C 1
ATOM 3211 O O . GLU B 1 202 ? -16.766 -24.234 -2.557 1 62.75 202 GLU B O 1
ATOM 3216 N N . PRO B 1 203 ? -14.625 -24.062 -1.922 1 56.44 203 PRO B N 1
ATOM 3217 C CA . PRO B 1 203 ? -15.164 -24.094 -0.561 1 56.44 203 PRO B CA 1
ATOM 3218 C C . PRO B 1 203 ? -16.141 -22.938 -0.292 1 56.44 203 PRO B C 1
ATOM 3220 O O . PRO B 1 203 ? -15.969 -21.844 -0.833 1 56.44 203 PRO B O 1
ATOM 3223 N N . LYS B 1 204 ? -17.266 -23.375 0.164 1 47.09 204 LYS B N 1
ATOM 3224 C CA . LYS B 1 204 ? -18.266 -22.375 0.549 1 47.09 204 LYS B CA 1
ATOM 3225 C C . LYS B 1 204 ? -17.625 -21.266 1.386 1 47.09 204 LYS B C 1
ATOM 3227 O O . LYS B 1 204 ? -18.203 -20.172 1.513 1 47.09 204 LYS B O 1
ATOM 3232 N N . GLU B 1 205 ? -16.828 -21.672 2.285 1 43.97 205 GLU B N 1
ATOM 3233 C CA . GLU B 1 205 ? -16.328 -20.656 3.207 1 43.97 205 GLU B CA 1
ATOM 3234 C C . GLU B 1 205 ? -15.336 -19.719 2.518 1 43.97 205 GLU B C 1
ATOM 3236 O O . GLU B 1 205 ? -14.719 -20.094 1.513 1 43.97 205 GLU B O 1
ATOM 3241 N N . GLY B 1 206 ? -15.344 -18.484 2.771 1 45.94 206 GLY B N 1
ATOM 3242 C CA . GLY B 1 206 ? -14.797 -17.188 2.416 1 45.94 206 GLY B CA 1
ATOM 3243 C C . GLY B 1 206 ? -13.289 -17.203 2.238 1 45.94 206 GLY B C 1
ATOM 3244 O O . GLY B 1 206 ? -12.578 -16.422 2.865 1 45.94 206 GLY B O 1
ATOM 3245 N N . HIS B 1 207 ? -12.789 -18.469 2.004 1 47.22 207 HIS B N 1
ATOM 3246 C CA . HIS B 1 207 ? -11.367 -18.141 1.961 1 47.22 207 HIS B CA 1
ATOM 3247 C C . HIS B 1 207 ? -11.086 -17.031 0.958 1 47.22 207 HIS B C 1
ATOM 3249 O O . HIS B 1 207 ? -11.492 -17.109 -0.204 1 47.22 207 HIS B O 1
ATOM 3255 N N . ALA B 1 208 ? -11.117 -15.906 1.578 1 48.16 208 ALA B N 1
ATOM 3256 C CA . ALA B 1 208 ? -10.742 -14.68 0.878 1 48.16 208 ALA B CA 1
ATOM 3257 C C . ALA B 1 208 ? -9.5 -14.891 0.019 1 48.16 208 ALA B C 1
ATOM 3259 O O . ALA B 1 208 ? -8.453 -15.305 0.523 1 48.16 208 ALA B O 1
ATOM 3260 N N . PHE B 1 209 ? -9.797 -15.469 -1.118 1 52.44 209 PHE B N 1
ATOM 3261 C CA . PHE B 1 209 ? -8.695 -15.469 -2.074 1 52.44 209 PHE B CA 1
ATOM 3262 C C . PHE B 1 209 ? -7.746 -14.305 -1.801 1 52.44 209 PHE B C 1
ATOM 3264 O O . PHE B 1 209 ?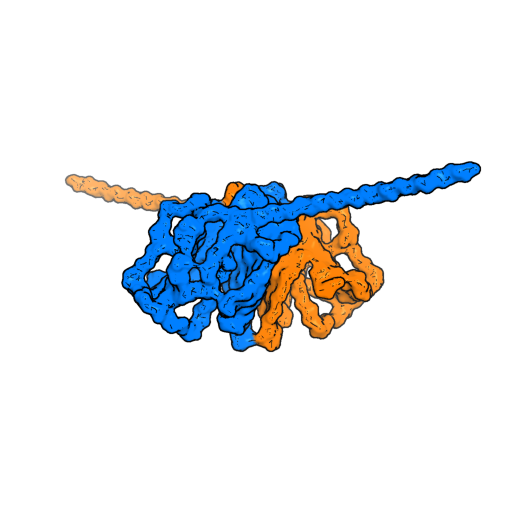 -8.188 -13.164 -1.622 1 52.44 209 PHE B O 1
ATOM 3271 N N . ILE B 1 210 ? -6.562 -14.656 -0.976 1 55.12 210 ILE B N 1
ATOM 3272 C CA . ILE B 1 210 ? -5.508 -13.656 -0.837 1 55.12 210 ILE B CA 1
ATOM 3273 C C . ILE B 1 210 ? -4.957 -13.297 -2.215 1 55.12 210 ILE B C 1
ATOM 3275 O O . ILE B 1 210 ? -4.172 -14.047 -2.795 1 55.12 210 ILE B O 1
ATOM 3279 N N . MET B 1 211 ? -5.367 -12.742 -3.252 1 54.91 211 MET B N 1
ATOM 3280 C CA . MET B 1 211 ? -4.734 -12.641 -4.562 1 54.91 211 MET B CA 1
ATOM 3281 C C . MET B 1 211 ? -3.834 -11.406 -4.633 1 54.91 211 MET B C 1
ATOM 3283 O O . MET B 1 211 ? -4.316 -10.273 -4.551 1 54.91 211 MET B O 1
ATOM 3287 N N . PRO B 1 212 ? -2.42 -10.383 -4.219 1 48.53 212 PRO B N 1
ATOM 3288 C CA . PRO B 1 212 ? -1.733 -9.633 -5.273 1 48.53 212 PRO B CA 1
ATOM 3289 C C . PRO B 1 212 ? -0.737 -10.492 -6.051 1 48.53 212 PRO B C 1
ATOM 3291 O O . PRO B 1 212 ? 0.44 -10.555 -5.688 1 48.53 212 PRO B O 1
ATOM 3294 N N . PHE B 1 213 ? -0.318 -11.727 -6.555 1 52.91 213 PHE B N 1
ATOM 3295 C CA . PHE B 1 213 ? 0.641 -12.484 -7.348 1 52.91 213 PHE B CA 1
ATOM 3296 C C . PHE B 1 213 ? 0.898 -11.805 -8.688 1 52.91 213 PHE B C 1
ATOM 3298 O O . PHE B 1 213 ? -0.019 -11.648 -9.492 1 52.91 213 PHE B O 1
ATOM 3305 N N . LEU B 1 214 ? 1.434 -10.812 -9.047 1 58.97 214 LEU B N 1
ATOM 3306 C CA . LEU B 1 214 ? 1.667 -9.625 -9.859 1 58.97 214 LEU B CA 1
ATOM 3307 C C . LEU B 1 214 ? 0.708 -9.578 -11.039 1 58.97 214 LEU B C 1
ATOM 3309 O O . LEU B 1 214 ? 1.079 -9.93 -12.164 1 58.97 214 LEU B O 1
ATOM 3313 N N . LEU B 1 215 ? -1.04 -9.195 -11.016 1 50.12 215 LEU B N 1
ATOM 3314 C CA . LEU B 1 215 ? -2.367 -9.18 -11.617 1 50.12 215 LEU B CA 1
ATOM 3315 C C . LEU B 1 215 ? -2.32 -9.695 -13.055 1 50.12 215 LEU B C 1
ATOM 3317 O O . LEU B 1 215 ? -1.339 -9.469 -13.766 1 50.12 215 LEU B O 1
#

Organism: Patiria miniata (NCBI:txid46514)